Protein AF-0000000078667547 (afdb_homodimer)

Secondary structure (DSSP, 8-state):
--HHHHHHHHHHHHHHHHHHHHHHHHH-TTT--HHHHHHHHT--HHHHHHH-SSHHHHHHHHHHHHHHHHHHHTTTTT-SGGGHHHHHHHHHHHHHHHHTTTHHHHHHHHHHHTT-HHHHHHHHHHHHHHHHHHHHHHHHHHHTTSS-TTS-HHHHHHHHHHHHHHHHHHHHTT--HHHHHHHHHHHHHHHHHTB-/--HHHHHHHHHHHHHHHHHHHHHHHHH-TTT--HHHHHHHHT--HHHHHHH-SSHHHHHHHHHHHHHHHHHHHTTTTT-SGGGHHHHHHHHHHHHHHHHTTTHHHHHHHHHHHTT-HHHHHHHHHHHHHHHHHHHHHHHHHHHTTSS-TTS-HHHHHHHHHHHHHHHHHHHHTT--HHHHHHHHHHHHHHHHHTB-

Nearest PDB structures (foldseek):
  4m3g-assembly1_A-2  TM=6.485E-01  e=1.274E-04  Mycobacterium tuberculosis H37Rv
  2hku-assembly1_A  TM=7.615E-01  e=4.327E-04  Rhodococcus jostii RHA1
  3anp-assembly2_B  TM=6.339E-01  e=1.335E-04  Thermus thermophilus
  2hku-assembly1_B  TM=6.865E-01  e=5.474E-04  Rhodococcus jostii RHA1
  3ppb-assembly1_B  TM=5.004E-01  e=5.214E-05  Shewanella loihica PV-4

Radius of gyration: 23.1 Å; Cα contacts (8 Å, |Δi|>4): 456; chains: 2; bounding box: 82×52×38 Å

pLDDT: mean 87.99, std 9.56, range [44.69, 98.31]

Organism: Nitrososphaera gargensis (strain Ga9.2) (NCBI:txid1237085)

Sequence (392 aa):
MPKVTSMYKAEVKEKIIRAAIDSFAQTGFDRTKMEDIAKRLGLSKGTIYLYFKSKEDLFLAICEHNMQQSDREDAGLFVRKDNIASDAEQIYDNIRRREQGNDRVMLEMVAESARNPKLKKAMYELHVKVHEHVMQAVKSKIDEGFLRKDVDAASLAIALVALYDGLAVNRMLGISDAVNKKAWVTMIKTMIAGSSMPKVTSMYKAEVKEKIIRAAIDSFAQTGFDRTKMEDIAKRLGLSKGTIYLYFKSKEDLFLAICEHNMQQSDREDAGLFVRKDNIASDAEQIYDNIRRREQGNDRVMLEMVAESARNPKLKKAMYELHVKVHEHVMQAVKSKIDEGFLRKDVDAASLAIALVALYDGLAVNRMLGISDAVNKKAWVTMIKTMIAGSS

Foldseek 3Di:
DDPVVVVVLVVVLVLLLVLLQVCCLPPNLVRDDLCVSCVVVVHHSVVSCVNPVDSLRSVLVLLVVLLVVLCVQLPPALLDLVCLLVSLLSSLVSVCVSCSPCLVVLVVLVVVCVVPVVSVVSNVVSLVVQLVSQLVVQVVCCVSVQAPVPDDSSVVSNVLVVLVNVLSVVVVVPNDVVVSSVVSSVVRNVRRVVRD/DDPVVVVVLVVV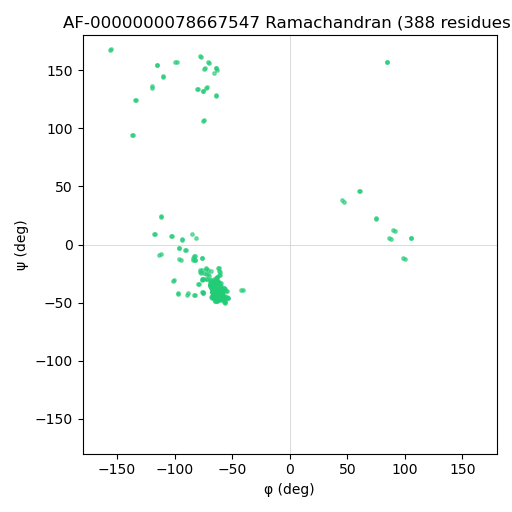LVLLLVLLQVCCLPPNLVRDDLCVSCVVVVHHSVVSCVNPVDSLRSVLVLLVVLLVVLCVQLPPALLDLVCLLVSLLSSLVSVCVSCSPCLVVLVVLVVVCVVPVVSVVSNVVSLVVQLVSQLVVQVVCCVSVQAPVPDDSSVVSNVLVVLVNVLSVVVVVPNDVVVSSVVSSVVRNVRRVVRD

InterPro domains:
  IPR001647 DNA-binding HTH domain, TetR-type [PF00440] (16-62)
  IPR001647 DNA-binding HTH domain, TetR-type [PR00455] (16-29)
  IPR001647 DNA-binding HTH domain, TetR-type [PR00455] (37-60)
  IPR001647 DNA-binding HTH domain, TetR-type [PS50977] (10-70)
  IPR009057 Homedomain-like superfamily [SSF46689] (3-71)
  IPR036271 Tetracyclin repressor-like, C-terminal domain superfamily [SSF48498] (99-179)
  IPR039538 BetI-type transcriptional repressor, C-terminal [PF13977] (104-193)
  IPR050109 HTH-type, TetR-like transcriptional regulator [PTHR30055] (11-168)

Structure (mmCIF, N/CA/C/O backbone):
data_AF-0000000078667547-model_v1
#
loop_
_entity.id
_entity.type
_entity.pdbx_description
1 polymer 'Putative transcriptional regulator, TetR family'
#
loop_
_atom_site.group_PDB
_atom_site.id
_atom_site.type_symbol
_atom_site.label_atom_id
_atom_site.label_alt_id
_atom_site.label_comp_id
_atom_site.label_asym_id
_atom_site.label_entity_id
_atom_site.label_seq_id
_atom_site.pdbx_PDB_ins_code
_atom_site.Cartn_x
_atom_site.Cartn_y
_atom_site.Cartn_z
_atom_site.occupancy
_atom_site.B_iso_or_equiv
_atom_site.auth_seq_id
_atom_site.auth_comp_id
_atom_site.auth_asym_id
_atom_site.auth_atom_id
_atom_site.pdbx_PDB_model_num
ATOM 1 N N . MET A 1 1 ? 37.438 21.062 -8.867 1 49.09 1 MET A N 1
ATOM 2 C CA . MET A 1 1 ? 37.469 20.734 -7.445 1 49.09 1 MET A CA 1
ATOM 3 C C . MET A 1 1 ? 38.156 19.391 -7.223 1 49.09 1 MET A C 1
ATOM 5 O O . MET A 1 1 ? 37.781 18.391 -7.836 1 49.09 1 MET A O 1
ATOM 9 N N . PRO A 1 2 ? 39.125 19.25 -6.613 1 57.19 2 PRO A N 1
ATOM 10 C CA . PRO A 1 2 ? 40 18.062 -6.707 1 57.19 2 PRO A CA 1
ATOM 11 C C . PRO A 1 2 ? 39.312 16.797 -6.211 1 57.19 2 PRO A C 1
ATOM 13 O O . PRO A 1 2 ? 38.344 16.875 -5.445 1 57.19 2 PRO A O 1
ATOM 16 N N . LYS A 1 3 ? 39.656 15.688 -6.812 1 56.44 3 LYS A N 1
ATOM 17 C CA . LYS A 1 3 ? 39.219 14.328 -6.531 1 56.44 3 LYS A CA 1
ATOM 18 C C . LYS A 1 3 ? 39.125 14.078 -5.027 1 56.44 3 LYS A C 1
ATOM 20 O O . LYS A 1 3 ? 38.188 13.422 -4.566 1 56.44 3 LYS A O 1
ATOM 25 N N . VAL A 1 4 ? 40.031 14.578 -4.234 1 58.72 4 VAL A N 1
ATOM 26 C CA . VAL A 1 4 ? 40.094 14.422 -2.785 1 58.72 4 VAL A CA 1
ATOM 27 C C . VAL A 1 4 ? 38.875 15.109 -2.152 1 58.72 4 VAL A C 1
ATOM 29 O O . VAL A 1 4 ? 38.281 14.578 -1.218 1 58.72 4 VAL A O 1
ATOM 32 N N . THR A 1 5 ? 38.406 16.188 -2.861 1 68.81 5 THR A N 1
ATOM 33 C CA . THR A 1 5 ? 37.281 16.938 -2.326 1 68.81 5 THR A CA 1
ATOM 34 C C . THR A 1 5 ? 35.969 16.188 -2.543 1 68.81 5 THR A C 1
ATOM 36 O O . THR A 1 5 ? 35.094 16.172 -1.664 1 68.81 5 THR A O 1
ATOM 39 N N . SER A 1 6 ? 36.031 15.438 -3.67 1 75.06 6 SER A N 1
ATOM 40 C CA . SER A 1 6 ? 34.812 14.688 -3.977 1 75.06 6 SER A CA 1
ATOM 41 C C . SER A 1 6 ? 34.656 13.469 -3.064 1 75.06 6 SER A C 1
ATOM 43 O O . SER A 1 6 ? 33.562 13.164 -2.6 1 75.06 6 SER A O 1
ATOM 45 N N . MET A 1 7 ? 35.781 12.82 -2.834 1 74.75 7 MET A N 1
ATOM 46 C CA . MET A 1 7 ? 35.75 11.648 -1.965 1 74.75 7 MET A CA 1
ATOM 47 C C . MET A 1 7 ? 35.375 12.031 -0.538 1 74.75 7 MET A C 1
ATOM 49 O O . MET A 1 7 ? 34.625 11.312 0.125 1 74.75 7 MET A O 1
ATOM 53 N N . TYR A 1 8 ? 35.938 13.102 -0.163 1 80 8 TYR A N 1
ATOM 54 C CA . TYR A 1 8 ? 35.625 13.594 1.173 1 80 8 TYR A CA 1
ATOM 55 C C . TYR A 1 8 ? 34.125 13.914 1.29 1 80 8 TYR A C 1
ATOM 57 O O . TYR A 1 8 ? 33.5 13.539 2.27 1 80 8 TYR A O 1
ATOM 65 N N . LYS A 1 9 ? 33.625 14.547 0.274 1 85.88 9 LYS A N 1
ATOM 66 C CA . LYS A 1 9 ? 32.219 14.898 0.273 1 85.88 9 LYS A CA 1
ATOM 67 C C . LYS A 1 9 ? 31.328 13.656 0.334 1 85.88 9 LYS A C 1
ATOM 69 O O . LYS A 1 9 ? 30.328 13.633 1.049 1 85.88 9 LYS A O 1
ATOM 74 N N . ALA A 1 10 ? 31.797 12.648 -0.378 1 88.56 10 ALA A N 1
ATOM 75 C CA . ALA A 1 10 ? 31.047 11.398 -0.394 1 88.56 10 ALA A CA 1
ATOM 76 C C . ALA A 1 10 ? 31.094 10.711 0.968 1 88.56 10 ALA A C 1
ATOM 78 O O . ALA A 1 10 ? 30.094 10.141 1.42 1 88.56 10 ALA A O 1
ATOM 79 N N . GLU A 1 11 ? 32.156 10.797 1.584 1 89.88 11 GLU A N 1
ATOM 80 C CA . GLU A 1 11 ? 32.344 10.188 2.9 1 89.88 11 GLU A CA 1
ATOM 81 C C . GLU A 1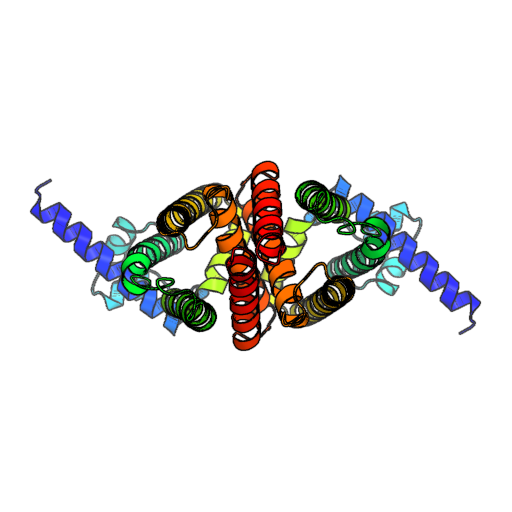 11 ? 31.469 10.891 3.945 1 89.88 11 GLU A C 1
ATOM 83 O O . GLU A 1 11 ? 30.859 10.242 4.789 1 89.88 11 GLU A O 1
ATOM 88 N N . VAL A 1 12 ? 31.516 12.195 3.875 1 91.44 12 VAL A N 1
ATOM 89 C CA . VAL A 1 12 ? 30.719 12.969 4.82 1 91.44 12 VAL A CA 1
ATOM 90 C C . VAL A 1 12 ? 29.234 12.688 4.602 1 91.44 12 VAL A C 1
ATOM 92 O O . VAL A 1 12 ? 28.484 12.516 5.562 1 91.44 12 VAL A O 1
ATOM 95 N N . LYS A 1 13 ? 28.859 12.609 3.385 1 92.94 13 LYS A N 1
ATOM 96 C CA . LYS A 1 13 ? 27.484 12.305 3.047 1 92.94 13 LYS A CA 1
ATOM 97 C C . LYS A 1 13 ? 27.047 10.969 3.643 1 92.94 13 LYS A C 1
ATOM 99 O O . LYS A 1 13 ? 25.969 10.867 4.238 1 92.94 13 LYS A O 1
ATOM 104 N N . GLU A 1 14 ? 27.891 10.031 3.506 1 92.06 14 GLU A N 1
ATOM 105 C CA . GLU A 1 14 ? 27.609 8.703 4.027 1 92.06 14 GLU A CA 1
ATOM 106 C C . GLU A 1 14 ? 27.516 8.711 5.555 1 92.06 14 GLU A C 1
ATOM 108 O O . GLU A 1 14 ? 26.672 8.039 6.137 1 92.06 14 GLU A O 1
ATOM 113 N N . LYS A 1 15 ? 28.359 9.43 6.133 1 93.12 15 LYS A N 1
ATOM 114 C CA . LYS A 1 15 ? 28.344 9.547 7.586 1 93.12 15 LYS A CA 1
ATOM 115 C C . LYS A 1 15 ? 27.031 10.172 8.07 1 93.12 15 LYS A C 1
ATOM 117 O O . LYS A 1 15 ? 26.469 9.742 9.078 1 93.12 15 LYS A O 1
ATOM 122 N N . ILE A 1 16 ? 26.641 11.133 7.348 1 94.12 16 ILE A N 1
ATOM 123 C CA . ILE A 1 16 ? 25.391 11.797 7.703 1 94.12 16 ILE A CA 1
ATOM 124 C C . ILE A 1 16 ? 24.219 10.82 7.566 1 94.12 16 ILE A C 1
ATOM 126 O O . ILE A 1 16 ? 23.375 10.734 8.453 1 94.12 16 ILE A O 1
ATOM 130 N N . ILE A 1 17 ? 24.234 10.062 6.535 1 92.31 17 ILE A N 1
ATOM 131 C CA . ILE A 1 17 ? 23.172 9.094 6.281 1 92.31 17 ILE A CA 1
ATOM 132 C C . ILE A 1 17 ? 23.141 8.062 7.406 1 92.31 17 ILE A C 1
ATOM 134 O O . ILE A 1 17 ? 22.078 7.789 7.973 1 92.31 17 ILE A O 1
ATOM 138 N N . ARG A 1 18 ? 24.234 7.574 7.801 1 89.69 18 ARG A N 1
ATOM 139 C CA . ARG A 1 18 ? 24.312 6.551 8.836 1 89.69 18 ARG A CA 1
ATOM 140 C C . ARG A 1 18 ? 23.859 7.105 10.188 1 89.69 18 ARG A C 1
ATOM 142 O O . ARG A 1 18 ? 23.125 6.438 10.922 1 89.69 18 ARG A O 1
ATOM 149 N N . ALA A 1 19 ? 24.281 8.273 10.406 1 91.62 19 ALA A N 1
ATOM 150 C CA . ALA A 1 19 ? 23.875 8.914 11.648 1 91.62 19 ALA A CA 1
ATOM 151 C C . ALA A 1 19 ? 22.359 9.156 11.68 1 91.62 19 ALA A C 1
ATOM 153 O O . ALA A 1 19 ? 21.719 9.031 12.727 1 91.62 19 ALA A O 1
ATOM 154 N N . ALA A 1 20 ? 21.875 9.578 10.578 1 90.5 20 ALA A N 1
ATOM 155 C CA . ALA A 1 20 ? 20.438 9.828 10.477 1 90.5 20 ALA A CA 1
ATOM 156 C C . ALA A 1 20 ? 19.641 8.547 10.672 1 90.5 20 ALA A C 1
ATOM 158 O O . ALA A 1 20 ? 18.594 8.555 11.336 1 90.5 20 ALA A O 1
ATOM 159 N N . ILE A 1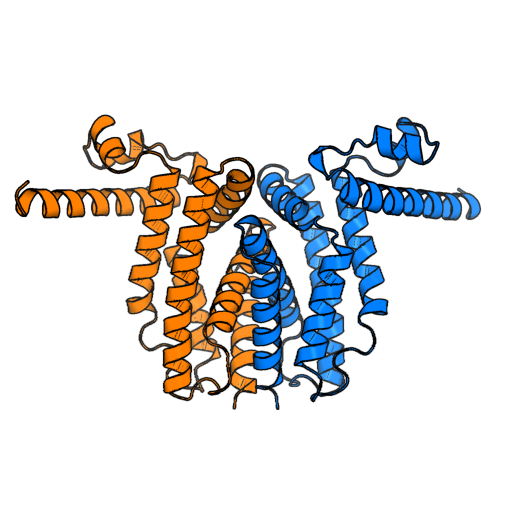 21 ? 20.078 7.457 10.078 1 85.69 21 ILE A N 1
ATOM 160 C CA . ILE A 1 21 ? 19.438 6.156 10.242 1 85.69 21 ILE A CA 1
ATOM 161 C C . ILE A 1 21 ? 19.328 5.812 11.727 1 85.69 21 ILE A C 1
ATOM 163 O O . ILE A 1 21 ? 18.266 5.453 12.211 1 85.69 21 ILE A O 1
ATOM 167 N N . ASP A 1 22 ? 20.375 6.023 12.406 1 85.75 22 ASP A N 1
ATOM 168 C CA . ASP A 1 22 ? 20.406 5.754 13.836 1 85.75 22 ASP A CA 1
ATOM 169 C C . ASP A 1 22 ? 19.469 6.68 14.594 1 85.75 22 ASP A C 1
ATOM 171 O O . ASP A 1 22 ? 18.734 6.242 15.492 1 85.75 22 ASP A O 1
ATOM 175 N N . SER A 1 23 ? 19.5 7.902 14.242 1 86.81 23 SER A N 1
ATOM 176 C CA . SER A 1 23 ? 18.656 8.891 14.914 1 86.81 23 SER A CA 1
ATOM 177 C C . SER A 1 23 ? 17.188 8.625 14.68 1 86.81 23 SER A C 1
ATOM 179 O O . SER A 1 23 ? 16.375 8.68 15.609 1 86.81 23 SER A O 1
ATOM 181 N N . PHE A 1 24 ? 16.859 8.336 13.445 1 82.62 24 PHE A N 1
ATOM 182 C CA . PHE A 1 24 ? 15.469 8.047 13.109 1 82.62 24 PHE A CA 1
ATOM 183 C C . PHE A 1 24 ? 14.992 6.797 13.828 1 82.62 24 PHE A C 1
ATOM 185 O O . PHE A 1 24 ? 13.844 6.73 14.273 1 82.62 24 PHE A O 1
ATOM 192 N N . ALA A 1 25 ? 15.867 5.887 13.953 1 77.06 25 ALA A N 1
ATOM 193 C CA . ALA A 1 25 ? 15.531 4.637 14.633 1 77.06 25 ALA A CA 1
ATOM 194 C C . ALA A 1 25 ? 15.312 4.863 16.125 1 77.06 25 ALA A C 1
ATOM 196 O O . ALA A 1 25 ? 14.414 4.273 16.719 1 77.06 25 ALA A O 1
ATOM 197 N N . GLN A 1 26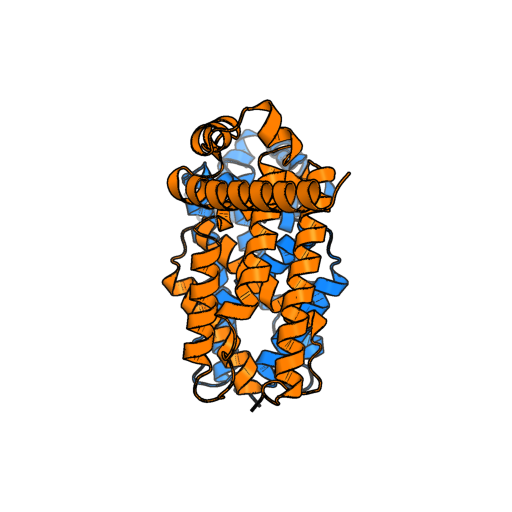 ? 16.062 5.77 16.703 1 78.62 26 GLN A N 1
ATOM 198 C CA . GLN A 1 26 ? 16.047 5.973 18.141 1 78.62 26 GLN A CA 1
ATOM 199 C C . GLN A 1 26 ? 14.977 6.98 18.547 1 78.62 26 GLN A C 1
ATOM 201 O O . GLN A 1 26 ? 14.266 6.773 19.531 1 78.62 26 GLN A O 1
ATOM 206 N N . THR A 1 27 ? 14.867 8.055 17.766 1 78.5 27 THR A N 1
ATOM 207 C CA . THR A 1 27 ? 14.062 9.18 18.234 1 78.5 27 THR A CA 1
ATOM 208 C C . THR A 1 27 ? 12.828 9.352 17.359 1 78.5 27 THR A C 1
ATOM 210 O O . THR A 1 27 ? 11.898 10.086 17.703 1 78.5 27 THR A O 1
ATOM 213 N N . GLY A 1 28 ? 12.828 8.609 16.281 1 77.5 28 GLY A N 1
ATOM 214 C CA . GLY A 1 28 ? 11.742 8.812 15.344 1 77.5 28 GLY A CA 1
ATOM 215 C C . GLY A 1 28 ? 11.992 9.953 14.375 1 77.5 28 GLY A C 1
ATOM 216 O O . GLY A 1 28 ? 12.773 10.867 14.672 1 77.5 28 GLY A O 1
ATOM 217 N N . PHE A 1 29 ? 11.359 9.953 13.273 1 80.12 29 PHE A N 1
ATOM 218 C CA . PHE A 1 29 ? 11.539 10.945 12.219 1 80.12 29 PHE A CA 1
ATOM 219 C C . PHE A 1 29 ? 11.07 12.32 12.68 1 80.12 29 PHE A C 1
ATOM 221 O O . PHE A 1 29 ? 11.773 13.312 12.484 1 80.12 29 PHE A O 1
ATOM 228 N N . ASP A 1 30 ? 9.93 12.305 13.273 1 75.56 30 ASP A N 1
ATOM 229 C CA . ASP A 1 30 ? 9.305 13.57 13.633 1 75.56 30 ASP A CA 1
ATOM 230 C C . ASP A 1 30 ? 10.125 14.312 14.688 1 75.56 30 ASP A C 1
ATOM 232 O O . ASP A 1 30 ? 10.273 15.531 14.625 1 75.56 30 ASP A O 1
ATOM 236 N N . ARG A 1 31 ? 10.789 13.617 15.539 1 83.25 31 ARG A N 1
ATOM 237 C CA . ARG A 1 31 ? 11.453 14.219 16.688 1 83.25 31 ARG A CA 1
ATOM 238 C C . ARG A 1 31 ? 12.922 14.492 16.391 1 83.25 31 ARG A C 1
ATOM 240 O O . ARG A 1 31 ? 13.586 15.227 17.125 1 83.25 31 ARG A O 1
ATOM 247 N N . THR A 1 32 ? 13.344 13.93 15.32 1 88.44 32 THR A N 1
ATOM 248 C CA . THR A 1 32 ? 14.742 14.133 14.961 1 88.44 32 THR A CA 1
ATOM 249 C C . THR A 1 32 ? 14.93 15.477 14.273 1 88.44 32 THR A C 1
ATOM 251 O O . THR A 1 32 ? 14.133 15.859 13.414 1 88.44 32 THR A O 1
ATOM 254 N N . LYS A 1 33 ? 15.992 16.219 14.727 1 91.81 33 LYS A N 1
ATOM 255 C CA . LYS A 1 33 ? 16.344 17.5 14.102 1 91.81 33 LYS A CA 1
ATOM 256 C C . LYS A 1 33 ? 17.656 17.391 13.336 1 91.81 33 LYS A C 1
ATOM 258 O O . LYS A 1 33 ? 18.594 16.719 13.789 1 91.81 33 LYS A O 1
ATOM 263 N N . MET A 1 34 ? 17.672 18.109 12.25 1 93.5 34 MET A N 1
ATOM 264 C CA . MET A 1 34 ? 18.891 18.156 11.453 1 93.5 34 MET A CA 1
ATOM 265 C C . MET A 1 34 ? 20.078 18.641 12.289 1 93.5 34 MET A C 1
ATOM 267 O O . MET A 1 34 ? 21.172 18.094 12.188 1 93.5 34 MET A O 1
ATOM 271 N N . GLU A 1 35 ? 19.766 19.531 13.109 1 93.44 35 GLU A N 1
ATOM 272 C CA . GLU A 1 35 ? 20.812 20.125 13.953 1 93.44 35 GLU A CA 1
ATOM 273 C C . GLU A 1 35 ? 21.375 19.094 14.93 1 93.44 35 GLU A C 1
ATOM 275 O O . GLU A 1 35 ? 22.578 19.109 15.219 1 93.44 35 GLU A O 1
ATOM 280 N N . ASP A 1 36 ? 20.578 18.266 15.391 1 93.19 36 ASP A N 1
ATOM 281 C CA . ASP A 1 36 ? 21.016 17.234 16.328 1 93.19 36 ASP A CA 1
ATOM 282 C C . ASP A 1 36 ? 21.938 16.234 15.625 1 93.19 36 ASP A C 1
ATOM 284 O O . ASP A 1 36 ? 22.922 15.773 16.219 1 93.19 36 ASP A O 1
ATOM 288 N N . ILE A 1 37 ? 21.578 15.883 14.406 1 94.06 37 ILE A N 1
ATOM 289 C CA . ILE A 1 37 ? 22.422 14.984 13.625 1 94.06 37 ILE A CA 1
ATOM 290 C C . ILE A 1 37 ? 23.781 15.641 13.383 1 94.06 37 ILE A C 1
ATOM 292 O O . ILE A 1 37 ? 24.828 14.992 13.523 1 94.06 37 ILE A O 1
ATOM 296 N N . ALA A 1 38 ? 23.766 16.875 13.047 1 94.75 38 ALA A N 1
ATOM 297 C CA . ALA A 1 38 ? 25 17.609 12.82 1 94.75 38 ALA A CA 1
ATOM 298 C C . ALA A 1 38 ? 25.891 17.609 14.062 1 94.75 38 ALA A C 1
ATOM 300 O O . ALA A 1 38 ? 27.078 17.297 13.977 1 94.75 38 ALA A O 1
ATOM 301 N N . LYS A 1 39 ? 25.266 17.891 15.164 1 93.88 39 LYS A N 1
ATOM 302 C CA . LYS A 1 39 ? 25.984 17.953 16.438 1 93.88 39 LYS A CA 1
ATOM 303 C C . LYS A 1 39 ? 26.625 16.594 16.75 1 93.88 39 LYS A C 1
ATOM 305 O O . LYS A 1 39 ? 27.781 16.547 17.203 1 93.88 39 LYS A O 1
ATOM 310 N N . ARG A 1 40 ? 25.984 15.594 16.531 1 92.31 40 ARG A N 1
ATOM 311 C CA . ARG A 1 40 ? 26.469 14.25 16.781 1 92.31 40 ARG A CA 1
ATOM 312 C C . ARG A 1 40 ? 27.719 13.945 15.953 1 92.31 40 ARG A C 1
ATOM 314 O O . ARG A 1 40 ? 28.594 13.203 16.391 1 92.31 40 ARG A O 1
ATOM 321 N N . LEU A 1 41 ? 27.75 14.531 14.789 1 94.06 41 LEU A N 1
ATOM 322 C CA . LEU A 1 41 ? 28.828 14.25 13.852 1 94.06 41 LEU A CA 1
ATOM 323 C C . LEU A 1 41 ? 29.922 15.305 13.953 1 94.06 41 LEU A C 1
ATOM 325 O O . LEU A 1 41 ? 30.922 15.258 13.219 1 94.06 41 LEU A O 1
ATOM 329 N N . GLY A 1 42 ? 29.703 16.312 14.797 1 93.94 42 GLY A N 1
ATOM 330 C CA . GLY A 1 42 ? 30.656 17.391 14.93 1 93.94 42 GLY A CA 1
ATOM 331 C C . GLY A 1 42 ? 30.641 18.359 13.758 1 93.94 42 GLY A C 1
ATOM 332 O O . GLY A 1 42 ? 31.656 19 13.453 1 93.94 42 GLY A O 1
ATOM 333 N N . LEU A 1 43 ? 29.562 18.344 13.109 1 93.19 43 LEU A N 1
ATOM 334 C CA . LEU A 1 43 ? 29.391 19.266 11.984 1 93.19 43 LEU A CA 1
ATOM 335 C C . LEU A 1 43 ? 28.609 20.5 12.406 1 93.19 43 LEU A C 1
ATOM 337 O O . LEU A 1 43 ? 27.844 20.453 13.375 1 93.19 43 LEU A O 1
ATOM 341 N N . SER A 1 44 ? 28.797 21.578 11.641 1 92 44 SER A N 1
ATOM 342 C CA . SER A 1 44 ? 27.953 22.75 11.836 1 92 44 SER A CA 1
ATOM 343 C C . SER A 1 44 ? 26.578 22.547 11.203 1 92 44 SER A C 1
ATOM 345 O O . SER A 1 44 ? 26.406 21.703 10.328 1 92 44 SER A O 1
ATOM 347 N N . LYS A 1 45 ? 25.609 23.391 11.641 1 89.5 45 LYS A N 1
ATOM 348 C CA . LYS A 1 45 ? 24.281 23.406 11.047 1 89.5 45 LYS A CA 1
ATOM 349 C C . LYS A 1 45 ? 24.344 23.719 9.555 1 89.5 45 LYS A C 1
ATOM 351 O O . LYS A 1 45 ? 23.656 23.094 8.75 1 89.5 45 LYS A O 1
ATOM 356 N N . GLY A 1 46 ? 25.188 24.625 9.273 1 91.5 46 GLY A N 1
ATOM 357 C CA . GLY A 1 46 ? 25.344 25.016 7.879 1 91.5 46 GLY A CA 1
ATOM 358 C C . GLY A 1 46 ? 25.906 23.922 7.004 1 91.5 46 GLY A C 1
ATOM 359 O O . GLY A 1 46 ? 25.484 23.75 5.863 1 91.5 46 GLY A O 1
ATOM 360 N N . THR A 1 47 ? 26.797 23.125 7.508 1 91.75 47 THR A N 1
ATOM 361 C CA . THR A 1 47 ? 27.469 22.078 6.75 1 91.75 47 THR A CA 1
ATOM 362 C C . THR A 1 47 ? 26.469 20.969 6.367 1 91.75 47 THR A C 1
ATOM 364 O O . THR A 1 47 ? 26.453 20.516 5.223 1 91.75 47 THR A O 1
ATOM 367 N N . ILE A 1 48 ? 25.609 20.547 7.348 1 94.06 48 ILE A N 1
ATOM 368 C CA . ILE A 1 48 ? 24.688 19.453 7.059 1 94.06 48 ILE A CA 1
ATOM 369 C C . ILE A 1 48 ? 23.719 19.875 5.961 1 94.06 48 ILE A C 1
ATOM 371 O O . ILE A 1 48 ? 23.328 19.062 5.125 1 94.06 48 ILE A O 1
ATOM 375 N N . TYR A 1 49 ? 23.422 21.172 5.863 1 94.25 49 TYR A N 1
ATOM 376 C CA . TYR A 1 49 ? 22.438 21.672 4.898 1 94.25 49 TYR A CA 1
ATOM 377 C C . TYR A 1 49 ? 23.078 21.844 3.525 1 94.25 49 TYR A C 1
ATOM 379 O O . TYR A 1 49 ? 22.375 22 2.525 1 94.25 49 TYR A O 1
ATOM 387 N N . LEU A 1 50 ? 24.422 21.797 3.5 1 92.94 50 LEU A N 1
ATOM 388 C CA . LEU A 1 50 ? 25.094 21.75 2.211 1 92.94 50 LEU A CA 1
ATOM 389 C C . LEU A 1 50 ? 24.891 20.391 1.532 1 92.94 50 LEU A C 1
ATOM 391 O O . LEU A 1 50 ? 24.891 20.312 0.302 1 92.94 50 LEU A O 1
ATOM 395 N N . TYR A 1 51 ? 24.656 19.438 2.369 1 93.5 51 TYR A N 1
ATOM 396 C CA . TYR A 1 51 ? 24.5 18.094 1.84 1 93.5 51 TYR A CA 1
ATOM 397 C C . TYR A 1 51 ? 23.031 17.734 1.668 1 93.5 51 TYR A C 1
ATOM 399 O O . TYR A 1 51 ? 22.656 17.094 0.684 1 93.5 51 TYR A O 1
ATOM 407 N N . PHE A 1 52 ? 22.234 18.094 2.633 1 94.81 52 PHE A N 1
ATOM 408 C CA . PHE A 1 52 ? 20.812 17.781 2.615 1 94.81 52 PHE A CA 1
ATOM 409 C C . PHE A 1 52 ? 19.984 19.016 2.984 1 94.81 52 PHE A C 1
ATOM 411 O O . PHE A 1 52 ? 20.078 19.516 4.102 1 94.81 52 PHE A O 1
ATOM 418 N N . LYS A 1 53 ? 19.078 19.359 2.107 1 92.56 53 LYS A N 1
ATOM 419 C CA . LYS A 1 53 ? 18.344 20.625 2.225 1 92.56 53 LYS A CA 1
ATOM 420 C C . LYS A 1 53 ? 17.25 20.516 3.275 1 92.56 53 LYS A C 1
ATOM 422 O O . LYS A 1 53 ? 16.75 21.547 3.768 1 92.56 53 LYS A O 1
ATOM 427 N N . SER A 1 54 ? 16.828 19.312 3.531 1 89.94 54 SER A N 1
ATOM 428 C CA . SER A 1 54 ? 15.75 19.094 4.484 1 89.94 54 SER A CA 1
ATOM 429 C C . SER A 1 54 ? 15.805 17.688 5.066 1 89.94 54 SER A C 1
ATOM 431 O O . SER A 1 54 ? 16.562 16.844 4.59 1 89.94 54 SER A O 1
ATOM 433 N N . LYS A 1 55 ? 15.078 17.5 6.059 1 89 55 LYS A N 1
ATOM 434 C CA . LYS A 1 55 ? 14.938 16.172 6.645 1 89 55 LYS A CA 1
ATOM 435 C C . LYS A 1 55 ? 14.375 15.172 5.633 1 89 55 LYS A C 1
ATOM 437 O O . LYS A 1 55 ? 14.766 14.008 5.613 1 89 55 LYS A O 1
ATOM 442 N N . GLU A 1 56 ? 13.492 15.656 4.719 1 87.69 56 GLU A N 1
ATOM 443 C CA . GLU A 1 56 ? 12.914 14.82 3.67 1 87.69 56 GLU A CA 1
ATOM 444 C C . GLU A 1 56 ? 13.969 14.383 2.662 1 87.69 56 GLU A C 1
ATOM 446 O O . GLU A 1 56 ? 14.008 13.219 2.256 1 87.69 56 GLU A O 1
ATOM 451 N N . ASP A 1 57 ? 14.758 15.328 2.402 1 91.5 57 ASP A N 1
ATOM 452 C CA . ASP A 1 57 ? 15.859 15.023 1.5 1 91.5 57 ASP A CA 1
ATOM 453 C C . ASP A 1 57 ? 16.781 13.953 2.088 1 91.5 57 ASP A C 1
ATOM 455 O O . ASP A 1 57 ? 17.219 13.047 1.378 1 91.5 57 ASP A O 1
ATOM 459 N N . LEU A 1 58 ? 17.016 14.148 3.297 1 92.06 58 LEU A N 1
ATOM 460 C CA . LEU A 1 58 ? 17.844 13.18 4.008 1 92.06 58 LEU A CA 1
ATOM 461 C C . LEU A 1 58 ? 17.172 11.812 4.047 1 92.06 58 LEU A C 1
ATOM 463 O O . LEU A 1 58 ? 17.812 10.781 3.842 1 92.06 58 LEU A O 1
ATOM 467 N N . PHE A 1 59 ? 15.953 11.758 4.277 1 89.56 59 PHE A N 1
ATOM 468 C CA . PHE A 1 59 ? 15.195 10.516 4.312 1 89.56 59 PHE A CA 1
ATOM 469 C C . PHE A 1 59 ? 15.25 9.812 2.961 1 89.56 59 PHE A C 1
ATOM 471 O O . PHE A 1 59 ? 15.43 8.594 2.895 1 89.56 59 PHE A O 1
ATOM 478 N N . LEU A 1 60 ? 15.086 10.477 1.891 1 90.62 60 LEU A N 1
ATOM 479 C CA . LEU A 1 60 ? 15.141 9.898 0.551 1 90.62 60 LEU A CA 1
ATOM 480 C C . LEU A 1 60 ? 16.5 9.281 0.278 1 90.62 60 LEU A C 1
ATOM 482 O O . LEU A 1 60 ? 16.594 8.219 -0.336 1 90.62 60 LEU A O 1
ATOM 486 N N . ALA A 1 61 ? 17.5 9.938 0.798 1 91.06 61 ALA A N 1
ATOM 487 C CA . ALA A 1 61 ? 18.859 9.414 0.64 1 91.06 61 ALA A CA 1
ATOM 488 C C . ALA A 1 61 ? 19.031 8.117 1.419 1 91.06 61 ALA A C 1
ATOM 490 O O . ALA A 1 61 ? 19.734 7.203 0.966 1 91.06 61 ALA A O 1
ATOM 491 N N . ILE A 1 62 ? 18.438 8.062 2.537 1 89.31 62 ILE A N 1
ATOM 492 C CA . ILE A 1 62 ? 18.469 6.855 3.35 1 89.31 62 ILE A CA 1
ATOM 493 C C . ILE A 1 62 ? 17.797 5.711 2.605 1 89.31 62 ILE A C 1
ATOM 495 O O . ILE A 1 62 ? 18.297 4.586 2.578 1 89.31 62 ILE A O 1
ATOM 499 N N . CYS A 1 63 ? 16.703 5.949 1.972 1 89.19 63 CYS A N 1
ATOM 500 C CA . CYS A 1 63 ? 16 4.934 1.205 1 89.19 63 CYS A CA 1
ATOM 501 C C . CYS A 1 63 ? 16.859 4.398 0.071 1 89.19 63 CYS A C 1
ATOM 503 O O . CYS A 1 63 ? 16.922 3.186 -0.15 1 89.19 63 CYS A O 1
ATOM 505 N N . GLU A 1 64 ? 17.5 5.289 -0.548 1 88.56 64 GLU A N 1
ATOM 506 C CA . GLU A 1 64 ? 18.375 4.879 -1.64 1 88.56 64 GLU A CA 1
ATOM 507 C C . GLU A 1 64 ? 19.547 4.039 -1.123 1 88.56 64 GLU A C 1
ATOM 509 O O . GLU A 1 64 ? 19.922 3.051 -1.748 1 88.56 64 GLU A O 1
ATOM 514 N N . HIS A 1 65 ? 20.031 4.527 -0.047 1 87.44 65 HIS A N 1
ATOM 515 C CA . HIS A 1 65 ? 21.125 3.785 0.588 1 87.44 65 HIS A CA 1
ATOM 516 C C . HIS A 1 65 ? 20.688 2.369 0.946 1 87.44 65 HIS A C 1
ATOM 518 O O . HIS A 1 65 ? 21.406 1.406 0.696 1 87.44 65 HIS A O 1
ATOM 524 N N . ASN A 1 66 ? 19.547 2.236 1.483 1 86 66 ASN A N 1
ATOM 525 C CA . ASN A 1 66 ? 19.031 0.936 1.882 1 86 66 ASN A CA 1
ATOM 526 C C . ASN A 1 66 ? 18.828 0.021 0.678 1 86 66 ASN A C 1
ATOM 528 O O . ASN A 1 66 ? 19.031 -1.189 0.771 1 86 66 ASN A O 1
ATOM 532 N N . MET A 1 67 ? 18.375 0.556 -0.372 1 85.69 67 MET A N 1
ATOM 533 C CA . MET A 1 67 ? 18.203 -0.205 -1.604 1 85.69 67 MET A CA 1
ATOM 534 C C . MET A 1 67 ? 19.516 -0.81 -2.07 1 85.69 67 MET A C 1
ATOM 536 O O . MET A 1 67 ? 19.562 -1.97 -2.484 1 85.69 67 MET A O 1
ATOM 540 N N . GLN A 1 68 ? 20.516 -0.047 -1.968 1 82.69 68 GLN A N 1
ATOM 541 C CA . GLN A 1 68 ? 21.828 -0.519 -2.406 1 82.69 68 GLN A CA 1
ATOM 542 C C . GLN A 1 68 ? 22.344 -1.626 -1.493 1 82.69 68 GLN A C 1
ATOM 544 O O . GLN A 1 68 ? 23.016 -2.555 -1.953 1 82.69 68 GLN A O 1
ATOM 549 N N . GLN A 1 69 ? 22.016 -1.573 -0.313 1 84.25 69 GLN A N 1
ATOM 550 C CA . GLN A 1 69 ? 22.438 -2.576 0.661 1 84.25 69 GLN A CA 1
ATOM 551 C C . GLN A 1 69 ? 21.672 -3.881 0.473 1 84.25 69 GLN A C 1
ATOM 553 O O . GLN A 1 69 ? 22.172 -4.953 0.824 1 84.25 69 GLN A O 1
ATOM 558 N N . SER A 1 70 ? 20.531 -3.809 -0.086 1 86.62 70 SER A N 1
ATOM 559 C CA . SER A 1 70 ? 19.656 -4.973 -0.196 1 86.62 70 SER A CA 1
ATOM 560 C C . SER A 1 70 ? 20.266 -6.039 -1.098 1 86.62 70 SER A C 1
ATOM 562 O O . SER A 1 70 ? 20.125 -7.234 -0.836 1 86.62 70 SER A O 1
ATOM 564 N N . ASP A 1 71 ? 20.969 -5.676 -2.148 1 81.12 71 ASP A N 1
ATOM 565 C CA . ASP A 1 71 ? 21.562 -6.621 -3.084 1 81.12 71 ASP A CA 1
ATOM 566 C C . ASP A 1 71 ? 22.469 -7.613 -2.357 1 81.12 71 ASP A C 1
ATOM 568 O O . ASP A 1 71 ? 22.422 -8.812 -2.619 1 81.12 71 ASP A O 1
ATOM 572 N N . ARG A 1 72 ? 23.172 -7.102 -1.422 1 81.38 72 ARG A N 1
ATOM 573 C CA . ARG A 1 72 ? 24.094 -7.945 -0.685 1 81.38 72 ARG A CA 1
ATOM 574 C C . ARG A 1 72 ? 23.359 -8.852 0.299 1 81.38 72 ARG A C 1
ATOM 576 O O . ARG A 1 72 ? 23.641 -10.047 0.37 1 81.38 72 ARG A O 1
ATOM 583 N N . GLU A 1 73 ? 22.438 -8.336 0.933 1 86.06 73 GLU A N 1
ATOM 584 C CA . GLU A 1 73 ? 21.734 -9.062 1.981 1 86.06 73 GLU A CA 1
ATOM 585 C C . GLU A 1 73 ? 20.828 -10.148 1.392 1 86.06 73 GLU A C 1
ATOM 587 O O . GLU A 1 73 ? 20.594 -11.18 2.031 1 86.06 73 GLU A O 1
ATOM 592 N N . ASP A 1 74 ? 20.375 -9.891 0.225 1 87.56 74 ASP A N 1
ATOM 593 C CA . ASP A 1 74 ? 19.375 -10.789 -0.341 1 87.56 74 ASP A CA 1
ATOM 594 C C . ASP A 1 74 ? 20 -11.719 -1.382 1 87.56 74 ASP A C 1
ATOM 596 O O . ASP A 1 74 ? 19.312 -12.516 -2.014 1 87.56 74 ASP A O 1
ATOM 600 N N . ALA A 1 75 ? 21.375 -11.531 -1.359 1 80.06 75 ALA A N 1
ATOM 601 C CA . ALA A 1 75 ? 22.109 -12.391 -2.287 1 80.06 75 ALA A CA 1
ATOM 602 C C . ALA A 1 75 ? 21.953 -13.859 -1.913 1 80.06 75 ALA A C 1
ATOM 604 O O . ALA A 1 75 ? 22.016 -14.219 -0.734 1 80.06 75 ALA A O 1
ATOM 605 N N . GLY A 1 76 ? 21.578 -14.719 -2.734 1 81.5 76 GLY A N 1
ATOM 606 C CA . GLY A 1 76 ? 21.516 -16.156 -2.482 1 81.5 76 GLY A CA 1
ATOM 607 C C . GLY A 1 76 ? 20.109 -16.641 -2.146 1 81.5 76 GLY A C 1
ATOM 608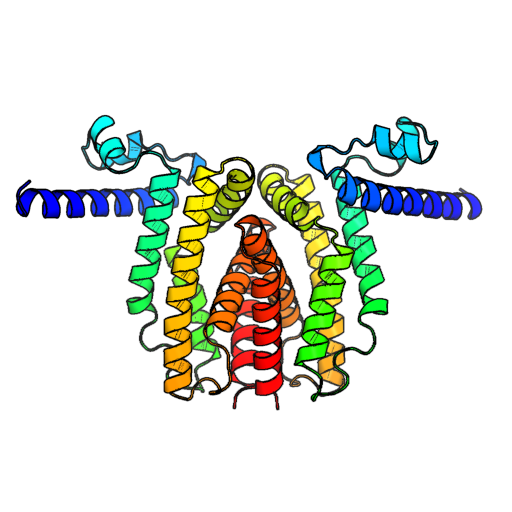 O O . GLY A 1 76 ? 19.906 -17.828 -1.898 1 81.5 76 GLY A O 1
ATOM 609 N N . LEU A 1 77 ? 19.344 -15.664 -1.901 1 85.25 77 LEU A N 1
ATOM 610 C CA . LEU A 1 77 ? 17.969 -16.062 -1.65 1 85.25 77 LEU A CA 1
ATOM 611 C C . LEU A 1 77 ? 17.266 -16.484 -2.945 1 85.25 77 LEU A C 1
ATOM 613 O O . LEU A 1 77 ? 17.641 -16.016 -4.027 1 85.25 77 LEU A O 1
ATOM 617 N N . PHE A 1 78 ? 16.281 -17.391 -2.785 1 84.81 78 PHE A N 1
ATOM 618 C CA . PHE A 1 78 ? 15.5 -17.906 -3.896 1 84.81 78 PHE A CA 1
ATOM 619 C C . PHE A 1 78 ? 16.391 -18.609 -4.91 1 84.81 78 PHE A C 1
ATOM 621 O O . PHE A 1 78 ? 16.328 -18.328 -6.105 1 84.81 78 PHE A O 1
ATOM 628 N N . VAL A 1 79 ? 17.266 -19.438 -4.391 1 80.94 79 VAL A N 1
ATOM 629 C CA . VAL A 1 79 ? 18.156 -20.25 -5.203 1 80.94 79 VAL A CA 1
ATOM 630 C C . VAL A 1 79 ? 17.609 -21.688 -5.293 1 80.94 79 VAL A C 1
ATOM 632 O O . VAL A 1 79 ? 17.797 -22.359 -6.309 1 80.94 79 VAL A O 1
ATOM 635 N N . ARG A 1 80 ? 16.938 -22.109 -4.258 1 81.06 80 ARG A N 1
ATOM 636 C CA . ARG A 1 80 ? 16.328 -23.438 -4.215 1 81.06 80 ARG A CA 1
ATOM 637 C C . ARG A 1 80 ? 14.812 -23.328 -4.027 1 81.06 80 ARG A C 1
ATOM 639 O O . ARG A 1 80 ? 14.336 -22.625 -3.145 1 81.06 80 ARG A O 1
ATOM 646 N N . LYS A 1 81 ? 14.062 -24.125 -4.777 1 79.38 81 LYS A N 1
ATOM 647 C CA . LYS A 1 81 ? 12.602 -24.047 -4.758 1 79.38 81 LYS A CA 1
ATOM 648 C C . LYS A 1 81 ? 12.047 -24.578 -3.436 1 79.38 81 LYS A C 1
ATOM 650 O O . LYS A 1 81 ? 10.969 -24.156 -2.998 1 79.38 81 LYS A O 1
ATOM 655 N N . ASP A 1 82 ? 12.805 -25.375 -2.766 1 83.88 82 ASP A N 1
ATOM 656 C CA . ASP A 1 82 ? 12.352 -25.969 -1.507 1 83.88 82 ASP A CA 1
ATOM 657 C C . ASP A 1 82 ? 12.406 -24.938 -0.375 1 83.88 82 ASP A C 1
ATOM 659 O O . ASP A 1 82 ? 11.82 -25.141 0.688 1 83.88 82 ASP A O 1
ATOM 663 N N . ASN A 1 83 ? 13.031 -23.844 -0.638 1 88.94 83 ASN A N 1
ATOM 664 C CA . ASN A 1 83 ? 13.258 -22.859 0.422 1 88.94 83 ASN A CA 1
ATOM 665 C C . ASN A 1 83 ? 12.445 -21.594 0.19 1 88.94 83 ASN A C 1
ATOM 667 O O . ASN A 1 83 ? 12.75 -20.547 0.753 1 88.94 83 ASN A O 1
ATOM 671 N N . ILE A 1 84 ? 11.383 -21.703 -0.534 1 89.31 84 ILE A N 1
ATOM 672 C CA . ILE A 1 84 ? 10.648 -20.5 -0.955 1 89.31 84 ILE A CA 1
ATOM 673 C C . ILE A 1 84 ? 10.086 -19.781 0.268 1 89.31 84 ILE A C 1
ATOM 675 O O . ILE A 1 84 ? 10.258 -18.578 0.414 1 89.31 84 ILE A O 1
ATOM 679 N N . ALA A 1 85 ? 9.484 -20.578 1.146 1 91.62 85 ALA A N 1
ATOM 680 C CA . ALA A 1 85 ? 8.852 -19.969 2.316 1 91.62 85 ALA A CA 1
ATOM 681 C C . ALA A 1 85 ? 9.891 -19.297 3.209 1 91.62 85 ALA A C 1
ATOM 683 O O . ALA A 1 85 ? 9.719 -18.141 3.594 1 91.62 85 ALA A O 1
ATOM 684 N N . SER A 1 86 ? 10.969 -19.969 3.49 1 94.38 86 SER A N 1
ATOM 685 C CA . SER A 1 86 ? 12.016 -19.422 4.355 1 94.38 86 SER A CA 1
ATOM 686 C C . SER A 1 86 ? 12.695 -18.219 3.711 1 94.38 86 SER A C 1
ATOM 688 O O . SER A 1 86 ? 13.023 -17.25 4.391 1 94.38 86 SER A O 1
ATOM 690 N N . ASP A 1 87 ? 12.891 -18.312 2.42 1 94.19 87 ASP A N 1
ATOM 691 C CA . ASP A 1 87 ? 13.5 -17.188 1.702 1 94.19 87 ASP A CA 1
ATOM 692 C C . ASP A 1 87 ? 12.586 -15.969 1.702 1 94.19 87 ASP A C 1
ATOM 694 O O . ASP A 1 87 ? 13.047 -14.844 1.866 1 94.19 87 ASP A O 1
ATOM 698 N N . ALA A 1 88 ? 11.289 -16.234 1.516 1 95 88 ALA A N 1
ATOM 699 C CA . ALA A 1 88 ? 10.312 -15.148 1.558 1 95 88 ALA A CA 1
ATOM 700 C C . ALA A 1 88 ? 10.289 -14.492 2.932 1 95 88 ALA A C 1
ATOM 702 O O . ALA A 1 88 ? 10.211 -13.266 3.037 1 95 88 ALA A O 1
ATOM 703 N N . GLU A 1 89 ? 10.383 -15.273 4 1 96.69 89 GLU A N 1
ATOM 704 C CA . GLU A 1 89 ? 10.445 -14.75 5.359 1 96.69 89 GLU A CA 1
ATOM 705 C C . GLU A 1 89 ? 11.695 -13.898 5.559 1 96.69 89 GLU A C 1
ATOM 707 O O . GLU A 1 89 ? 11.633 -12.812 6.145 1 96.69 89 GLU A O 1
ATOM 712 N N . GLN A 1 90 ? 12.75 -14.383 5.062 1 95.19 90 GLN A N 1
ATOM 713 C CA . GLN A 1 90 ? 14.023 -13.695 5.25 1 95.19 90 GLN A CA 1
ATOM 714 C C . GLN A 1 90 ? 14.039 -12.359 4.52 1 95.19 90 GLN A C 1
ATOM 716 O O . GLN A 1 90 ? 14.539 -11.367 5.047 1 95.19 90 GLN A O 1
ATOM 721 N N . ILE A 1 91 ? 13.523 -12.336 3.342 1 94.38 91 ILE A N 1
ATOM 722 C CA . ILE A 1 91 ? 13.461 -11.094 2.584 1 94.38 91 ILE A CA 1
ATOM 723 C C . ILE A 1 91 ? 12.609 -10.07 3.336 1 94.38 91 ILE A C 1
ATOM 725 O O . ILE A 1 91 ? 12.977 -8.898 3.432 1 94.38 91 ILE A O 1
ATOM 729 N N . TYR A 1 92 ? 11.5 -10.508 3.838 1 95.38 92 TYR A N 1
ATOM 730 C CA . TYR A 1 92 ? 10.633 -9.641 4.625 1 95.38 92 TYR A CA 1
ATOM 731 C C . TYR A 1 92 ? 11.383 -9.07 5.828 1 95.38 92 TYR A C 1
ATOM 733 O O . TYR A 1 92 ? 11.367 -7.863 6.066 1 95.38 92 TYR A O 1
ATOM 741 N N . ASP A 1 93 ? 12.07 -9.914 6.543 1 94.44 93 ASP A N 1
ATOM 742 C CA . ASP A 1 93 ? 12.812 -9.516 7.734 1 94.44 93 ASP A CA 1
ATOM 743 C C . ASP A 1 93 ? 13.938 -8.547 7.379 1 94.44 93 ASP A C 1
ATOM 745 O O . ASP A 1 93 ? 14.203 -7.598 8.117 1 94.44 93 ASP A O 1
ATOM 749 N N . ASN A 1 94 ? 14.625 -8.82 6.293 1 93.25 94 ASN A N 1
ATOM 750 C CA . ASN A 1 94 ? 15.688 -7.93 5.844 1 93.25 94 ASN A CA 1
ATOM 751 C C . ASN A 1 94 ? 15.156 -6.531 5.539 1 93.25 94 ASN A C 1
ATOM 753 O O . ASN A 1 94 ? 15.766 -5.531 5.93 1 93.25 94 ASN A O 1
ATOM 757 N N . ILE A 1 95 ? 14.008 -6.469 4.883 1 91.88 95 ILE A N 1
ATOM 758 C CA . ILE A 1 95 ? 13.406 -5.184 4.551 1 91.88 95 ILE A CA 1
ATOM 759 C C . ILE A 1 95 ? 13.023 -4.445 5.832 1 91.88 95 ILE A C 1
ATOM 761 O O . ILE A 1 95 ? 13.336 -3.264 5.992 1 91.88 95 ILE A O 1
ATOM 765 N N . ARG A 1 96 ? 12.414 -5.133 6.758 1 91.12 96 ARG A N 1
ATOM 766 C CA . ARG A 1 96 ? 11.992 -4.551 8.031 1 91.12 96 ARG A CA 1
ATOM 767 C C . ARG A 1 96 ? 13.195 -4.012 8.805 1 91.12 96 ARG A C 1
ATOM 769 O O . ARG A 1 96 ? 13.125 -2.93 9.391 1 91.12 96 ARG A O 1
ATOM 776 N N . ARG A 1 97 ? 14.188 -4.762 8.773 1 88 97 ARG A N 1
ATOM 777 C CA . ARG A 1 97 ? 15.398 -4.359 9.484 1 88 97 ARG A CA 1
ATOM 778 C C . ARG A 1 97 ? 15.992 -3.088 8.875 1 88 97 ARG A C 1
ATOM 780 O O . ARG A 1 97 ? 16.406 -2.184 9.602 1 88 97 ARG A O 1
ATOM 787 N N . ARG A 1 98 ? 16.016 -3.018 7.605 1 85.12 98 ARG A N 1
ATOM 788 C CA . ARG A 1 98 ? 16.578 -1.857 6.922 1 85.12 98 ARG A CA 1
ATOM 789 C C . ARG A 1 98 ? 15.703 -0.624 7.129 1 85.12 98 ARG A C 1
ATOM 791 O O . ARG A 1 98 ? 16.219 0.494 7.227 1 85.12 98 ARG A O 1
ATOM 798 N N . GLU A 1 99 ? 14.414 -0.81 7.172 1 82.38 99 GLU A N 1
ATOM 799 C CA . GLU A 1 99 ? 13.477 0.304 7.285 1 82.38 99 GLU A CA 1
ATOM 800 C C . GLU A 1 99 ? 13.438 0.842 8.711 1 82.38 99 GLU A C 1
ATOM 802 O O . GLU A 1 99 ? 13.078 2 8.938 1 82.38 99 GLU A O 1
ATOM 807 N N . GLN A 1 100 ? 13.828 0.037 9.625 1 72.25 100 GLN A N 1
ATOM 808 C CA . GLN A 1 100 ? 13.961 0.426 11.023 1 72.25 100 GLN A CA 1
ATOM 809 C C . GLN A 1 100 ? 12.719 1.182 11.5 1 72.25 100 GLN A C 1
ATOM 811 O O . GLN A 1 100 ? 12.836 2.207 12.172 1 72.25 100 GLN A O 1
ATOM 816 N N . GLY A 1 101 ? 11.586 0.798 11.055 1 66.31 101 GLY A N 1
ATOM 817 C CA . GLY A 1 101 ? 10.367 1.431 11.531 1 66.31 101 GLY A CA 1
ATOM 818 C C . GLY A 1 101 ? 10 2.684 10.758 1 66.31 101 GLY A C 1
ATOM 819 O O . GLY A 1 101 ? 9.023 3.365 11.102 1 66.31 101 GLY A O 1
ATOM 820 N N . ASN A 1 102 ? 10.695 2.939 9.789 1 72.75 102 ASN A N 1
ATOM 821 C CA . ASN A 1 102 ? 10.477 4.184 9.062 1 72.75 102 ASN A CA 1
ATOM 822 C C . ASN A 1 102 ? 9.375 4.035 8.016 1 72.75 102 ASN A C 1
ATOM 824 O O . ASN A 1 102 ? 9.164 4.93 7.199 1 72.75 102 ASN A O 1
ATOM 828 N N . ASP A 1 103 ? 8.68 2.924 8.031 1 74.44 103 ASP A N 1
ATOM 829 C CA . ASP A 1 103 ? 7.602 2.738 7.066 1 74.44 103 ASP A CA 1
ATOM 830 C C . ASP A 1 103 ? 6.504 3.779 7.266 1 74.44 103 ASP A C 1
ATOM 832 O O . ASP A 1 103 ? 5.914 4.258 6.293 1 74.44 103 ASP A O 1
ATOM 836 N N . ARG A 1 104 ? 6.336 4.18 8.469 1 74 104 ARG A N 1
ATOM 837 C CA . ARG A 1 104 ? 5.367 5.23 8.758 1 74 104 ARG A CA 1
ATOM 838 C C . ARG A 1 104 ? 5.781 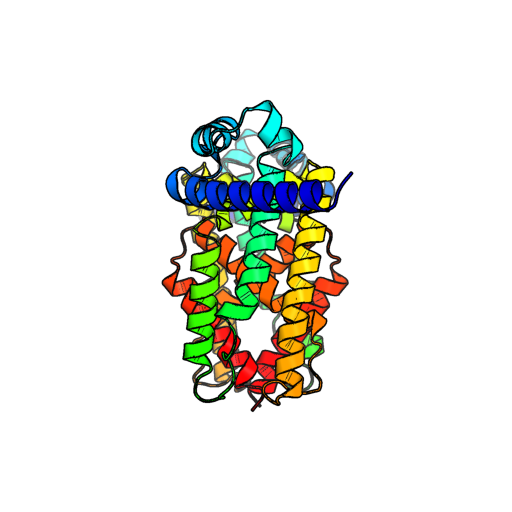6.551 8.117 1 74 104 ARG A C 1
ATOM 840 O O . ARG A 1 104 ? 4.941 7.277 7.586 1 74 104 ARG A O 1
ATOM 847 N N . VAL A 1 105 ? 7.055 6.793 8.156 1 80 105 VAL A N 1
ATOM 848 C CA . VAL A 1 105 ? 7.578 8.031 7.598 1 80 105 VAL A CA 1
ATOM 849 C C . VAL A 1 105 ? 7.336 8.07 6.09 1 80 105 VAL A C 1
ATOM 851 O O . VAL A 1 105 ? 6.93 9.094 5.539 1 80 105 VAL A O 1
ATOM 854 N N . MET A 1 106 ? 7.539 6.922 5.508 1 84.94 106 MET A N 1
ATOM 855 C CA . MET A 1 106 ? 7.34 6.828 4.066 1 84.94 106 MET A CA 1
ATOM 856 C C . MET A 1 106 ? 5.902 7.164 3.691 1 84.94 106 MET A C 1
ATOM 858 O O . MET A 1 106 ? 5.66 7.98 2.799 1 84.94 106 MET A O 1
ATOM 862 N N . LEU A 1 107 ? 4.984 6.609 4.363 1 80.12 107 LEU A N 1
ATOM 863 C CA . LEU A 1 107 ? 3.576 6.832 4.059 1 80.12 107 LEU A CA 1
ATOM 864 C C . LEU A 1 107 ? 3.174 8.273 4.375 1 80.12 107 LEU A C 1
ATOM 866 O O . LEU A 1 107 ? 2.355 8.859 3.666 1 80.12 107 LEU A O 1
ATOM 870 N N . GLU A 1 108 ? 3.74 8.812 5.402 1 78.12 108 GLU A N 1
ATOM 871 C CA . GLU A 1 108 ? 3.494 10.219 5.711 1 78.12 108 GLU A CA 1
ATOM 872 C C . GLU A 1 108 ? 4.023 11.125 4.602 1 78.12 108 GLU A C 1
ATOM 874 O O . GLU A 1 108 ? 3.393 12.133 4.262 1 78.12 108 GLU A O 1
ATOM 879 N N . MET A 1 109 ? 5.141 10.758 4.109 1 84.25 109 MET A N 1
ATOM 880 C CA . MET A 1 109 ? 5.707 11.539 3.016 1 84.25 109 MET A CA 1
ATOM 881 C C . MET A 1 109 ? 4.84 11.438 1.767 1 84.25 109 MET A C 1
ATOM 883 O O . MET A 1 109 ? 4.699 12.406 1.021 1 84.25 109 MET A O 1
ATOM 887 N N . VAL A 1 110 ? 4.277 10.281 1.564 1 86 110 VAL A N 1
ATOM 888 C CA . VAL A 1 110 ? 3.363 10.109 0.439 1 86 110 VAL A CA 1
ATOM 889 C C . VAL A 1 110 ? 2.158 11.031 0.602 1 86 110 VAL A C 1
ATOM 891 O O . VAL A 1 110 ? 1.773 11.734 -0.337 1 86 110 VAL A O 1
ATOM 894 N N . ALA A 1 111 ? 1.62 11.047 1.771 1 78.19 111 ALA A N 1
ATOM 895 C CA . ALA A 1 111 ? 0.473 11.914 2.043 1 78.19 111 ALA A CA 1
ATOM 896 C C . ALA A 1 111 ? 0.833 13.383 1.843 1 78.19 111 ALA A C 1
ATOM 898 O O . ALA A 1 111 ? 0.071 14.133 1.235 1 78.19 111 ALA A O 1
ATOM 899 N N . GLU A 1 112 ? 1.973 13.75 2.309 1 77.25 112 GLU A N 1
ATOM 900 C CA . GLU A 1 112 ? 2.434 15.133 2.188 1 77.25 112 GLU A CA 1
ATOM 901 C C . GLU A 1 112 ? 2.705 15.5 0.731 1 77.25 112 GLU A C 1
ATOM 903 O O . GLU A 1 112 ? 2.531 16.656 0.334 1 77.25 112 GLU A O 1
ATOM 908 N N . SER A 1 113 ? 3.143 14.57 0.009 1 85.12 113 SER A N 1
ATOM 909 C CA . SER A 1 113 ? 3.51 14.797 -1.385 1 85.12 113 SER A CA 1
ATOM 910 C C . SER A 1 113 ? 2.312 15.273 -2.201 1 85.12 113 SER A C 1
ATOM 912 O O . SER A 1 113 ? 2.477 15.898 -3.248 1 85.12 113 SER A O 1
ATOM 914 N N . ALA A 1 114 ? 1.117 14.977 -1.751 1 76.88 114 ALA A N 1
ATOM 915 C CA . ALA A 1 114 ? -0.098 15.398 -2.441 1 76.88 114 ALA A CA 1
ATOM 916 C C . ALA A 1 114 ? -0.182 16.922 -2.523 1 76.88 114 ALA A C 1
ATOM 918 O O . ALA A 1 114 ? -0.782 17.469 -3.451 1 76.88 114 ALA A O 1
ATOM 919 N N . ARG A 1 115 ? 0.442 17.547 -1.613 1 78.94 115 ARG A N 1
ATOM 920 C CA . ARG A 1 115 ? 0.365 19 -1.562 1 78.94 115 ARG A CA 1
ATOM 921 C C . ARG A 1 115 ? 1.741 19.641 -1.76 1 78.94 115 ARG A C 1
ATOM 923 O O . ARG A 1 115 ? 1.912 20.844 -1.568 1 78.94 115 ARG A O 1
ATOM 930 N N . ASN A 1 116 ? 2.707 18.906 -2.104 1 86.06 116 ASN A N 1
ATOM 931 C CA . ASN A 1 116 ? 4.086 19.328 -2.314 1 86.06 116 ASN A CA 1
ATOM 932 C C . ASN A 1 116 ? 4.68 18.719 -3.578 1 86.06 116 ASN A C 1
ATOM 934 O O . ASN A 1 116 ? 5.277 17.641 -3.527 1 86.06 116 ASN A O 1
ATOM 938 N N . PRO A 1 117 ? 4.594 19.453 -4.629 1 90.94 117 PRO A N 1
ATOM 939 C CA . PRO A 1 117 ? 5.004 18.891 -5.918 1 90.94 117 PRO A CA 1
ATOM 940 C C . PRO A 1 117 ? 6.473 18.469 -5.941 1 90.94 117 PRO A C 1
ATOM 942 O O . PRO A 1 117 ? 6.824 17.484 -6.598 1 90.94 117 PRO A O 1
ATOM 945 N N . LYS A 1 118 ? 7.262 19.219 -5.254 1 90 118 LYS A N 1
ATOM 946 C CA . LYS A 1 118 ? 8.68 18.859 -5.207 1 90 118 LYS A CA 1
ATOM 947 C C . LYS A 1 118 ? 8.891 17.531 -4.496 1 90 118 LYS A C 1
ATOM 949 O O . LYS A 1 118 ? 9.648 16.688 -4.969 1 90 118 LYS A O 1
ATOM 954 N N . LEU A 1 119 ? 8.266 17.375 -3.418 1 88.94 119 LEU A N 1
ATOM 955 C CA . LEU A 1 119 ? 8.336 16.125 -2.684 1 88.94 119 LEU A CA 1
ATOM 956 C C . LEU A 1 119 ? 7.734 14.977 -3.5 1 88.94 119 LEU A C 1
ATOM 958 O O . LEU A 1 119 ? 8.273 13.867 -3.514 1 88.94 119 LEU A O 1
ATOM 962 N N . LYS A 1 120 ? 6.684 15.297 -4.184 1 92.06 120 LYS A N 1
ATOM 963 C CA . LYS A 1 120 ? 6.043 14.289 -5.02 1 92.06 120 LYS A CA 1
ATOM 964 C C . LYS A 1 120 ? 7 13.773 -6.094 1 92.06 120 LYS A C 1
ATOM 966 O O . LYS A 1 120 ? 7.109 12.562 -6.309 1 92.06 120 LYS A O 1
ATOM 971 N N . LYS A 1 121 ? 7.633 14.648 -6.695 1 94.38 121 LYS A N 1
ATOM 972 C CA . LYS A 1 121 ? 8.594 14.273 -7.734 1 94.38 121 LYS A CA 1
ATOM 973 C C . LYS A 1 121 ? 9.719 13.422 -7.16 1 94.38 121 LYS A C 1
ATOM 975 O O . LYS A 1 121 ? 10.094 12.406 -7.746 1 94.38 121 LYS A O 1
ATOM 980 N N . ALA A 1 122 ? 10.227 13.844 -6.027 1 92.56 122 ALA A N 1
ATOM 981 C CA . ALA A 1 122 ? 11.32 13.109 -5.391 1 92.56 122 ALA A CA 1
ATOM 982 C C . ALA A 1 122 ? 10.875 11.703 -4.992 1 92.56 122 ALA A C 1
ATOM 984 O O . ALA A 1 122 ? 11.609 10.734 -5.195 1 92.56 122 ALA A O 1
ATOM 985 N N . MET A 1 123 ? 9.742 11.609 -4.48 1 93.44 123 MET A N 1
ATOM 986 C CA . MET A 1 123 ? 9.195 10.312 -4.078 1 93.44 123 MET A CA 1
ATOM 987 C C . MET A 1 123 ? 8.938 9.43 -5.293 1 93.44 123 MET A C 1
ATOM 989 O O . MET A 1 123 ? 9.219 8.227 -5.262 1 93.44 123 MET A O 1
ATOM 993 N N . TYR A 1 124 ? 8.398 10.016 -6.332 1 95.06 124 TYR A N 1
ATOM 994 C CA . TYR A 1 124 ? 8.164 9.289 -7.578 1 95.06 124 TYR A CA 1
ATOM 995 C C . TYR A 1 124 ? 9.461 8.695 -8.109 1 95.06 124 TYR A C 1
ATOM 997 O O . TYR A 1 124 ? 9.516 7.508 -8.445 1 95.06 124 TYR A O 1
ATOM 1005 N N . GLU A 1 125 ? 10.43 9.492 -8.117 1 94.75 125 GLU A N 1
ATOM 1006 C CA . GLU A 1 125 ? 11.719 9.055 -8.648 1 94.75 125 GLU A CA 1
ATOM 1007 C C . GLU A 1 125 ? 12.305 7.93 -7.797 1 94.75 125 GLU A C 1
ATOM 1009 O O . GLU A 1 125 ? 12.891 6.984 -8.328 1 94.75 125 GLU A O 1
ATOM 1014 N N . LEU A 1 126 ? 12.188 8.07 -6.531 1 93.06 126 LEU A N 1
ATOM 1015 C CA . LEU A 1 126 ? 12.641 7.012 -5.641 1 93.06 126 LEU A CA 1
ATOM 1016 C C . LEU A 1 126 ? 11.891 5.711 -5.914 1 93.06 126 LEU A C 1
ATOM 1018 O O . LEU A 1 126 ? 12.508 4.648 -6.016 1 93.06 126 LEU A O 1
ATOM 1022 N N . HIS A 1 127 ? 10.617 5.809 -6.07 1 94.38 127 HIS A N 1
ATOM 1023 C CA . HIS A 1 127 ? 9.812 4.613 -6.301 1 94.38 127 HIS A CA 1
ATOM 1024 C C . HIS A 1 127 ? 10.18 3.949 -7.625 1 94.38 127 HIS A C 1
ATOM 1026 O O . HIS A 1 127 ? 10.234 2.721 -7.711 1 94.38 127 HIS A O 1
ATOM 1032 N N . VAL A 1 128 ? 10.43 4.758 -8.602 1 95.31 128 VAL A N 1
ATOM 1033 C CA . VAL A 1 128 ? 10.836 4.23 -9.898 1 95.31 128 VAL A CA 1
ATOM 1034 C C . VAL A 1 128 ? 12.164 3.482 -9.766 1 95.31 128 VAL A C 1
ATOM 1036 O O . VAL A 1 128 ? 12.328 2.396 -10.32 1 95.31 128 VAL A O 1
ATOM 1039 N N . LYS A 1 129 ? 13.047 4.039 -9 1 94.31 129 LYS A N 1
ATOM 1040 C CA . LYS A 1 129 ? 14.328 3.381 -8.766 1 94.31 129 LYS A CA 1
ATOM 1041 C C . LYS A 1 129 ? 14.133 2.051 -8.039 1 94.31 129 LYS A C 1
ATOM 1043 O O . LYS A 1 129 ? 14.805 1.064 -8.352 1 94.31 129 LYS A O 1
ATOM 1048 N N . VAL A 1 130 ? 13.297 2.037 -7.109 1 94.19 130 VAL A N 1
ATOM 1049 C CA . VAL A 1 130 ? 13.008 0.819 -6.359 1 94.19 130 VAL A CA 1
ATOM 1050 C C . VAL A 1 130 ? 12.398 -0.227 -7.289 1 94.19 130 VAL A C 1
ATOM 1052 O O . VAL A 1 130 ? 12.805 -1.392 -7.277 1 94.19 130 VAL A O 1
ATOM 1055 N N . HIS A 1 131 ? 11.453 0.195 -8.125 1 96.88 131 HIS A N 1
ATOM 1056 C CA . HIS A 1 131 ? 10.852 -0.712 -9.094 1 96.88 131 HIS A CA 1
ATOM 1057 C C . HIS A 1 131 ? 11.906 -1.311 -10.023 1 96.88 131 HIS A C 1
ATOM 1059 O O . HIS A 1 131 ? 11.898 -2.516 -10.281 1 96.88 131 HIS A O 1
ATOM 1065 N N . GLU A 1 132 ? 12.758 -0.463 -10.453 1 95.94 132 GLU A N 1
ATOM 1066 C CA . GLU A 1 132 ? 13.812 -0.915 -11.352 1 95.94 132 GLU A CA 1
ATOM 1067 C C . GLU A 1 132 ? 14.742 -1.913 -10.664 1 95.94 132 GLU A C 1
ATOM 1069 O O . GLU A 1 132 ? 15.133 -2.92 -11.258 1 95.94 132 GLU A O 1
ATOM 1074 N N . HIS A 1 133 ? 15.055 -1.589 -9.5 1 93.94 133 HIS A N 1
ATOM 1075 C CA . HIS A 1 133 ? 15.914 -2.473 -8.727 1 93.94 133 HIS A CA 1
ATOM 1076 C C . HIS A 1 133 ? 15.266 -3.842 -8.531 1 93.94 133 HIS A C 1
ATOM 1078 O O . HIS A 1 133 ? 15.914 -4.871 -8.75 1 93.94 133 HIS A O 1
ATOM 1084 N N . VAL A 1 134 ? 14.062 -3.912 -8.188 1 95.19 134 VAL A N 1
ATOM 1085 C CA . VAL A 1 134 ? 13.344 -5.164 -7.973 1 95.19 134 VAL A CA 1
ATOM 1086 C C . VAL A 1 134 ? 13.133 -5.879 -9.305 1 95.19 134 VAL A C 1
ATOM 1088 O O . VAL A 1 134 ? 13.188 -7.109 -9.367 1 95.19 134 VAL A O 1
ATOM 1091 N N . MET A 1 135 ? 12.922 -5.074 -10.344 1 96.56 135 MET A N 1
ATOM 1092 C CA . MET A 1 135 ? 12.773 -5.656 -11.672 1 96.56 135 MET A CA 1
ATOM 1093 C C . MET A 1 135 ? 14.016 -6.457 -12.055 1 96.56 135 MET A C 1
ATOM 1095 O O . MET A 1 135 ? 13.898 -7.559 -12.594 1 96.56 135 MET A O 1
ATOM 1099 N N . GLN A 1 136 ? 15.125 -5.953 -11.758 1 94.56 136 GLN A N 1
ATOM 1100 C CA . GLN A 1 136 ? 16.375 -6.648 -12.07 1 94.56 136 GLN A CA 1
ATOM 1101 C C . GLN A 1 136 ? 16.484 -7.961 -11.297 1 94.56 136 GLN A C 1
ATOM 1103 O O . GLN A 1 136 ? 16.938 -8.969 -11.836 1 94.56 136 GLN A O 1
ATOM 1108 N N . ALA A 1 137 ? 16.062 -7.895 -10.094 1 92.12 137 ALA A N 1
ATOM 1109 C CA . ALA A 1 137 ? 16.047 -9.117 -9.297 1 92.12 137 ALA A CA 1
ATOM 1110 C C . ALA A 1 137 ? 15.086 -10.141 -9.891 1 92.12 137 ALA A C 1
ATOM 1112 O O . ALA A 1 137 ? 15.414 -11.328 -9.984 1 92.12 137 ALA A O 1
ATOM 1113 N N . VAL A 1 138 ? 13.922 -9.75 -10.297 1 93.88 138 VAL A N 1
ATOM 1114 C CA . VAL A 1 138 ? 12.914 -10.625 -10.883 1 93.88 138 VAL A CA 1
ATOM 1115 C C . VAL A 1 138 ? 13.453 -11.227 -12.188 1 93.88 138 VAL A C 1
ATOM 1117 O O . VAL A 1 138 ? 13.312 -12.43 -12.422 1 93.88 138 VAL A O 1
ATOM 1120 N N . LYS A 1 139 ? 14.086 -10.414 -12.992 1 94.88 139 LYS A N 1
ATOM 1121 C CA . LYS A 1 139 ? 14.664 -10.891 -14.242 1 94.88 139 LYS A CA 1
ATOM 1122 C C . LYS A 1 139 ? 15.688 -12 -13.984 1 94.88 139 LYS A C 1
ATOM 1124 O O . LYS A 1 139 ? 15.719 -13 -14.703 1 94.88 139 LYS A O 1
ATOM 1129 N N . SER A 1 140 ? 16.516 -11.75 -13.031 1 91.94 140 SER A N 1
ATOM 1130 C CA . SER A 1 140 ? 17.5 -12.758 -12.68 1 91.94 140 SER A CA 1
ATOM 1131 C C . SER A 1 140 ? 16.844 -14.078 -12.305 1 91.94 140 SER A C 1
ATOM 1133 O O . SER A 1 140 ? 17.328 -15.148 -12.688 1 91.94 140 SER A O 1
ATOM 1135 N N . LYS A 1 141 ? 15.75 -14.039 -11.641 1 90.19 141 LYS A N 1
ATOM 1136 C CA . LYS A 1 141 ? 15.062 -15.258 -11.203 1 90.19 141 LYS A CA 1
ATOM 1137 C C . LYS A 1 141 ? 14.344 -15.93 -12.375 1 90.19 141 LYS A C 1
ATOM 1139 O O . LYS A 1 141 ? 14.203 -17.156 -12.398 1 90.19 141 LYS A O 1
ATOM 1144 N N . ILE A 1 142 ? 13.922 -15.164 -13.32 1 90 142 ILE A N 1
ATOM 1145 C CA . ILE A 1 142 ? 13.375 -15.719 -14.555 1 90 142 ILE A CA 1
ATOM 1146 C C . ILE A 1 142 ? 14.469 -16.453 -15.32 1 90 142 ILE A C 1
ATOM 1148 O O . ILE A 1 142 ? 14.289 -17.609 -15.727 1 90 142 ILE A O 1
ATOM 1152 N N . ASP A 1 143 ? 15.586 -15.828 -15.398 1 91.56 143 ASP A N 1
ATOM 1153 C CA . ASP A 1 143 ? 16.719 -16.391 -16.125 1 91.56 143 ASP A CA 1
ATOM 1154 C C . ASP A 1 143 ? 17.203 -17.688 -15.453 1 91.56 143 ASP A C 1
ATOM 1156 O O . ASP A 1 143 ? 17.625 -18.625 -16.141 1 91.56 143 ASP A O 1
ATOM 1160 N N . GLU A 1 144 ? 17.109 -17.812 -14.188 1 87.69 144 GLU A N 1
ATOM 1161 C CA . GLU A 1 144 ? 17.547 -18.969 -13.414 1 87.69 144 GLU A CA 1
ATOM 1162 C C . GLU A 1 144 ? 16.484 -20.062 -13.422 1 87.69 144 GLU A C 1
ATOM 1164 O O . GLU A 1 144 ? 16.703 -21.156 -12.883 1 87.69 144 GLU A O 1
ATOM 1169 N N . GLY A 1 145 ? 15.305 -19.797 -13.906 1 83.5 145 GLY A N 1
ATOM 1170 C CA . GLY A 1 145 ? 14.242 -20.781 -14.031 1 83.5 145 GLY A CA 1
ATOM 1171 C C . GLY A 1 145 ? 13.352 -20.875 -12.812 1 83.5 145 GLY A C 1
ATOM 1172 O O . GLY A 1 145 ? 12.539 -21.781 -12.688 1 83.5 145 GLY A O 1
ATOM 1173 N N . PHE A 1 146 ? 13.523 -19.891 -11.961 1 82.62 146 PHE A N 1
ATOM 1174 C CA . PHE A 1 146 ? 12.711 -19.875 -10.75 1 82.62 146 PHE A CA 1
ATOM 1175 C C . PHE A 1 146 ? 11.312 -19.344 -11.047 1 82.62 146 PHE A C 1
ATOM 1177 O O . PHE A 1 146 ? 10.344 -19.734 -10.391 1 82.62 146 PHE A O 1
ATOM 1184 N N . LEU A 1 147 ? 11.242 -18.438 -11.953 1 86.38 147 LEU A N 1
ATOM 1185 C CA . LEU A 1 147 ? 9.984 -17.875 -12.453 1 86.38 147 LEU A CA 1
ATOM 1186 C C . LEU A 1 147 ? 9.797 -18.219 -13.93 1 86.38 147 LEU A C 1
ATOM 1188 O O . LEU A 1 147 ? 10.773 -18.422 -14.648 1 86.38 147 LEU A O 1
ATOM 1192 N N . ARG A 1 148 ? 8.531 -18.234 -14.289 1 87.12 148 ARG A N 1
ATOM 1193 C CA . ARG A 1 148 ? 8.234 -18.547 -15.68 1 87.12 148 ARG A CA 1
ATOM 1194 C C . ARG A 1 148 ? 8.797 -17.484 -16.609 1 87.12 148 ARG A C 1
ATOM 1196 O O . ARG A 1 148 ? 8.828 -16.297 -16.266 1 87.12 148 ARG A O 1
ATOM 1203 N N . LYS A 1 149 ? 9.117 -17.859 -17.844 1 89.69 149 LYS A N 1
ATOM 1204 C CA . LYS A 1 149 ? 9.75 -16.984 -18.828 1 89.69 149 LYS A CA 1
ATOM 1205 C C . LYS A 1 149 ? 8.766 -15.945 -19.359 1 89.69 149 LYS A C 1
ATOM 1207 O O . LYS A 1 149 ? 9.172 -14.883 -19.828 1 89.69 149 LYS A O 1
ATOM 1212 N N . ASP A 1 150 ? 7.512 -16.188 -19.25 1 89.75 150 ASP A N 1
ATOM 1213 C CA . ASP A 1 150 ? 6.516 -15.312 -19.859 1 89.75 150 ASP A CA 1
ATOM 1214 C C . ASP A 1 150 ? 6.035 -14.258 -18.875 1 89.75 150 ASP A C 1
ATOM 1216 O O . ASP A 1 150 ? 5.188 -13.422 -19.203 1 89.75 150 ASP A O 1
ATOM 1220 N N . VAL A 1 151 ? 6.648 -14.266 -17.703 1 92.19 151 VAL A N 1
ATOM 1221 C CA . VAL A 1 151 ? 6.27 -13.273 -16.703 1 92.19 151 VAL A CA 1
ATOM 1222 C C . VAL A 1 151 ? 6.848 -11.914 -17.078 1 92.19 151 VAL A C 1
ATOM 1224 O O . VAL A 1 151 ? 8.016 -11.812 -17.453 1 92.19 151 VAL A O 1
ATOM 1227 N N . ASP A 1 152 ? 6.016 -10.875 -17.031 1 95.81 152 ASP A N 1
ATOM 1228 C CA . ASP A 1 152 ? 6.488 -9.508 -17.219 1 95.81 152 ASP A CA 1
ATOM 1229 C C . ASP A 1 152 ? 7.23 -9.008 -15.977 1 95.81 152 ASP A C 1
ATOM 1231 O O . ASP A 1 152 ? 6.609 -8.656 -14.969 1 95.81 152 ASP A O 1
ATOM 1235 N N . ALA A 1 153 ? 8.539 -8.922 -16.109 1 96.62 153 ALA A N 1
ATOM 1236 C CA . ALA A 1 153 ? 9.391 -8.641 -14.953 1 96.62 153 ALA A CA 1
ATOM 1237 C C . ALA A 1 153 ? 9.094 -7.258 -14.375 1 96.62 153 ALA A C 1
ATOM 1239 O O . ALA A 1 153 ? 9.07 -7.082 -13.156 1 96.62 153 ALA A O 1
ATOM 1240 N N . ALA A 1 154 ? 8.898 -6.293 -15.234 1 97.88 154 ALA A N 1
ATOM 1241 C CA . ALA A 1 154 ? 8.625 -4.93 -14.789 1 97.88 154 ALA A CA 1
ATOM 1242 C C . ALA A 1 154 ? 7.324 -4.867 -13.992 1 97.88 154 ALA A C 1
ATOM 1244 O O . ALA A 1 154 ? 7.289 -4.32 -12.891 1 97.88 154 ALA A O 1
ATOM 1245 N N . SER A 1 155 ? 6.305 -5.461 -14.508 1 98.19 155 SER A N 1
ATOM 1246 C CA . SER A 1 155 ? 4.996 -5.441 -13.867 1 98.19 155 SER A CA 1
ATOM 1247 C C . SER A 1 155 ? 5.016 -6.219 -12.555 1 98.19 155 SER A C 1
ATOM 1249 O O . SER A 1 155 ? 4.406 -5.797 -11.57 1 98.19 155 SER A O 1
ATOM 1251 N N . LEU A 1 156 ? 5.711 -7.316 -12.555 1 97.12 156 LEU A N 1
ATOM 1252 C CA . LEU A 1 156 ? 5.793 -8.102 -11.328 1 97.12 156 LEU A CA 1
ATOM 1253 C C . LEU A 1 156 ? 6.559 -7.336 -10.25 1 97.12 156 LEU A C 1
ATOM 1255 O O . LEU A 1 156 ? 6.191 -7.379 -9.078 1 97.12 156 LEU A O 1
ATOM 1259 N N . ALA A 1 157 ? 7.613 -6.66 -10.633 1 97.44 157 ALA A N 1
ATOM 1260 C CA . ALA A 1 157 ? 8.383 -5.852 -9.695 1 97.44 157 ALA A CA 1
ATOM 1261 C C . ALA A 1 157 ? 7.512 -4.777 -9.055 1 97.44 157 ALA A C 1
ATOM 1263 O O . ALA A 1 157 ? 7.543 -4.586 -7.836 1 97.44 157 ALA A O 1
ATOM 1264 N N . ILE A 1 158 ? 6.742 -4.137 -9.883 1 98.25 158 ILE A N 1
ATOM 1265 C CA . ILE A 1 158 ? 5.832 -3.104 -9.406 1 98.25 158 ILE A CA 1
ATOM 1266 C C . ILE A 1 158 ? 4.832 -3.711 -8.422 1 98.25 158 ILE A C 1
ATOM 1268 O O . ILE A 1 158 ? 4.578 -3.146 -7.355 1 98.25 158 ILE A O 1
ATOM 1272 N N . ALA A 1 159 ? 4.316 -4.852 -8.742 1 98.31 159 ALA A N 1
ATOM 1273 C CA . ALA A 1 159 ? 3.338 -5.527 -7.895 1 98.31 159 ALA A CA 1
ATOM 1274 C C . ALA A 1 159 ? 3.949 -5.922 -6.551 1 98.31 159 ALA A C 1
ATOM 1276 O O . ALA A 1 159 ? 3.311 -5.785 -5.508 1 98.31 159 ALA A O 1
ATOM 1277 N N . LEU A 1 160 ? 5.16 -6.402 -6.555 1 97.5 160 LEU A N 1
ATOM 1278 C CA . LEU A 1 160 ? 5.824 -6.836 -5.332 1 97.5 160 LEU A CA 1
ATOM 1279 C C . LEU A 1 160 ? 6.086 -5.656 -4.406 1 97.5 160 LEU A C 1
ATOM 1281 O O . LEU A 1 160 ? 5.863 -5.75 -3.195 1 97.5 160 LEU A O 1
ATOM 1285 N N . VAL A 1 161 ? 6.52 -4.582 -4.973 1 96.62 161 VAL A N 1
ATOM 1286 C CA . VAL A 1 161 ? 6.758 -3.375 -4.188 1 96.62 161 VAL A CA 1
ATOM 1287 C C . VAL A 1 161 ? 5.438 -2.857 -3.621 1 96.62 161 VAL A C 1
ATOM 1289 O O . VAL A 1 161 ? 5.352 -2.506 -2.443 1 96.62 161 VAL A O 1
ATOM 1292 N N . ALA A 1 162 ? 4.438 -2.865 -4.477 1 97.5 162 ALA A N 1
ATOM 1293 C CA . ALA A 1 162 ? 3.113 -2.43 -4.043 1 97.5 162 ALA A CA 1
ATOM 1294 C C . ALA A 1 162 ? 2.6 -3.299 -2.898 1 97.5 162 ALA A C 1
ATOM 1296 O O . ALA A 1 162 ? 2.012 -2.793 -1.939 1 97.5 162 ALA A O 1
ATOM 1297 N N . LEU A 1 163 ? 2.803 -4.551 -3.016 1 98 163 LEU A N 1
ATOM 1298 C CA . LEU A 1 163 ? 2.398 -5.465 -1.951 1 98 163 LEU A CA 1
ATOM 1299 C C . LEU A 1 163 ? 3.031 -5.066 -0.623 1 98 163 LEU A C 1
ATOM 1301 O O . LEU A 1 163 ? 2.336 -4.938 0.388 1 98 163 LEU A O 1
ATOM 1305 N N . TYR A 1 164 ? 4.258 -4.848 -0.646 1 96.25 164 TYR A N 1
ATOM 1306 C CA . TYR A 1 164 ? 4.941 -4.496 0.593 1 96.25 164 TYR A CA 1
ATOM 1307 C C . TYR A 1 164 ? 4.441 -3.158 1.13 1 96.25 164 TYR A C 1
ATOM 1309 O O . TYR A 1 164 ? 4.254 -3 2.338 1 96.25 164 TYR A O 1
ATOM 1317 N N . ASP A 1 165 ? 4.281 -2.197 0.205 1 94.44 165 ASP A N 1
ATOM 1318 C CA . ASP A 1 165 ? 3.762 -0.898 0.622 1 94.44 165 ASP A CA 1
ATOM 1319 C C . ASP A 1 165 ? 2.379 -1.038 1.255 1 94.44 165 ASP A C 1
ATOM 1321 O O . ASP A 1 165 ? 2.059 -0.344 2.223 1 94.44 165 ASP A O 1
ATOM 1325 N N . GLY A 1 166 ? 1.579 -1.902 0.675 1 96.06 166 GLY A N 1
ATOM 1326 C CA . GLY A 1 166 ? 0.273 -2.148 1.266 1 96.06 166 GLY A CA 1
ATOM 1327 C C . GLY A 1 166 ? 0.35 -2.781 2.643 1 96.06 166 GLY A C 1
ATOM 1328 O O . GLY A 1 166 ? -0.479 -2.496 3.51 1 96.06 166 GLY A O 1
ATOM 1329 N N . LEU A 1 167 ? 1.316 -3.611 2.879 1 96.38 167 LEU A N 1
ATOM 1330 C CA . LEU A 1 167 ? 1.514 -4.203 4.199 1 96.38 167 LEU A CA 1
ATOM 1331 C C . LEU A 1 167 ? 1.963 -3.15 5.207 1 96.38 167 LEU A C 1
ATOM 1333 O O . LEU A 1 167 ? 1.661 -3.254 6.395 1 96.38 167 LEU A O 1
ATOM 1337 N N . ALA A 1 168 ? 2.666 -2.152 4.723 1 93.06 168 ALA A N 1
ATOM 1338 C CA . ALA A 1 168 ? 3.012 -1.021 5.582 1 93.06 168 ALA A CA 1
ATOM 1339 C C . ALA A 1 168 ? 1.764 -0.26 6.016 1 93.06 168 ALA A C 1
ATOM 1341 O O . ALA A 1 168 ? 1.681 0.21 7.152 1 93.06 168 ALA A O 1
ATOM 1342 N N . VAL A 1 169 ? 0.801 -0.137 5.105 1 92.69 169 VAL A N 1
ATOM 1343 C CA . VAL A 1 169 ? -0.48 0.472 5.449 1 92.69 169 VAL A CA 1
ATOM 1344 C C . VAL A 1 169 ? -1.154 -0.33 6.559 1 92.69 169 VAL A C 1
ATOM 1346 O O . VAL A 1 169 ? -1.656 0.242 7.527 1 92.69 169 VAL A O 1
ATOM 1349 N N . ASN A 1 170 ? -1.128 -1.647 6.43 1 94.81 170 ASN A N 1
ATOM 1350 C CA . ASN A 1 170 ? -1.64 -2.518 7.484 1 94.81 170 ASN A CA 1
ATOM 1351 C C . ASN A 1 170 ? -0.99 -2.209 8.828 1 94.81 170 ASN A C 1
ATOM 1353 O O . ASN A 1 170 ? -1.679 -2.088 9.844 1 94.81 170 ASN A O 1
ATOM 1357 N N . ARG A 1 171 ? 0.26 -2.076 8.805 1 92.12 171 ARG A N 1
ATOM 1358 C CA . ARG A 1 171 ? 1 -1.823 10.039 1 92.12 171 ARG A CA 1
ATOM 1359 C C . ARG A 1 171 ? 0.561 -0.512 10.68 1 92.12 171 ARG A C 1
ATOM 1361 O O . ARG A 1 171 ? 0.459 -0.42 11.906 1 92.12 171 ARG A O 1
ATOM 1368 N N . MET A 1 172 ? 0.343 0.46 9.875 1 88.25 172 MET A N 1
ATOM 1369 C CA . MET A 1 172 ? -0.098 1.756 10.391 1 88.25 172 MET A CA 1
ATOM 1370 C C . MET A 1 172 ? -1.46 1.641 11.062 1 88.25 172 MET A C 1
ATOM 1372 O O . MET A 1 172 ? -1.773 2.412 11.969 1 88.25 172 MET A O 1
ATOM 1376 N N . LEU A 1 173 ? -2.205 0.694 10.609 1 92.5 173 LEU A N 1
ATOM 1377 C CA . LEU A 1 173 ? -3.553 0.529 11.141 1 92.5 173 LEU A CA 1
ATOM 1378 C C . LEU A 1 173 ? -3.553 -0.417 12.336 1 92.5 173 LEU A C 1
ATOM 1380 O O . LEU A 1 173 ? -4.598 -0.658 12.945 1 92.5 173 LEU A O 1
ATOM 1384 N N . GLY A 1 174 ? -2.396 -1.012 12.656 1 91.56 174 GLY A N 1
ATOM 1385 C CA . GLY A 1 174 ? -2.287 -1.809 13.867 1 91.56 174 GLY A CA 1
ATOM 1386 C C . GLY A 1 174 ? -2.268 -3.303 13.594 1 91.56 174 GLY A C 1
ATOM 1387 O O . GLY A 1 174 ? -2.318 -4.105 14.531 1 91.56 174 GLY A O 1
ATOM 1388 N N . ILE A 1 175 ? -2.24 -3.707 12.375 1 94.75 175 ILE A N 1
ATOM 1389 C CA . ILE A 1 175 ? -2.082 -5.121 12.055 1 94.75 175 ILE A CA 1
ATOM 1390 C C . ILE A 1 175 ? -0.65 -5.559 12.352 1 94.75 175 ILE A C 1
ATOM 1392 O O . ILE A 1 175 ? 0.305 -4.875 11.977 1 94.75 175 ILE A O 1
ATOM 1396 N N . SER A 1 176 ? -0.488 -6.652 12.961 1 95.19 176 SER A N 1
ATOM 1397 C CA . SER A 1 176 ? 0.812 -7.07 13.477 1 95.19 176 SER A CA 1
ATOM 1398 C C . SER A 1 176 ? 1.756 -7.457 12.336 1 95.19 176 SER A C 1
ATOM 1400 O O . SER A 1 176 ? 1.309 -7.855 11.266 1 95.19 176 SER A O 1
ATOM 1402 N N . ASP A 1 177 ? 2.977 -7.387 12.641 1 94.31 177 ASP A N 1
ATOM 1403 C CA . ASP A 1 177 ? 3.99 -7.754 11.656 1 94.31 177 ASP A CA 1
ATOM 1404 C C . ASP A 1 177 ? 3.951 -9.25 11.359 1 94.31 177 ASP A C 1
ATOM 1406 O O . ASP A 1 177 ? 4.246 -9.68 10.242 1 94.31 177 ASP A O 1
ATOM 1410 N N . ALA A 1 178 ? 3.623 -10.008 12.352 1 97 178 ALA A N 1
ATOM 1411 C CA . ALA A 1 178 ? 3.518 -11.453 12.148 1 97 178 ALA A CA 1
ATOM 1412 C C . ALA A 1 178 ? 2.463 -11.781 11.094 1 97 178 ALA A C 1
ATOM 1414 O O . ALA A 1 178 ? 2.689 -12.617 10.219 1 97 178 ALA A O 1
ATOM 1415 N N . VAL A 1 179 ? 1.344 -11.133 11.164 1 97.62 179 VAL A N 1
ATOM 1416 C CA . VAL A 1 179 ? 0.265 -11.32 10.203 1 97.62 179 VAL A CA 1
ATOM 1417 C C . VAL A 1 179 ? 0.713 -10.852 8.82 1 97.62 179 VAL A C 1
ATOM 1419 O O . VAL A 1 179 ? 0.511 -11.547 7.82 1 97.62 179 VAL A O 1
ATOM 1422 N N . ASN A 1 180 ? 1.367 -9.695 8.797 1 97.69 180 ASN A N 1
ATOM 1423 C CA . ASN A 1 180 ? 1.875 -9.141 7.543 1 97.69 180 ASN A CA 1
ATOM 1424 C C . ASN A 1 180 ? 2.908 -10.07 6.902 1 97.69 180 ASN A C 1
ATOM 1426 O O . ASN A 1 180 ? 2.879 -10.297 5.691 1 97.69 180 ASN A O 1
ATOM 1430 N N . LYS A 1 181 ? 3.793 -10.547 7.746 1 97.88 181 LYS A N 1
ATOM 1431 C CA . LYS A 1 181 ? 4.828 -11.453 7.254 1 97.88 181 LYS A CA 1
ATOM 1432 C C . LYS A 1 181 ? 4.215 -12.727 6.676 1 97.88 181 LYS A C 1
ATOM 1434 O O . LYS A 1 181 ? 4.637 -13.203 5.621 1 97.88 181 LYS A O 1
ATOM 1439 N N . LYS A 1 182 ? 3.264 -13.234 7.328 1 98.19 182 LYS A N 1
ATOM 1440 C CA . LYS A 1 182 ? 2.592 -14.438 6.84 1 98.19 182 LYS A CA 1
ATOM 1441 C C . LYS A 1 182 ? 1.899 -14.172 5.508 1 98.19 182 LYS A C 1
ATOM 1443 O O . LYS A 1 182 ? 1.928 -15.016 4.609 1 98.19 182 LYS A O 1
ATOM 1448 N N . ALA A 1 183 ? 1.271 -13.055 5.371 1 98.25 183 ALA A N 1
ATOM 1449 C CA . ALA A 1 183 ? 0.63 -12.68 4.113 1 98.25 183 ALA A CA 1
ATOM 1450 C C . ALA A 1 183 ? 1.65 -12.586 2.984 1 98.25 183 ALA A C 1
ATOM 1452 O O . ALA A 1 183 ? 1.414 -13.094 1.885 1 98.25 183 ALA A O 1
ATOM 1453 N N . TRP A 1 184 ? 2.756 -11.93 3.275 1 98.06 184 TRP A N 1
ATOM 1454 C CA . TRP A 1 184 ? 3.859 -11.812 2.328 1 98.06 184 TRP A CA 1
ATOM 1455 C C . TRP A 1 184 ? 4.336 -13.188 1.875 1 98.06 184 TRP A C 1
ATOM 1457 O O . TRP A 1 184 ? 4.426 -13.461 0.675 1 98.06 184 TRP A O 1
ATOM 1467 N N . VAL A 1 185 ? 4.59 -14.055 2.809 1 96.81 185 VAL A N 1
ATOM 1468 C CA . VAL A 1 185 ? 5.109 -15.391 2.531 1 96.81 185 VAL A CA 1
ATOM 1469 C C . VAL A 1 185 ? 4.09 -16.188 1.718 1 96.81 185 VAL A C 1
ATOM 1471 O O . VAL A 1 185 ? 4.449 -16.859 0.748 1 96.81 185 VAL A O 1
ATOM 1474 N N . THR A 1 186 ? 2.838 -16.094 2.1 1 96.12 186 THR A N 1
ATOM 1475 C CA . THR A 1 186 ? 1.776 -16.812 1.405 1 96.12 186 THR A CA 1
ATOM 1476 C C . THR A 1 186 ? 1.689 -16.375 -0.054 1 96.12 186 THR A C 1
ATOM 1478 O O . THR A 1 186 ? 1.574 -17.219 -0.954 1 96.12 186 THR A O 1
ATOM 1481 N N . MET A 1 187 ? 1.792 -15.109 -0.276 1 95.75 187 MET A N 1
ATOM 1482 C CA . MET A 1 187 ? 1.72 -14.602 -1.643 1 95.75 187 MET A CA 1
ATOM 1483 C C . MET A 1 187 ? 2.904 -15.094 -2.469 1 95.75 187 MET A C 1
ATOM 1485 O O . MET A 1 187 ? 2.727 -15.578 -3.586 1 95.75 187 MET A O 1
ATOM 1489 N N . ILE A 1 188 ? 4.086 -14.961 -1.928 1 93.25 188 ILE A N 1
ATOM 1490 C CA . ILE A 1 188 ? 5.293 -15.352 -2.648 1 93.25 188 ILE A CA 1
ATOM 1491 C C . ILE A 1 188 ? 5.254 -16.844 -2.951 1 93.25 188 ILE A C 1
ATOM 1493 O O . ILE A 1 188 ? 5.578 -17.266 -4.062 1 93.25 188 ILE A O 1
ATOM 1497 N N . LYS A 1 189 ? 4.84 -17.609 -2.008 1 90.25 189 LYS A N 1
ATOM 1498 C CA . LYS A 1 189 ? 4.734 -19.047 -2.203 1 90.25 189 LYS A CA 1
ATOM 1499 C C . LYS A 1 189 ? 3.719 -19.375 -3.293 1 90.25 189 LYS A C 1
ATOM 1501 O O . LYS A 1 189 ? 3.967 -20.25 -4.133 1 90.25 189 LYS A O 1
ATOM 1506 N N . THR A 1 190 ? 2.59 -18.781 -3.191 1 88.31 190 THR A N 1
ATOM 1507 C CA . THR A 1 190 ? 1.528 -19.047 -4.156 1 88.31 190 THR A CA 1
ATOM 1508 C C . THR A 1 190 ? 1.971 -18.672 -5.566 1 88.31 190 THR A C 1
ATOM 1510 O O . THR A 1 190 ? 1.675 -19.375 -6.531 1 88.31 190 THR A O 1
ATOM 1513 N N . MET A 1 191 ? 2.676 -17.578 -5.672 1 85.25 191 MET A N 1
ATOM 1514 C CA . MET A 1 191 ? 3.146 -17.109 -6.973 1 85.25 191 MET A CA 1
ATOM 1515 C C . MET A 1 191 ? 4.176 -18.062 -7.559 1 85.25 191 MET A C 1
ATOM 1517 O O . MET A 1 191 ? 4.164 -18.344 -8.758 1 85.25 191 MET A O 1
ATOM 1521 N N . ILE A 1 192 ? 5.102 -18.562 -6.762 1 80.44 192 ILE A N 1
ATOM 1522 C CA . ILE A 1 192 ? 6.207 -19.391 -7.242 1 80.44 192 ILE A CA 1
ATOM 1523 C C . ILE A 1 192 ? 5.746 -20.828 -7.391 1 80.44 192 ILE A C 1
ATOM 1525 O O . ILE A 1 192 ? 6.129 -21.516 -8.344 1 80.44 192 ILE A O 1
ATOM 1529 N N . ALA A 1 193 ? 5.008 -21.266 -6.391 1 69 193 ALA A N 1
ATOM 1530 C CA . ALA A 1 193 ? 4.52 -22.641 -6.492 1 69 193 ALA A CA 1
ATOM 1531 C C . ALA A 1 193 ? 3.637 -22.828 -7.723 1 69 193 ALA A C 1
ATOM 1533 O O . ALA A 1 193 ? 3.617 -23.906 -8.328 1 69 193 ALA A O 1
ATOM 1534 N N . GLY A 1 194 ? 2.885 -21.891 -7.934 1 57.5 194 GLY A N 1
ATOM 1535 C CA . GLY A 1 194 ? 2.076 -21.953 -9.141 1 57.5 194 GLY A CA 1
ATOM 1536 C C . GLY A 1 194 ? 2.904 -21.969 -10.414 1 57.5 194 GLY A C 1
ATOM 1537 O O . GLY A 1 194 ? 2.395 -22.297 -11.484 1 57.5 194 GLY A O 1
ATOM 1538 N N . SER A 1 195 ? 4.133 -21.531 -10.312 1 49.03 195 SER A N 1
ATOM 1539 C CA . SER A 1 195 ? 5.039 -21.531 -11.453 1 49.03 195 SER A CA 1
ATOM 1540 C C . SER A 1 195 ? 5.707 -22.891 -11.625 1 49.03 195 SER A C 1
ATOM 1542 O O . SER A 1 195 ? 6.434 -23.125 -12.594 1 49.03 195 SER A O 1
ATOM 1544 N N . SER A 1 196 ? 5.648 -23.812 -10.672 1 44.88 196 SER A N 1
ATOM 1545 C CA . SER A 1 196 ? 6.207 -25.141 -10.875 1 44.88 196 SER A CA 1
ATOM 1546 C C . SER A 1 196 ? 5.234 -26.031 -11.633 1 44.88 196 SER A C 1
ATOM 1548 O O . SER A 1 196 ? 4.016 -25.891 -11.508 1 44.88 196 SER A O 1
ATOM 1550 N N . MET B 1 1 ? -39.594 1.542 18.859 1 49.59 1 MET B N 1
ATOM 1551 C CA . MET B 1 1 ? -39.656 2.398 17.688 1 49.59 1 MET B CA 1
ATOM 1552 C C . MET B 1 1 ? -40.125 1.617 16.453 1 49.59 1 MET B C 1
ATOM 1554 O O . MET B 1 1 ? -39.562 0.574 16.125 1 49.59 1 MET B O 1
ATOM 1558 N N . PRO B 1 2 ? -41.125 1.857 15.891 1 57.16 2 PRO B N 1
ATOM 1559 C CA . PRO B 1 2 ? -41.812 0.91 14.984 1 57.16 2 PRO B CA 1
ATOM 1560 C C . PRO B 1 2 ? -40.938 0.581 13.758 1 57.16 2 PRO B C 1
ATOM 1562 O O . PRO B 1 2 ? -40.062 1.347 13.398 1 57.16 2 PRO B O 1
ATOM 1565 N N . LYS B 1 3 ? -41.125 -0.602 13.273 1 55.25 3 LYS B N 1
ATOM 1566 C CA . LYS B 1 3 ? -40.5 -1.193 12.102 1 55.25 3 LYS B CA 1
ATOM 1567 C C . LYS B 1 3 ? -40.438 -0.191 10.953 1 55.25 3 LYS B C 1
ATOM 1569 O O . LYS B 1 3 ? -39.438 -0.13 10.227 1 55.25 3 LYS B O 1
ATOM 1574 N N . VAL B 1 4 ? -41.406 0.614 10.727 1 59.31 4 VAL B N 1
ATOM 1575 C CA . VAL B 1 4 ? -41.5 1.608 9.664 1 59.31 4 VAL B CA 1
ATOM 1576 C C . VAL B 1 4 ? -40.438 2.686 9.875 1 59.31 4 VAL B C 1
ATOM 1578 O O . VAL B 1 4 ? -39.812 3.139 8.914 1 59.31 4 VAL B O 1
ATOM 1581 N N . THR B 1 5 ? -40.094 2.912 11.18 1 68.06 5 THR B N 1
ATOM 1582 C CA . THR B 1 5 ? -39.125 3.951 11.508 1 68.06 5 THR B CA 1
ATOM 1583 C C . THR B 1 5 ? -37.688 3.486 11.195 1 68.06 5 THR B C 1
ATOM 1585 O O . THR B 1 5 ? -36.875 4.258 10.688 1 68.06 5 THR B O 1
ATOM 1588 N N . SER B 1 6 ? -37.594 2.137 11.336 1 74.31 6 SER B N 1
ATOM 1589 C CA . SER B 1 6 ? -36.25 1.586 11.07 1 74.31 6 SER B CA 1
ATOM 1590 C C . SER B 1 6 ? -35.969 1.536 9.57 1 74.31 6 SER B C 1
ATOM 1592 O O . SER B 1 6 ? -34.875 1.844 9.141 1 74.31 6 SER B O 1
ATOM 1594 N N . MET B 1 7 ? -36.969 1.161 8.828 1 74.69 7 MET B N 1
ATOM 1595 C CA . MET B 1 7 ? -36.812 1.083 7.379 1 74.69 7 MET B CA 1
ATOM 1596 C C . MET B 1 7 ? -36.562 2.463 6.785 1 74.69 7 MET B C 1
ATOM 1598 O O . MET B 1 7 ? -35.719 2.611 5.879 1 74.69 7 MET B O 1
ATOM 1602 N N . TYR B 1 8 ? -37.281 3.357 7.309 1 79.69 8 TYR B N 1
ATOM 1603 C CA . TYR B 1 8 ? -37.094 4.727 6.848 1 79.69 8 TYR B CA 1
ATOM 1604 C C . TYR B 1 8 ? -35.688 5.215 7.148 1 79.69 8 TYR B C 1
ATOM 1606 O O . TYR B 1 8 ? -35.031 5.805 6.289 1 79.69 8 TYR B O 1
ATOM 1614 N N . LYS B 1 9 ? -35.25 4.91 8.328 1 85.75 9 LYS B N 1
ATOM 1615 C CA . LYS B 1 9 ? -33.906 5.316 8.727 1 85.75 9 LYS B CA 1
ATOM 1616 C C . LYS B 1 9 ? -32.844 4.688 7.82 1 85.75 9 LYS B C 1
ATOM 1618 O O . LYS B 1 9 ? -31.875 5.348 7.43 1 85.75 9 LYS B O 1
ATOM 1623 N N . ALA B 1 10 ? -33.125 3.438 7.48 1 88.31 10 ALA B N 1
ATOM 1624 C CA . ALA B 1 10 ? -32.188 2.732 6.609 1 88.31 10 ALA B CA 1
ATOM 1625 C C . ALA B 1 10 ? -32.188 3.33 5.203 1 88.31 10 ALA B C 1
ATOM 1627 O O . ALA B 1 10 ? -31.141 3.447 4.57 1 88.31 10 ALA B O 1
ATOM 1628 N N . GLU B 1 11 ? -33.281 3.715 4.773 1 89.69 11 GLU B N 1
ATOM 1629 C CA . GLU B 1 11 ? -33.406 4.312 3.447 1 89.69 11 GLU B CA 1
ATOM 1630 C C . GLU B 1 11 ? -32.719 5.668 3.381 1 89.69 11 GLU B C 1
ATOM 1632 O O . GLU B 1 11 ? -32.062 5.977 2.396 1 89.69 11 GLU B O 1
ATOM 1637 N N . VAL B 1 12 ? -32.969 6.438 4.41 1 91.31 12 VAL B N 1
ATOM 1638 C CA . VAL B 1 12 ? -32.312 7.754 4.457 1 91.31 12 VAL B CA 1
ATOM 1639 C C . VAL B 1 12 ? -30.812 7.598 4.516 1 91.31 12 VAL B C 1
ATOM 1641 O O . VAL B 1 12 ? -30.078 8.32 3.826 1 91.31 12 VAL B O 1
ATOM 1644 N N . LYS B 1 13 ? -30.391 6.668 5.281 1 92.69 13 LYS B N 1
ATOM 1645 C CA . LYS B 1 13 ? -28.953 6.398 5.387 1 92.69 13 LYS B CA 1
ATOM 1646 C C . LYS B 1 13 ? -28.359 6.059 4.027 1 92.69 13 LYS B C 1
ATOM 1648 O O . LYS B 1 13 ? -27.297 6.582 3.654 1 92.69 13 LYS B O 1
ATOM 1653 N N . GLU B 1 14 ? -29.031 5.254 3.336 1 91.75 14 GLU B N 1
ATOM 1654 C CA . GLU B 1 14 ? -28.578 4.844 2.014 1 91.75 14 GLU B CA 1
ATOM 1655 C C . GLU B 1 14 ? -28.562 6.023 1.045 1 91.75 14 GLU B C 1
ATOM 1657 O O . GLU B 1 14 ? -27.641 6.152 0.231 1 91.75 14 GLU B O 1
ATOM 1662 N N . LYS B 1 15 ? -29.516 6.805 1.147 1 92.81 15 LYS B N 1
ATOM 1663 C CA . LYS B 1 15 ? -29.578 7.988 0.297 1 92.81 15 LYS B CA 1
ATOM 1664 C C . LYS B 1 15 ? -28.406 8.922 0.573 1 92.81 15 LYS B C 1
ATOM 1666 O O . LYS B 1 15 ? -27.828 9.492 -0.355 1 92.81 15 LYS B O 1
ATOM 1671 N N . ILE B 1 16 ? -28.125 9.039 1.802 1 94 16 ILE B N 1
ATOM 1672 C CA . ILE B 1 16 ? -27.016 9.898 2.186 1 94 16 ILE B CA 1
ATOM 1673 C C . ILE B 1 16 ? -25.703 9.32 1.637 1 94 16 ILE B C 1
ATOM 1675 O O . ILE B 1 16 ? -24.891 10.047 1.073 1 94 16 ILE B O 1
ATOM 1679 N N . ILE B 1 17 ? -25.562 8.047 1.725 1 91.88 17 ILE B N 1
ATOM 1680 C CA . ILE B 1 17 ? -24.359 7.375 1.248 1 91.88 17 ILE B CA 1
ATOM 1681 C C . ILE B 1 17 ? -24.219 7.582 -0.259 1 91.88 17 ILE B C 1
ATOM 1683 O O . ILE B 1 17 ? -23.156 7.977 -0.739 1 91.88 17 ILE B O 1
ATOM 1687 N N . ARG B 1 18 ? -25.25 7.438 -0.979 1 89.06 18 ARG B N 1
ATOM 1688 C CA . ARG B 1 18 ? -25.203 7.57 -2.432 1 89.06 18 ARG B CA 1
ATOM 1689 C C . ARG B 1 18 ? -24.906 9.008 -2.842 1 89.06 18 ARG B C 1
ATOM 1691 O O . ARG B 1 18 ? -24.109 9.242 -3.762 1 89.06 18 ARG B O 1
ATOM 1698 N N . ALA B 1 19 ? -25.5 9.859 -2.129 1 91.25 19 ALA B N 1
ATOM 1699 C CA . ALA B 1 19 ? -25.25 11.273 -2.41 1 91.25 19 ALA B CA 1
ATOM 1700 C C . ALA B 1 19 ? -23.797 11.641 -2.111 1 91.25 19 ALA B C 1
ATOM 1702 O O . ALA B 1 19 ? -23.203 12.445 -2.822 1 91.25 19 ALA B O 1
ATOM 1703 N N . ALA B 1 20 ? -23.328 11.133 -1.052 1 89.94 20 ALA B N 1
ATOM 1704 C CA . ALA B 1 20 ? -21.953 11.398 -0.663 1 89.94 20 ALA B CA 1
ATOM 1705 C C . ALA B 1 20 ? -20.969 10.844 -1.695 1 89.94 20 ALA B C 1
ATOM 1707 O O . ALA B 1 20 ? -19.984 11.492 -2.029 1 89.94 20 ALA B O 1
ATOM 1708 N N . ILE B 1 21 ? -21.234 9.641 -2.172 1 84.56 21 ILE B N 1
ATOM 1709 C CA . ILE B 1 21 ? -20.391 9.023 -3.201 1 84.56 21 ILE B CA 1
ATOM 1710 C C . ILE B 1 21 ? -20.312 9.953 -4.41 1 84.56 21 ILE B C 1
ATOM 1712 O O . ILE B 1 21 ? -19.219 10.234 -4.902 1 84.56 21 ILE B O 1
ATOM 1716 N N . ASP B 1 22 ? -21.391 10.469 -4.789 1 84.38 22 ASP B N 1
ATOM 1717 C CA . ASP B 1 22 ? -21.453 11.383 -5.926 1 84.38 22 ASP B CA 1
ATOM 1718 C C . ASP B 1 22 ? -20.688 12.672 -5.625 1 84.38 22 ASP B C 1
ATOM 1720 O O . ASP B 1 22 ? -19.953 13.172 -6.477 1 84.38 22 ASP B O 1
ATOM 1724 N N . SER B 1 23 ? -20.891 13.172 -4.469 1 86.12 23 SER B N 1
ATOM 1725 C CA . SER B 1 23 ? -20.25 14.422 -4.082 1 86.12 23 SER B CA 1
ATOM 1726 C C . SER B 1 23 ? -18.734 14.266 -3.992 1 86.12 23 SER B C 1
ATOM 1728 O O . SER B 1 23 ? -17.984 15.125 -4.473 1 86.12 23 SER B O 1
ATOM 1730 N N . PHE B 1 24 ? -18.328 13.188 -3.387 1 81.69 24 PHE B N 1
ATOM 1731 C CA . PHE B 1 24 ? -16.891 12.93 -3.264 1 81.69 24 PHE B CA 1
ATOM 1732 C C . PHE B 1 24 ? -16.266 12.758 -4.637 1 81.69 24 PHE B C 1
ATOM 1734 O O . PHE B 1 24 ? -15.141 13.219 -4.871 1 81.69 24 PHE B O 1
ATOM 1741 N N . ALA B 1 25 ? -16.984 12.156 -5.484 1 75.75 25 ALA B N 1
ATOM 1742 C CA . ALA B 1 25 ? -16.484 11.922 -6.836 1 75.75 25 ALA B CA 1
ATOM 1743 C C . ALA B 1 25 ? -16.375 13.234 -7.609 1 75.75 25 ALA B C 1
ATOM 1745 O O . ALA B 1 25 ? -15.422 13.438 -8.367 1 75.75 25 ALA B O 1
ATOM 1746 N N . GLN B 1 26 ? -17.266 14.148 -7.359 1 77.31 26 GLN B N 1
ATOM 1747 C CA . GLN B 1 26 ? -17.359 15.375 -8.133 1 77.31 26 GLN B CA 1
ATOM 1748 C C . GLN B 1 26 ? -16.469 16.469 -7.539 1 77.31 26 GLN B C 1
ATOM 1750 O O . GLN B 1 26 ? -15.781 17.188 -8.273 1 77.31 26 GLN B O 1
ATOM 1755 N N . THR B 1 27 ? -16.516 16.578 -6.211 1 77.56 27 THR B N 1
ATOM 1756 C CA . THR B 1 27 ? -15.906 17.75 -5.59 1 77.56 27 THR B CA 1
ATOM 1757 C C . THR B 1 27 ? -14.672 17.359 -4.781 1 77.56 27 THR B C 1
ATOM 1759 O O . THR B 1 27 ? -13.883 18.219 -4.383 1 77.56 27 THR B O 1
ATOM 1762 N N . GLY B 1 28 ? -14.516 16.062 -4.66 1 76.19 28 GLY B N 1
ATOM 1763 C CA . GLY B 1 28 ? -13.43 15.625 -3.805 1 76.19 28 GLY B CA 1
ATOM 1764 C C . GLY B 1 28 ? -13.805 15.578 -2.336 1 76.19 28 GLY B C 1
ATOM 1765 O O . GLY B 1 28 ? -14.727 16.281 -1.902 1 76.19 28 GLY B O 1
ATOM 1766 N N . PHE B 1 29 ? -13.141 14.836 -1.567 1 79 29 PHE B N 1
ATOM 1767 C CA . PHE B 1 29 ? -13.422 14.625 -0.152 1 79 29 PHE B CA 1
ATOM 1768 C C . PHE B 1 29 ? -13.195 15.906 0.64 1 79 29 PHE B C 1
ATOM 1770 O O . PHE B 1 29 ? -14.031 16.297 1.456 1 79 29 PHE B O 1
ATOM 1777 N N . ASP B 1 30 ? -12.086 16.5 0.347 1 74.69 30 ASP B N 1
ATOM 1778 C CA . ASP B 1 30 ? -11.688 17.672 1.133 1 74.69 30 ASP B CA 1
ATOM 1779 C C . ASP B 1 30 ? -12.664 18.828 0.932 1 74.69 30 ASP B C 1
ATOM 1781 O O . ASP B 1 30 ? -13 19.531 1.883 1 74.69 30 ASP B O 1
ATOM 1785 N N . ARG B 1 31 ? -13.227 18.938 -0.2 1 82.38 31 ARG B N 1
ATOM 1786 C CA . ARG B 1 31 ? -14.031 20.109 -0.55 1 82.38 31 ARG B CA 1
ATOM 1787 C C . ARG B 1 31 ? -15.516 19.859 -0.274 1 82.38 31 ARG B C 1
ATOM 1789 O O . ARG B 1 31 ? -16.312 20.797 -0.247 1 82.38 31 ARG B O 1
ATOM 1796 N N . THR B 1 32 ? -15.797 18.625 -0.061 1 88 32 THR B N 1
ATOM 1797 C CA . THR B 1 32 ? -17.188 18.297 0.206 1 88 32 THR B CA 1
ATOM 1798 C C . THR B 1 32 ? -17.547 18.609 1.657 1 88 32 THR B C 1
ATOM 1800 O O . THR B 1 32 ? -16.781 18.297 2.57 1 88 32 THR B O 1
ATOM 1803 N N . LYS B 1 33 ? -18.719 19.281 1.836 1 91.56 33 LYS B N 1
ATOM 1804 C CA . LYS B 1 33 ? -19.234 19.562 3.172 1 91.56 33 LYS B CA 1
ATOM 1805 C C . LYS B 1 33 ? -20.484 18.734 3.467 1 91.56 33 LYS B C 1
ATOM 1807 O O . LYS B 1 33 ? -21.328 18.531 2.586 1 91.56 33 LYS B O 1
ATOM 1812 N N . MET B 1 34 ? -20.562 18.359 4.711 1 93.44 34 MET B N 1
ATOM 1813 C CA . MET B 1 34 ? -21.734 17.625 5.156 1 93.44 34 MET B CA 1
ATOM 1814 C C . MET B 1 34 ? -23.016 18.406 4.867 1 93.44 34 MET B C 1
ATOM 1816 O O . MET B 1 34 ? -24.016 17.844 4.418 1 93.44 34 MET B O 1
ATOM 1820 N N . GLU B 1 35 ? -22.891 19.656 5.051 1 93.44 35 GLU B N 1
ATOM 1821 C CA . GLU B 1 35 ? -24.047 20.531 4.863 1 93.44 35 GLU B CA 1
ATOM 1822 C C . GLU B 1 35 ? -24.484 20.547 3.406 1 93.44 35 GLU B C 1
ATOM 1824 O O . GLU B 1 35 ? -25.688 20.625 3.119 1 93.44 35 GLU B O 1
ATOM 1829 N N . ASP B 1 36 ? -23.578 20.484 2.549 1 93.06 36 ASP B N 1
ATOM 1830 C CA . ASP B 1 36 ? -23.906 20.469 1.125 1 93.06 36 ASP B CA 1
ATOM 1831 C C . ASP B 1 36 ? -24.625 19.188 0.728 1 93.06 36 ASP B C 1
ATOM 1833 O O . ASP B 1 36 ? -25.547 19.219 -0.092 1 93.06 36 ASP B O 1
ATOM 1837 N N . ILE B 1 37 ? -24.172 18.078 1.284 1 94 37 ILE B N 1
ATOM 1838 C CA . ILE B 1 37 ? -24.828 16.812 1.03 1 94 37 ILE B CA 1
ATOM 1839 C C . ILE B 1 37 ? -26.266 16.859 1.562 1 94 37 ILE B C 1
ATOM 1841 O O . ILE B 1 37 ? -27.203 16.422 0.885 1 94 37 ILE B O 1
ATOM 1845 N N . ALA B 1 38 ? -26.422 17.391 2.713 1 94.75 38 ALA B N 1
ATOM 1846 C CA . ALA B 1 38 ? -27.75 17.531 3.318 1 94.75 38 ALA B CA 1
ATOM 1847 C C . ALA B 1 38 ? -28.672 18.344 2.43 1 94.75 38 ALA B C 1
ATOM 1849 O O . ALA B 1 38 ? -29.797 17.938 2.145 1 94.75 38 ALA B O 1
ATOM 1850 N N . LYS B 1 39 ? -28.141 19.453 1.987 1 93.88 39 LYS B N 1
ATOM 1851 C CA . LYS B 1 39 ? -28.922 20.359 1.142 1 93.88 39 LYS B CA 1
ATOM 1852 C C . LYS B 1 39 ? -29.359 19.656 -0.143 1 93.88 39 LYS B C 1
ATOM 1854 O O . LYS B 1 39 ? -30.5 19.812 -0.576 1 93.88 39 LYS B O 1
ATOM 1859 N N . ARG B 1 40 ? -28.562 18.938 -0.692 1 92.31 40 ARG B N 1
ATOM 1860 C CA . ARG B 1 40 ? -28.859 18.219 -1.928 1 92.31 40 ARG B CA 1
ATOM 1861 C C . ARG B 1 40 ? -30 17.219 -1.726 1 92.31 40 ARG B C 1
ATOM 1863 O O . ARG B 1 40 ? -30.766 16.969 -2.648 1 92.31 40 ARG B O 1
ATOM 1870 N N . LEU B 1 41 ? -30.062 16.703 -0.541 1 94.06 41 LEU B N 1
ATOM 1871 C CA . LEU B 1 41 ? -31.047 15.672 -0.249 1 94.06 41 LEU B CA 1
ATOM 1872 C C . LEU B 1 41 ? -32.281 16.266 0.389 1 94.06 41 LEU B C 1
ATOM 1874 O O . LEU B 1 41 ? -33.219 15.547 0.742 1 94.06 41 LEU B O 1
ATOM 1878 N N . GLY B 1 42 ? -32.25 17.594 0.63 1 93.94 42 GLY B N 1
ATOM 1879 C CA . GLY B 1 42 ? -33.375 18.25 1.278 1 93.94 42 GLY B CA 1
ATOM 1880 C C . GLY B 1 42 ? -33.469 17.969 2.768 1 93.94 42 GLY B C 1
ATOM 1881 O O . GLY B 1 42 ? -34.531 18.016 3.359 1 93.94 42 GLY B O 1
ATOM 1882 N N . LEU B 1 43 ? -32.344 17.609 3.283 1 93.25 43 LEU B N 1
ATOM 1883 C CA . LEU B 1 43 ? -32.281 17.359 4.715 1 93.25 43 LEU B CA 1
ATOM 1884 C C . LEU B 1 43 ? -31.703 18.562 5.453 1 93.25 43 LEU B C 1
ATOM 1886 O O . LEU B 1 43 ? -30.984 19.375 4.863 1 93.25 43 LEU B O 1
ATOM 1890 N N . SER B 1 44 ? -32.031 18.641 6.738 1 91.88 44 SER B N 1
ATOM 1891 C CA . SER B 1 44 ? -31.391 19.641 7.578 1 91.88 44 SER B CA 1
ATOM 1892 C C . SER B 1 44 ? -29.969 19.219 7.953 1 91.88 44 SER B C 1
ATOM 1894 O O . SER B 1 44 ? -29.641 18.031 7.895 1 91.88 44 SER B O 1
ATOM 1896 N N . LYS B 1 45 ? -29.156 20.219 8.391 1 89.5 45 LYS B N 1
ATOM 1897 C CA . LYS B 1 45 ? -27.812 19.938 8.906 1 89.5 45 LYS B CA 1
ATOM 1898 C C . LYS B 1 45 ? -27.875 18.984 10.102 1 89.5 45 LYS B C 1
ATOM 1900 O O . LYS B 1 45 ? -27.062 18.062 10.203 1 89.5 45 LYS B O 1
ATOM 1905 N N . GLY B 1 46 ? -28.844 19.25 10.891 1 91.44 46 GLY B N 1
ATOM 1906 C CA . GLY B 1 46 ? -29 18.422 12.078 1 91.44 46 GLY B CA 1
ATOM 1907 C C . GLY B 1 46 ? -29.359 16.984 11.758 1 91.44 46 GLY B C 1
ATOM 1908 O O . GLY B 1 46 ? -28.859 16.062 12.398 1 91.44 46 GLY B O 1
ATOM 1909 N N . THR B 1 47 ? -30.125 16.75 10.75 1 91.75 47 THR B N 1
ATOM 1910 C CA . THR B 1 47 ? -30.578 15.406 10.383 1 91.75 47 THR B CA 1
ATOM 1911 C C . THR B 1 47 ? -29.422 14.555 9.891 1 91.75 47 THR B C 1
ATOM 1913 O O . THR B 1 47 ? -29.281 13.391 10.289 1 91.75 47 THR B O 1
ATOM 1916 N N . ILE B 1 48 ? -28.531 15.133 9 1 94.06 48 ILE B N 1
ATOM 1917 C CA . ILE B 1 48 ? -27.438 14.344 8.445 1 94.06 48 ILE B CA 1
ATOM 1918 C C . ILE B 1 48 ? -26.5 13.906 9.57 1 94.06 48 ILE B C 1
ATOM 1920 O O . ILE B 1 48 ? -25.953 12.805 9.531 1 94.06 48 ILE B O 1
ATOM 1924 N N . TYR B 1 49 ? -26.406 14.695 10.633 1 94.19 49 TYR B N 1
ATOM 1925 C CA . TYR B 1 49 ? -25.469 14.406 11.719 1 94.19 49 TYR B CA 1
ATOM 1926 C C . TYR B 1 49 ? -26.062 13.391 12.68 1 94.19 49 TYR B C 1
ATOM 1928 O O . TYR B 1 49 ? -25.344 12.828 13.516 1 94.19 49 TYR B O 1
ATOM 1936 N N . LEU B 1 50 ? -27.375 13.172 12.539 1 92.81 50 LEU B N 1
ATOM 1937 C CA . LEU B 1 50 ? -28 12.07 13.273 1 92.81 50 LEU B CA 1
ATOM 1938 C C . LEU B 1 50 ? -27.547 10.727 12.711 1 92.81 50 LEU B C 1
ATOM 1940 O O . LEU B 1 50 ? -27.484 9.734 13.445 1 92.81 50 LEU B O 1
ATOM 1944 N N . TYR B 1 51 ? -27.219 10.789 11.477 1 93.31 51 TYR B N 1
ATOM 1945 C CA . TYR B 1 51 ? -26.828 9.547 10.805 1 93.31 51 TYR B CA 1
ATOM 1946 C C . TYR B 1 51 ? -25.312 9.383 10.773 1 93.31 51 TYR B C 1
ATOM 1948 O O . TYR B 1 51 ? -24.797 8.281 10.961 1 93.31 51 TYR B O 1
ATOM 1956 N N . PHE B 1 52 ? -24.625 10.461 10.492 1 94.69 52 PHE B N 1
ATOM 1957 C CA . PHE B 1 52 ? -23.172 10.43 10.391 1 94.69 52 PHE B CA 1
ATOM 1958 C C . PHE B 1 52 ? -22.562 11.602 11.148 1 94.69 52 PHE B C 1
ATOM 1960 O O . PHE B 1 52 ? -22.781 12.758 10.812 1 94.69 52 PHE B O 1
ATOM 1967 N N . LYS B 1 53 ? -21.688 11.258 12.055 1 92.38 53 LYS B N 1
ATOM 1968 C CA . LYS B 1 53 ? -21.156 12.242 12.992 1 92.38 53 LYS B CA 1
ATOM 1969 C C . LYS B 1 53 ? -20.109 13.133 12.336 1 92.38 53 LYS B C 1
ATOM 1971 O O . LYS B 1 53 ? -19.812 14.219 12.828 1 92.38 53 LYS B O 1
ATOM 1976 N N . SER B 1 54 ? -19.516 12.602 11.297 1 89.62 54 SER B N 1
ATOM 1977 C CA . SER B 1 54 ? -18.469 13.328 10.602 1 89.62 54 SER B CA 1
ATOM 1978 C C . SER B 1 54 ? -18.328 12.867 9.156 1 89.62 54 SER B C 1
ATOM 1980 O O . SER B 1 54 ? -18.938 11.875 8.758 1 89.62 54 SER B O 1
ATOM 1982 N N . LYS B 1 55 ? -17.609 13.594 8.438 1 88.81 55 LYS B N 1
ATOM 1983 C CA . LYS B 1 55 ? -17.312 13.211 7.062 1 88.81 55 LYS B CA 1
ATOM 1984 C C . LYS B 1 55 ? -16.562 11.891 7.02 1 88.81 55 LYS B C 1
ATOM 1986 O O . LYS B 1 55 ? -16.766 11.078 6.109 1 88.81 55 LYS B O 1
ATOM 1991 N N . GLU B 1 56 ? -15.727 11.617 8.047 1 87.38 56 GLU B N 1
ATOM 1992 C CA . GLU B 1 56 ? -14.984 10.367 8.141 1 87.38 56 GLU B CA 1
ATOM 1993 C C . GLU B 1 56 ? -15.922 9.18 8.367 1 87.38 56 GLU B C 1
ATOM 1995 O O . GLU B 1 56 ? -15.758 8.125 7.746 1 87.38 56 GLU B O 1
ATOM 2000 N N . ASP B 1 57 ? -16.828 9.484 9.188 1 91.19 57 ASP B N 1
ATOM 2001 C CA . ASP B 1 57 ? -17.844 8.461 9.438 1 91.19 57 ASP B CA 1
ATOM 2002 C C . ASP B 1 57 ? -18.609 8.109 8.164 1 91.19 57 ASP B C 1
ATOM 2004 O O . ASP B 1 57 ? -18.875 6.938 7.898 1 91.19 57 ASP B O 1
ATOM 2008 N N . LEU B 1 58 ? -18.922 9.117 7.516 1 91.69 58 LEU B N 1
ATOM 2009 C CA . LEU B 1 58 ? -19.625 8.938 6.246 1 91.69 58 LEU B CA 1
ATOM 2010 C C . LEU B 1 58 ? -18.75 8.188 5.246 1 91.69 58 LEU B C 1
ATOM 2012 O O . LEU B 1 58 ? -19.234 7.297 4.543 1 91.69 58 LEU B O 1
ATOM 2016 N N . PHE B 1 59 ? -17.562 8.484 5.16 1 89 59 PHE B N 1
ATOM 2017 C CA . PHE B 1 59 ? -16.625 7.812 4.262 1 89 59 PHE B CA 1
ATOM 2018 C C . PHE B 1 59 ? -16.516 6.328 4.602 1 89 59 PHE B C 1
ATOM 2020 O O . PHE B 1 59 ? -16.516 5.48 3.709 1 89 59 PHE B O 1
ATOM 2027 N N . LEU B 1 60 ? -16.406 5.965 5.816 1 90.06 60 LEU B N 1
ATOM 2028 C CA . LEU B 1 60 ? -16.328 4.57 6.246 1 90.06 60 LEU B CA 1
ATOM 2029 C C . LEU B 1 60 ? -17.562 3.795 5.832 1 90.06 60 LEU B C 1
ATOM 2031 O O . LEU B 1 60 ? -17.469 2.639 5.414 1 90.06 60 LEU B O 1
ATOM 2035 N N . ALA B 1 61 ? -18.672 4.484 5.906 1 90.62 61 ALA B N 1
ATOM 2036 C CA . ALA B 1 61 ? -19.922 3.855 5.496 1 90.62 61 ALA B CA 1
ATOM 2037 C C . ALA B 1 61 ? -19.938 3.596 3.992 1 90.62 61 ALA B C 1
ATOM 2039 O O . ALA B 1 61 ? -20.469 2.58 3.535 1 90.62 61 ALA B O 1
ATOM 2040 N N . ILE B 1 62 ? -19.391 4.492 3.271 1 88.81 62 ILE B N 1
ATOM 2041 C CA . ILE B 1 62 ? -19.281 4.336 1.824 1 88.81 62 ILE B CA 1
ATOM 2042 C C . ILE B 1 62 ? -18.406 3.127 1.501 1 88.81 62 ILE B C 1
ATOM 2044 O O . ILE B 1 62 ? -18.734 2.324 0.627 1 88.81 62 ILE B O 1
ATOM 2048 N N . CYS B 1 63 ? -17.344 2.939 2.18 1 88.56 63 CYS B N 1
ATOM 2049 C CA . CYS B 1 63 ? -16.453 1.803 1.969 1 88.56 63 CYS B CA 1
ATOM 2050 C C . CYS B 1 63 ? -17.172 0.487 2.227 1 88.56 63 CYS B C 1
ATOM 2052 O O . CYS B 1 63 ? -17.047 -0.461 1.45 1 88.56 63 CYS B O 1
ATOM 2054 N N . GLU B 1 64 ? -17.906 0.509 3.252 1 88.19 64 GLU B N 1
ATOM 2055 C CA . GLU B 1 64 ? -18.656 -0.697 3.578 1 88.19 64 GLU B CA 1
ATOM 2056 C C . GLU B 1 64 ? -19.719 -0.993 2.514 1 88.19 64 GLU B C 1
ATOM 2058 O O . GLU B 1 64 ? -19.922 -2.148 2.141 1 88.19 64 GLU B O 1
ATOM 2063 N N . HIS B 1 65 ? -20.328 0.074 2.148 1 86.81 65 HIS B N 1
ATOM 2064 C CA . HIS B 1 65 ? -21.312 -0.06 1.085 1 86.81 65 HIS B CA 1
ATOM 2065 C C . HIS B 1 65 ? -20.688 -0.637 -0.18 1 86.81 65 HIS B C 1
ATOM 2067 O O . HIS B 1 65 ? -21.25 -1.535 -0.806 1 86.81 65 HIS B O 1
ATOM 2073 N N . ASN B 1 66 ? -19.578 -0.175 -0.54 1 85.44 66 ASN B N 1
ATOM 2074 C CA . ASN B 1 66 ? -18.875 -0.635 -1.736 1 85.44 66 ASN B CA 1
ATOM 2075 C C . ASN B 1 66 ? -18.484 -2.105 -1.627 1 85.44 66 ASN B C 1
ATOM 2077 O O . ASN B 1 66 ? -18.531 -2.84 -2.617 1 85.44 66 ASN B O 1
ATOM 2081 N N . MET B 1 67 ? -18.078 -2.504 -0.498 1 85.12 67 MET B N 1
ATOM 2082 C CA . MET B 1 67 ? -17.734 -3.9 -0.255 1 85.12 67 MET B CA 1
ATOM 2083 C C . MET B 1 67 ? -18.922 -4.812 -0.505 1 85.12 67 MET B C 1
ATOM 2085 O O . MET B 1 67 ? -18.781 -5.875 -1.113 1 85.12 67 MET B O 1
ATOM 2089 N N . GLN B 1 68 ? -20.031 -4.371 -0.077 1 82.38 68 GLN B N 1
ATOM 2090 C CA . GLN B 1 68 ? -21.234 -5.18 -0.243 1 82.38 68 GLN B CA 1
ATOM 2091 C C . GLN B 1 68 ? -21.641 -5.27 -1.712 1 82.38 68 GLN B C 1
ATOM 2093 O O . GLN B 1 68 ? -22.141 -6.301 -2.16 1 82.38 68 GLN B O 1
ATOM 2098 N N . GLN B 1 69 ? -21.391 -4.301 -2.416 1 83.81 69 GLN B N 1
ATOM 2099 C CA . GLN B 1 69 ? -21.703 -4.266 -3.838 1 83.81 69 GLN B CA 1
ATOM 2100 C C . GLN B 1 69 ? -20.766 -5.145 -4.645 1 83.81 69 GLN B C 1
ATOM 2102 O O . GLN B 1 69 ? -21.125 -5.637 -5.715 1 83.81 69 GLN B O 1
ATOM 2107 N N . SER B 1 70 ? -19.625 -5.371 -4.148 1 86.06 70 SER B N 1
ATOM 2108 C CA . SER B 1 70 ? -18.578 -6.082 -4.895 1 86.06 70 SER B CA 1
ATOM 2109 C C . SER B 1 70 ? -18.984 -7.527 -5.16 1 86.06 70 SER B C 1
ATOM 2111 O O . SER B 1 70 ? -18.703 -8.07 -6.227 1 86.06 70 SER B O 1
ATOM 2113 N N . ASP B 1 71 ? -19.656 -8.188 -4.246 1 80.38 71 ASP B N 1
ATOM 2114 C CA . ASP B 1 71 ? -20.062 -9.586 -4.398 1 80.38 71 ASP B CA 1
ATOM 2115 C C . ASP B 1 71 ? -20.859 -9.789 -5.68 1 80.38 71 ASP B C 1
ATOM 2117 O O . ASP B 1 71 ? -20.625 -10.742 -6.422 1 80.38 71 ASP B O 1
ATOM 2121 N N . ARG B 1 72 ? -21.672 -8.859 -5.953 1 80.75 72 ARG B N 1
ATOM 2122 C CA . ARG B 1 72 ? -22.531 -8.969 -7.129 1 80.75 72 ARG B CA 1
ATOM 2123 C C . ARG B 1 72 ? -21.734 -8.703 -8.406 1 80.75 72 ARG B C 1
ATOM 2125 O O . ARG B 1 72 ? -21.844 -9.445 -9.375 1 80.75 72 ARG B O 1
ATOM 2132 N N . GLU B 1 73 ? -20.922 -7.77 -8.359 1 85.5 73 GLU B N 1
ATOM 2133 C CA . GLU B 1 73 ? -20.188 -7.344 -9.547 1 85.5 73 GLU B CA 1
ATOM 2134 C C . GLU B 1 73 ? -19.109 -8.359 -9.922 1 85.5 73 GLU B C 1
ATOM 2136 O O . GLU B 1 73 ? -18.766 -8.492 -11.094 1 85.5 73 GLU B O 1
ATOM 2141 N N . ASP B 1 74 ? -18.625 -9.008 -8.93 1 87 74 ASP B N 1
ATOM 2142 C CA . ASP B 1 74 ? -17.484 -9.875 -9.18 1 87 74 ASP B CA 1
ATOM 2143 C C . ASP B 1 74 ? -17.906 -11.344 -9.25 1 87 74 ASP B C 1
ATOM 2145 O O . ASP B 1 74 ? -17.062 -12.227 -9.414 1 87 74 ASP B O 1
ATOM 2149 N N . ALA B 1 75 ? -19.281 -11.398 -9.211 1 79.5 75 ALA B N 1
ATOM 2150 C CA . ALA B 1 75 ? -19.828 -12.75 -9.305 1 79.5 75 ALA B CA 1
ATOM 2151 C C . ALA B 1 75 ? -19.484 -13.375 -10.656 1 79.5 75 ALA B C 1
ATOM 2153 O O . ALA B 1 75 ? -19.578 -12.711 -11.695 1 79.5 75 ALA B O 1
ATOM 2154 N N . GLY B 1 76 ? -18.953 -14.508 -10.75 1 80.69 76 GLY B N 1
ATOM 2155 C CA . GLY B 1 76 ? -18.703 -15.211 -11.992 1 80.69 76 GLY B CA 1
ATOM 2156 C C . GLY B 1 76 ? -17.281 -15.062 -12.492 1 80.69 76 GLY B C 1
ATOM 2157 O O . GLY B 1 76 ? -16.938 -15.586 -13.555 1 80.69 76 GLY B O 1
ATOM 2158 N N . LEU B 1 77 ? -16.672 -14.164 -11.852 1 84.69 77 LEU B N 1
ATOM 2159 C CA . LEU B 1 77 ? -15.266 -14.031 -12.234 1 84.69 77 LEU B CA 1
ATOM 2160 C C . LEU B 1 77 ? -14.438 -15.18 -11.664 1 84.69 77 LEU B C 1
ATOM 2162 O O . LEU B 1 77 ? -14.797 -15.758 -10.633 1 84.69 77 LEU B O 1
ATOM 2166 N N . PHE B 1 78 ? -13.359 -15.492 -12.398 1 84.19 78 PHE B N 1
ATOM 2167 C CA . PHE B 1 78 ? -12.43 -16.547 -12.016 1 84.19 78 PHE B CA 1
ATOM 2168 C C . PHE B 1 78 ? -13.141 -17.891 -11.961 1 84.19 78 PHE B C 1
ATOM 2170 O O . PHE B 1 78 ? -13.047 -18.609 -10.961 1 84.19 78 PHE B O 1
ATOM 2177 N N . VAL B 1 79 ? -13.914 -18.141 -12.984 1 79.81 79 VAL B N 1
ATOM 2178 C CA . VAL B 1 79 ? -14.633 -19.406 -13.133 1 79.81 79 VAL B CA 1
ATOM 2179 C C . VAL B 1 79 ? -13.891 -20.312 -14.125 1 79.81 79 VAL B C 1
ATOM 2181 O O . VAL B 1 79 ? -13.906 -21.531 -13.992 1 79.81 79 VAL B O 1
ATOM 2184 N N . ARG B 1 80 ? -13.234 -19.703 -15.078 1 80.38 80 ARG B N 1
ATOM 2185 C CA . ARG B 1 80 ? -12.453 -20.422 -16.078 1 80.38 80 ARG B CA 1
ATOM 2186 C C . ARG B 1 80 ? -10.984 -20.016 -16.016 1 80.38 80 ARG B C 1
ATOM 2188 O O . ARG B 1 80 ? -10.672 -18.828 -16.016 1 80.38 80 ARG B O 1
ATOM 2195 N N . LYS B 1 81 ? -10.086 -20.969 -16.062 1 78.88 81 LYS B N 1
ATOM 2196 C CA . LYS B 1 81 ? -8.656 -20.719 -15.938 1 78.88 81 LYS B CA 1
ATOM 2197 C C . LYS B 1 81 ? -8.117 -19.969 -17.156 1 78.88 81 LYS B C 1
ATOM 2199 O O . LYS B 1 81 ? -7.141 -19.219 -17.047 1 78.88 81 LYS B O 1
ATOM 2204 N N . ASP B 1 82 ? -8.805 -20.078 -18.25 1 83.19 82 ASP B N 1
ATOM 2205 C CA . ASP B 1 82 ? -8.352 -19.438 -19.484 1 83.19 82 ASP B CA 1
ATOM 2206 C C . ASP B 1 82 ? -8.617 -17.922 -19.438 1 83.19 82 ASP B C 1
ATOM 2208 O O . ASP B 1 82 ? -8.07 -17.172 -20.25 1 83.19 82 ASP B O 1
ATOM 2212 N N . ASN B 1 83 ? -9.367 -17.516 -18.484 1 88.5 83 ASN B N 1
ATOM 2213 C CA . ASN B 1 83 ? -9.781 -16.125 -18.438 1 88.5 83 ASN B CA 1
ATOM 2214 C C . ASN B 1 83 ? -9.148 -15.375 -17.266 1 88.5 83 ASN B C 1
ATOM 2216 O O . ASN B 1 83 ? -9.648 -14.328 -16.844 1 88.5 83 ASN B O 1
ATOM 2220 N N . ILE B 1 84 ? -8.039 -15.836 -16.812 1 89.06 84 ILE B N 1
ATOM 2221 C CA . ILE B 1 84 ? -7.465 -15.297 -15.586 1 89.06 84 ILE B CA 1
ATOM 2222 C C . ILE B 1 84 ? -7.094 -13.828 -15.789 1 89.06 84 ILE B C 1
ATOM 2224 O O . ILE B 1 84 ? -7.441 -12.977 -14.977 1 89.06 84 ILE B O 1
ATOM 2228 N N . ALA B 1 85 ? -6.434 -13.578 -16.922 1 91.31 85 ALA B N 1
ATOM 2229 C CA . ALA B 1 85 ? -5.973 -12.211 -17.188 1 91.31 85 ALA B CA 1
ATOM 2230 C C . ALA B 1 85 ? -7.152 -11.25 -17.312 1 91.31 85 ALA B C 1
ATOM 2232 O O . ALA B 1 85 ? -7.18 -10.195 -16.672 1 91.31 85 ALA B O 1
ATOM 2233 N N . SER B 1 86 ? -8.141 -11.633 -18.078 1 94.06 86 SER B N 1
ATOM 2234 C CA . SER B 1 86 ? -9.305 -10.781 -18.297 1 94.06 86 SER B CA 1
ATOM 2235 C C . SER B 1 86 ? -10.109 -10.602 -17.016 1 94.06 86 SER B C 1
ATOM 2237 O O . SER B 1 86 ? -10.609 -9.508 -16.734 1 94.06 86 SER B O 1
ATOM 2239 N N . ASP B 1 87 ? -10.203 -11.664 -16.266 1 94 87 ASP B N 1
ATOM 2240 C CA . ASP B 1 87 ? -10.922 -11.586 -14.992 1 94 87 ASP B CA 1
ATOM 2241 C C . ASP B 1 87 ? -10.188 -10.68 -14 1 94 87 ASP B C 1
ATOM 2243 O O . ASP B 1 87 ? -10.82 -9.898 -13.281 1 94 87 ASP B O 1
ATOM 2247 N N . ALA B 1 88 ? -8.867 -10.797 -13.984 1 94.88 88 ALA B N 1
ATOM 2248 C CA . ALA B 1 88 ? -8.055 -9.938 -13.125 1 94.88 88 ALA B CA 1
ATOM 2249 C C . ALA B 1 88 ? -8.211 -8.469 -13.516 1 94.88 88 ALA B C 1
ATOM 2251 O O . ALA B 1 88 ? -8.328 -7.602 -12.641 1 94.88 88 ALA B O 1
ATOM 2252 N N . GLU B 1 89 ? -8.258 -8.172 -14.805 1 96.5 89 GLU B N 1
ATOM 2253 C CA . GLU B 1 89 ? -8.492 -6.812 -15.289 1 96.5 89 GLU B CA 1
ATOM 2254 C C . GLU B 1 89 ? -9.859 -6.297 -14.859 1 96.5 89 GLU B C 1
ATOM 2256 O O . GLU B 1 89 ? -9.984 -5.152 -14.414 1 96.5 89 GLU B O 1
ATOM 2261 N N . GLN B 1 90 ? -10.797 -7.133 -14.984 1 94.94 90 GLN B N 1
ATOM 2262 C CA . GLN B 1 90 ? -12.164 -6.73 -14.672 1 94.94 90 GLN B CA 1
ATOM 2263 C C . GLN B 1 90 ? -12.32 -6.438 -13.18 1 94.94 90 GLN B C 1
ATOM 2265 O O . GLN B 1 90 ? -12.992 -5.477 -12.797 1 94.94 90 GLN B O 1
ATOM 2270 N N . ILE B 1 91 ? -11.734 -7.246 -12.367 1 94.19 91 ILE B N 1
ATOM 2271 C CA . ILE B 1 91 ? -11.797 -7.02 -10.922 1 94.19 91 ILE B CA 1
ATOM 2272 C C . ILE B 1 91 ? -11.156 -5.676 -10.586 1 94.19 91 ILE B C 1
ATOM 2274 O O . ILE B 1 91 ? -11.688 -4.906 -9.781 1 94.19 91 ILE B O 1
ATOM 2278 N N . TYR B 1 92 ? -10.023 -5.422 -11.172 1 95.19 92 TYR B N 1
ATOM 2279 C CA . TYR B 1 92 ? -9.344 -4.145 -10.961 1 95.19 92 TYR B CA 1
ATOM 2280 C C . TYR B 1 92 ? -10.242 -2.98 -11.367 1 95.19 92 TYR B C 1
ATOM 2282 O O . TYR B 1 92 ? -10.414 -2.027 -10.602 1 95.19 92 TYR B O 1
ATOM 2290 N N . ASP B 1 93 ? -10.852 -3.066 -12.523 1 94.12 93 ASP B N 1
ATOM 2291 C CA . ASP B 1 93 ? -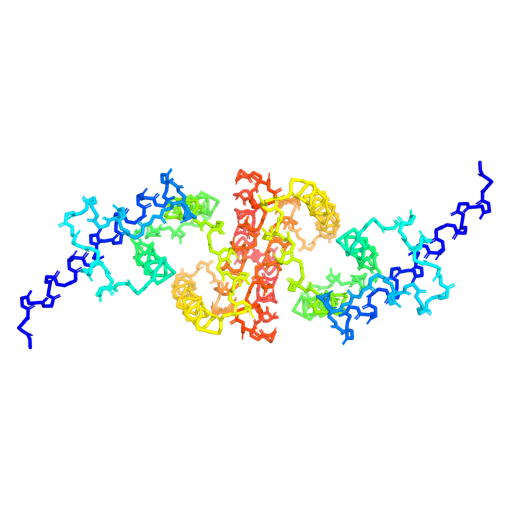11.719 -2.014 -13.039 1 94.12 93 ASP B CA 1
ATOM 2292 C C . ASP B 1 93 ? -12.945 -1.829 -12.148 1 94.12 93 ASP B C 1
ATOM 2294 O O . ASP B 1 93 ? -13.391 -0.701 -11.922 1 94.12 93 ASP B O 1
ATOM 2298 N N . ASN B 1 94 ? -13.508 -2.922 -11.695 1 92.94 94 ASN B N 1
ATOM 2299 C CA . ASN B 1 94 ? -14.656 -2.846 -10.797 1 92.94 94 ASN B CA 1
ATOM 2300 C C . ASN B 1 94 ? -14.312 -2.111 -9.508 1 92.94 94 ASN B C 1
ATOM 2302 O O . ASN B 1 94 ? -15.078 -1.265 -9.047 1 92.94 94 ASN B O 1
ATOM 2306 N N . ILE B 1 95 ? -13.156 -2.408 -8.953 1 91.69 95 ILE B N 1
ATOM 2307 C CA . ILE B 1 95 ? -12.719 -1.756 -7.727 1 91.69 95 ILE B CA 1
ATOM 2308 C C . ILE B 1 95 ? -12.531 -0.26 -7.973 1 91.69 95 ILE B C 1
ATOM 2310 O O . ILE B 1 95 ? -13.016 0.568 -7.195 1 91.69 95 ILE B O 1
ATOM 2314 N N . ARG B 1 96 ? -11.891 0.086 -9.055 1 90.81 96 ARG B N 1
ATOM 2315 C CA . ARG B 1 96 ? -11.641 1.479 -9.414 1 90.81 96 ARG B CA 1
ATOM 2316 C C . ARG B 1 96 ? -12.953 2.24 -9.586 1 90.81 96 ARG B C 1
ATOM 2318 O O . ARG B 1 96 ? -13.078 3.383 -9.141 1 90.81 96 ARG B O 1
ATOM 2325 N N . ARG B 1 97 ? -13.828 1.6 -10.211 1 87.56 97 ARG B N 1
ATOM 2326 C CA . ARG B 1 97 ? -15.125 2.223 -10.445 1 87.56 97 ARG B CA 1
ATOM 2327 C C . ARG B 1 97 ? -15.852 2.488 -9.125 1 87.56 97 ARG B C 1
ATOM 2329 O O . ARG B 1 97 ? -16.438 3.557 -8.938 1 87.56 97 ARG B O 1
ATOM 2336 N N . ARG B 1 98 ? -15.797 1.557 -8.25 1 84.5 98 ARG B N 1
ATOM 2337 C CA . ARG B 1 98 ? -16.469 1.698 -6.965 1 84.5 98 ARG B CA 1
ATOM 2338 C C . ARG B 1 98 ? -15.797 2.766 -6.105 1 84.5 98 ARG B C 1
ATOM 2340 O O . ARG B 1 98 ? -16.469 3.48 -5.355 1 84.5 98 ARG B O 1
ATOM 2347 N N . GLU B 1 99 ? -14.5 2.867 -6.184 1 81.94 99 GLU B N 1
ATOM 2348 C CA . GLU B 1 99 ? -13.742 3.791 -5.348 1 81.94 99 GLU B CA 1
ATOM 2349 C C . GLU B 1 99 ? -13.844 5.223 -5.871 1 81.94 99 GLU B C 1
ATOM 2351 O O . GLU B 1 99 ? -13.68 6.18 -5.113 1 81.94 99 GLU B O 1
ATOM 2356 N N . GLN B 1 100 ? -14.164 5.344 -7.113 1 71.75 100 GLN B N 1
ATOM 2357 C CA . GLN B 1 100 ? -14.414 6.637 -7.742 1 71.75 100 GLN B CA 1
ATOM 2358 C C . GLN B 1 100 ? -13.344 7.656 -7.355 1 71.75 100 GLN B C 1
ATOM 2360 O O . GLN B 1 100 ? -13.664 8.797 -7.023 1 71.75 100 GLN B O 1
ATOM 2365 N N . GLY B 1 101 ? -12.133 7.234 -7.258 1 65.75 101 GLY B N 1
ATOM 2366 C CA . GLY B 1 101 ? -11.07 8.18 -6.957 1 65.75 101 GLY B CA 1
ATOM 2367 C C . GLY B 1 101 ? -10.859 8.391 -5.473 1 65.75 101 GLY B C 1
ATOM 2368 O O . GLY B 1 101 ? -10 9.172 -5.066 1 65.75 101 GLY B O 1
ATOM 2369 N N . ASN B 1 102 ? -11.539 7.688 -4.73 1 72.38 102 ASN B N 1
ATOM 2370 C CA . ASN B 1 102 ? -11.484 7.887 -3.285 1 72.38 102 ASN B CA 1
ATOM 2371 C C . ASN B 1 102 ? -10.273 7.184 -2.672 1 72.38 102 ASN B C 1
ATOM 2373 O O . ASN B 1 102 ? -10.102 7.195 -1.452 1 72.38 102 ASN B O 1
ATOM 2377 N N . ASP B 1 103 ? -9.43 6.621 -3.506 1 74.31 103 ASP B N 1
ATOM 2378 C CA . ASP B 1 103 ? -8.258 5.941 -2.961 1 74.31 103 ASP B CA 1
ATOM 2379 C C . ASP B 1 103 ? -7.34 6.926 -2.244 1 74.31 103 ASP B C 1
ATOM 2381 O O . ASP B 1 103 ? -6.742 6.594 -1.216 1 74.31 103 ASP B O 1
ATOM 2385 N N . ARG B 1 104 ? -7.332 8.117 -2.713 1 74 104 ARG B N 1
ATOM 2386 C CA . ARG B 1 104 ? -6.551 9.156 -2.053 1 74 104 ARG B CA 1
ATOM 2387 C C . ARG B 1 104 ? -7.105 9.453 -0.663 1 74 104 ARG B C 1
ATOM 2389 O O . ARG B 1 104 ? -6.34 9.633 0.288 1 74 104 ARG B O 1
ATOM 2396 N N . VAL B 1 105 ? -8.391 9.461 -0.595 1 79.38 105 VAL B N 1
ATOM 2397 C CA . VAL B 1 105 ? -9.047 9.758 0.676 1 79.38 105 VAL B CA 1
ATOM 2398 C C . VAL B 1 105 ? -8.711 8.672 1.694 1 79.38 105 VAL B C 1
ATOM 2400 O O . VAL B 1 105 ? -8.414 8.969 2.855 1 79.38 105 VAL B O 1
ATOM 2403 N N . MET B 1 106 ? -8.711 7.469 1.193 1 84.56 106 MET B N 1
ATOM 2404 C CA . MET B 1 106 ? -8.406 6.34 2.07 1 84.56 106 MET B CA 1
ATOM 2405 C C . MET B 1 106 ? -7.008 6.48 2.664 1 84.56 106 MET B C 1
ATOM 2407 O O . MET B 1 106 ? -6.832 6.363 3.879 1 84.56 106 MET B O 1
ATOM 2411 N N . LEU B 1 107 ? -6.07 6.777 1.87 1 80 107 LEU B N 1
ATOM 2412 C CA . LEU B 1 107 ? -4.691 6.895 2.332 1 80 107 LEU B CA 1
ATOM 2413 C C . LEU B 1 107 ? -4.52 8.109 3.238 1 80 107 LEU B C 1
ATOM 2415 O O . LEU B 1 107 ? -3.748 8.062 4.199 1 80 107 LEU B O 1
ATOM 2419 N N . GLU B 1 108 ? -5.223 9.148 2.945 1 77.88 108 GLU B N 1
ATOM 2420 C CA . GLU B 1 108 ? -5.207 10.312 3.824 1 77.88 108 GLU B CA 1
ATOM 2421 C C . GLU B 1 108 ? -5.781 9.977 5.195 1 77.88 108 GLU B C 1
ATOM 2423 O O . GLU B 1 108 ? -5.281 10.453 6.219 1 77.88 108 GLU B O 1
ATOM 2428 N N . MET B 1 109 ? -6.805 9.203 5.176 1 84.19 109 MET B N 1
ATOM 2429 C CA . MET B 1 109 ? -7.406 8.797 6.441 1 84.19 109 MET B CA 1
ATOM 2430 C C . MET B 1 109 ? -6.453 7.906 7.234 1 84.19 109 MET B C 1
ATOM 2432 O O . MET B 1 109 ? -6.402 7.984 8.461 1 84.19 109 MET B O 1
ATOM 2436 N N . VAL B 1 110 ? -5.715 7.102 6.527 1 85.94 110 VAL B N 1
ATOM 2437 C CA . VAL B 1 110 ? -4.715 6.266 7.184 1 85.94 110 VAL B CA 1
ATOM 2438 C C . VAL B 1 110 ? -3.666 7.148 7.855 1 85.94 110 VAL B C 1
ATOM 2440 O O . VAL B 1 110 ? -3.32 6.938 9.023 1 85.94 110 VAL B O 1
ATOM 2443 N N . ALA B 1 111 ? -3.217 8.117 7.137 1 78.19 111 ALA B N 1
ATOM 2444 C CA . ALA B 1 111 ? -2.225 9.031 7.691 1 78.19 111 ALA B CA 1
ATOM 2445 C C . ALA B 1 111 ? -2.777 9.766 8.906 1 78.19 111 ALA B C 1
ATOM 2447 O O . ALA B 1 111 ? -2.092 9.898 9.93 1 78.19 111 ALA B O 1
ATOM 2448 N N . GLU B 1 112 ? -3.982 10.203 8.82 1 76.94 112 GLU B N 1
ATOM 2449 C CA . GLU B 1 112 ? -4.629 10.922 9.914 1 76.94 112 GLU B CA 1
ATOM 2450 C C . GLU B 1 112 ? -4.848 10.016 11.117 1 76.94 112 GLU B C 1
ATOM 2452 O O . GLU B 1 112 ? -4.809 10.469 12.266 1 76.94 112 GLU B O 1
ATOM 2457 N N . SER B 1 113 ? -5.098 8.812 10.852 1 85.06 113 SER B N 1
ATOM 2458 C CA . SER B 1 113 ? -5.398 7.852 11.906 1 85.06 113 SER B CA 1
ATOM 2459 C C . SER B 1 113 ? -4.223 7.703 12.867 1 85.06 113 SER B C 1
ATOM 2461 O O . SER B 1 113 ? -4.402 7.285 14.016 1 85.06 113 SER B O 1
ATOM 2463 N N . ALA B 1 114 ? -3.039 8.031 12.43 1 77.12 114 ALA B N 1
ATOM 2464 C CA . ALA B 1 114 ? -1.851 7.945 13.273 1 77.12 114 ALA B CA 1
ATOM 2465 C C . ALA B 1 114 ? -1.975 8.859 14.484 1 77.12 114 ALA B C 1
ATOM 2467 O O . ALA B 1 114 ? -1.399 8.586 15.539 1 77.12 114 ALA B O 1
ATOM 2468 N N . ARG B 1 115 ? -2.73 9.867 14.328 1 79 115 ARG B N 1
ATOM 2469 C CA . ARG B 1 115 ? -2.861 10.844 15.406 1 79 115 ARG B CA 1
ATOM 2470 C C . ARG B 1 115 ? -4.293 10.898 15.922 1 79 115 ARG B C 1
ATOM 2472 O O . ARG B 1 115 ? -4.645 11.789 16.703 1 79 115 ARG B O 1
ATOM 2479 N N . ASN B 1 116 ? -5.133 10.039 15.547 1 85.81 116 ASN B N 1
ATOM 2480 C CA . ASN B 1 116 ? -6.543 9.961 15.914 1 85.81 116 ASN B CA 1
ATOM 2481 C C . ASN B 1 116 ? -6.957 8.523 16.234 1 85.81 116 ASN B C 1
ATOM 2483 O O . ASN B 1 116 ? -7.402 7.793 15.344 1 85.81 116 ASN B O 1
ATOM 2487 N N . PRO B 1 117 ? -6.906 8.203 17.469 1 90.75 117 PRO B N 1
ATOM 2488 C CA . PRO B 1 117 ? -7.148 6.816 17.875 1 90.75 117 PRO B CA 1
ATOM 2489 C C . PRO B 1 117 ? -8.539 6.32 17.469 1 90.75 117 PRO B C 1
ATOM 2491 O O . PRO B 1 117 ? -8.703 5.148 17.125 1 90.75 117 PRO B O 1
ATOM 2494 N N . LYS B 1 118 ? -9.477 7.203 17.531 1 89.5 118 LYS B N 1
ATOM 2495 C CA . LYS B 1 118 ? -10.828 6.816 17.141 1 89.5 118 LYS B CA 1
ATOM 2496 C C . LYS B 1 118 ? -10.891 6.473 15.656 1 89.5 118 LYS B C 1
ATOM 2498 O O . LYS B 1 118 ? -11.492 5.465 15.273 1 89.5 118 LYS B O 1
ATOM 2503 N N . LEU B 1 119 ? -10.32 7.273 14.875 1 88.38 119 LEU B N 1
ATOM 2504 C CA . LEU B 1 119 ? -10.258 7.02 13.445 1 88.38 119 LEU B CA 1
ATOM 2505 C C . LEU B 1 119 ? -9.453 5.762 13.148 1 88.38 119 LEU B C 1
ATOM 2507 O O . LEU B 1 119 ? -9.82 4.973 12.281 1 88.38 119 LEU B O 1
ATOM 2511 N N . LYS B 1 120 ? -8.406 5.594 13.914 1 92 120 LYS B N 1
ATOM 2512 C CA . LYS B 1 120 ? -7.578 4.41 13.727 1 92 120 LYS B CA 1
ATOM 2513 C C . LYS B 1 120 ? -8.383 3.135 13.977 1 92 120 LYS B C 1
ATOM 2515 O O . LYS B 1 120 ? -8.297 2.184 13.195 1 92 120 LYS B O 1
ATOM 2520 N N . LYS B 1 121 ? -9.094 3.148 14.984 1 94.19 121 LYS B N 1
ATOM 2521 C CA . LYS B 1 121 ? -9.914 1.986 15.312 1 94.19 121 LYS B CA 1
ATOM 2522 C C . LYS B 1 121 ? -10.945 1.718 14.219 1 94.19 121 LYS B C 1
ATOM 2524 O O . LYS B 1 121 ? -11.133 0.572 13.805 1 94.19 121 LYS B O 1
ATOM 2529 N N . ALA B 1 122 ? -11.578 2.771 13.766 1 92.12 122 ALA B N 1
ATOM 2530 C CA . ALA B 1 122 ? -12.594 2.633 12.719 1 92.12 122 ALA B CA 1
ATOM 2531 C C . ALA B 1 122 ? -11.984 2.105 11.43 1 92.12 122 ALA B C 1
ATOM 2533 O O . ALA B 1 122 ? -12.555 1.23 10.773 1 92.12 122 ALA B O 1
ATOM 2534 N N . MET B 1 123 ? -10.883 2.592 11.086 1 93.19 123 MET B N 1
ATOM 2535 C CA . MET B 1 123 ? -10.18 2.152 9.883 1 93.19 123 MET B CA 1
ATOM 2536 C C . MET B 1 123 ? -9.727 0.704 10.016 1 93.19 123 MET B C 1
ATOM 2538 O O . MET B 1 123 ? -9.82 -0.075 9.07 1 93.19 123 MET B O 1
ATOM 2542 N N . TYR B 1 124 ? -9.195 0.368 11.18 1 95 124 TYR B N 1
ATOM 2543 C CA . TYR B 1 124 ? -8.789 -1.004 11.453 1 95 124 TYR B CA 1
ATOM 2544 C C . TYR B 1 124 ? -9.953 -1.97 11.266 1 95 124 TYR B C 1
ATOM 2546 O O . TYR B 1 124 ? -9.812 -2.984 10.578 1 95 124 TYR B O 1
ATOM 2554 N N . GLU B 1 125 ? -11.016 -1.608 11.805 1 94.5 125 GLU B N 1
ATOM 2555 C CA . GLU B 1 125 ? -12.195 -2.467 11.727 1 94.5 125 GLU B CA 1
ATOM 2556 C C . GLU B 1 125 ? -12.672 -2.617 10.289 1 94.5 125 GLU B C 1
ATOM 2558 O O . GLU B 1 125 ? -13.078 -3.705 9.875 1 94.5 125 GLU B O 1
ATOM 2563 N N . LEU B 1 126 ? -12.648 -1.55 9.586 1 92.81 126 LEU B N 1
ATOM 2564 C CA . LEU B 1 126 ? -13.008 -1.609 8.18 1 92.81 126 LEU B CA 1
ATOM 2565 C C . LEU B 1 126 ? -12.07 -2.543 7.418 1 92.81 126 LEU B C 1
ATOM 2567 O O . LEU B 1 126 ? -12.523 -3.379 6.633 1 92.81 126 LEU B O 1
ATOM 2571 N N . HIS B 1 127 ? -10.812 -2.428 7.664 1 94.31 127 HIS B N 1
ATOM 2572 C CA . HIS B 1 127 ? -9.836 -3.252 6.961 1 94.31 127 HIS B CA 1
ATOM 2573 C C . HIS B 1 127 ? -10.023 -4.73 7.297 1 94.31 127 HIS B C 1
ATOM 2575 O O . HIS B 1 127 ? -9.891 -5.586 6.422 1 94.31 127 HIS B O 1
ATOM 2581 N N . VAL B 1 128 ? -10.32 -4.98 8.531 1 95.19 128 VAL B N 1
ATOM 2582 C CA . VAL B 1 128 ? -10.57 -6.355 8.945 1 95.19 128 VAL B CA 1
ATOM 2583 C C . VAL B 1 128 ? -11.781 -6.914 8.203 1 95.19 128 VAL B C 1
ATOM 2585 O O . VAL B 1 128 ? -11.75 -8.055 7.727 1 95.19 128 VAL B O 1
ATOM 2588 N N . LYS B 1 129 ? -12.781 -6.109 8.062 1 94.06 129 LYS B N 1
ATOM 2589 C CA . LYS B 1 129 ? -13.969 -6.531 7.324 1 94.06 129 LYS B CA 1
ATOM 2590 C C . LYS B 1 129 ? -13.633 -6.801 5.859 1 94.06 129 LYS B C 1
ATOM 2592 O O . LYS B 1 129 ? -14.133 -7.762 5.27 1 94.06 129 LYS B O 1
ATOM 2597 N N . VAL B 1 130 ? -12.875 -5.98 5.305 1 94 130 VAL B N 1
ATOM 2598 C CA . VAL B 1 130 ? -12.461 -6.145 3.916 1 94 130 VAL B CA 1
ATOM 2599 C C . VAL B 1 130 ? -11.648 -7.43 3.764 1 94 130 VAL B C 1
ATOM 2601 O O . VAL B 1 130 ? -11.883 -8.219 2.846 1 94 130 VAL B O 1
ATOM 2604 N N . HIS B 1 131 ? -10.719 -7.668 4.691 1 96.75 131 HIS B N 1
ATOM 2605 C CA . HIS B 1 131 ? -9.93 -8.898 4.672 1 96.75 131 HIS B CA 1
ATOM 2606 C C . HIS B 1 131 ? -10.828 -10.125 4.746 1 96.75 131 HIS B C 1
ATOM 2608 O O . HIS B 1 131 ? -10.633 -11.086 3.998 1 96.75 131 HIS B O 1
ATOM 2614 N N . GLU B 1 132 ? -11.766 -10.031 5.605 1 95.75 132 GLU B N 1
ATOM 2615 C CA . GLU B 1 132 ? -12.68 -11.148 5.777 1 95.75 132 GLU B CA 1
ATOM 2616 C C . GLU B 1 132 ? -13.5 -11.398 4.512 1 95.75 132 GLU B C 1
ATOM 2618 O O . GLU B 1 132 ? -13.703 -12.539 4.109 1 95.75 132 GLU B O 1
ATOM 2623 N N . HIS B 1 133 ? -13.93 -10.359 3.984 1 93.56 133 HIS B N 1
ATOM 2624 C CA . HIS B 1 133 ? -14.703 -10.453 2.752 1 93.56 133 HIS B CA 1
ATOM 2625 C C . HIS B 1 133 ? -13.891 -11.086 1.633 1 93.56 133 HIS B C 1
ATOM 2627 O O . HIS B 1 133 ? -14.359 -11.992 0.949 1 93.56 133 HIS B O 1
ATOM 2633 N N . VAL B 1 134 ? -12.711 -10.695 1.434 1 95 134 VAL B N 1
ATOM 2634 C CA . VAL B 1 134 ? -11.836 -11.227 0.392 1 95 134 VAL B CA 1
ATOM 2635 C C . VAL B 1 134 ? -11.438 -12.664 0.728 1 95 134 VAL B C 1
ATOM 2637 O O . VAL B 1 134 ? -11.312 -13.5 -0.165 1 95 134 VAL B O 1
ATOM 2640 N N . MET B 1 135 ? -11.273 -12.906 2.029 1 96.38 135 MET B N 1
ATOM 2641 C CA . MET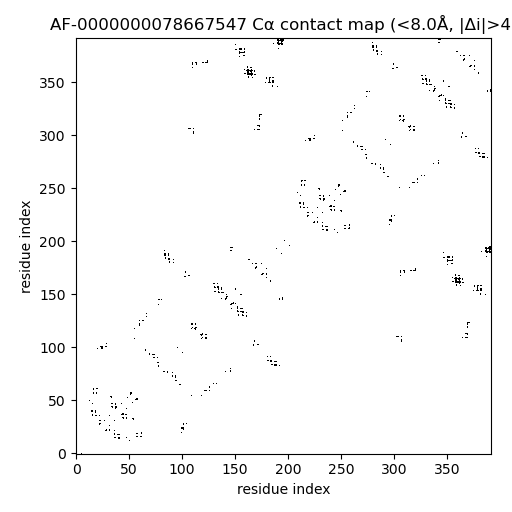 B 1 135 ? -10.961 -14.266 2.463 1 96.38 135 MET B CA 1
ATOM 2642 C C . MET B 1 135 ? -12.047 -15.242 2.021 1 96.38 135 MET B C 1
ATOM 2644 O O . MET B 1 135 ? -11.742 -16.344 1.544 1 96.38 135 MET B O 1
ATOM 2648 N N . GLN B 1 136 ? -13.242 -14.844 2.129 1 94.31 136 GLN B N 1
ATOM 2649 C CA . GLN B 1 136 ? -14.344 -15.703 1.723 1 94.31 136 GLN B CA 1
ATOM 2650 C C . GLN B 1 136 ? -14.312 -15.961 0.219 1 94.31 136 GLN B C 1
ATOM 2652 O O . GLN B 1 136 ? -14.586 -17.078 -0.227 1 94.31 136 GLN B O 1
ATOM 2657 N N . ALA B 1 137 ? -14 -14.961 -0.48 1 91.81 137 ALA B N 1
ATOM 2658 C CA . ALA B 1 137 ? -13.859 -15.141 -1.924 1 91.81 137 ALA B CA 1
ATOM 2659 C C . ALA B 1 137 ? -12.719 -16.094 -2.256 1 91.81 137 ALA B C 1
ATOM 2661 O O . ALA B 1 137 ? -12.867 -16.969 -3.111 1 91.81 137 ALA B O 1
ATOM 2662 N N . VAL B 1 138 ? -11.594 -15.992 -1.604 1 93.69 138 VAL B N 1
ATOM 2663 C CA . VAL B 1 138 ? -10.438 -16.844 -1.82 1 93.69 138 VAL B CA 1
ATOM 2664 C C . VAL B 1 138 ? -10.789 -18.297 -1.472 1 93.69 138 VAL B C 1
ATOM 2666 O O . VAL B 1 138 ? -10.469 -19.219 -2.221 1 93.69 138 VAL B O 1
ATOM 2669 N N . LYS B 1 139 ? -11.492 -18.469 -0.382 1 94.69 139 LYS B N 1
ATOM 2670 C CA . LYS B 1 139 ? -11.914 -19.812 0.026 1 94.69 139 LYS B CA 1
ATOM 2671 C C . LYS B 1 139 ? -12.781 -20.469 -1.047 1 94.69 139 LYS B C 1
ATOM 2673 O O . LYS B 1 139 ? -12.625 -21.656 -1.347 1 94.69 139 LYS B O 1
ATOM 2678 N N . SER B 1 140 ? -13.695 -19.703 -1.528 1 91.62 140 SER B N 1
ATOM 2679 C CA . SER B 1 140 ? -14.562 -20.219 -2.59 1 91.62 140 SER B CA 1
ATOM 2680 C C . SER B 1 140 ? -13.742 -20.688 -3.789 1 91.62 140 SER B C 1
ATOM 2682 O O . SER B 1 140 ? -14.039 -21.719 -4.387 1 91.62 140 SER B O 1
ATOM 2684 N N . LYS B 1 141 ? -12.711 -20 -4.125 1 90.06 141 LYS B N 1
ATOM 2685 C CA . LYS B 1 141 ? -11.891 -20.344 -5.277 1 90.06 141 LYS B CA 1
ATOM 2686 C C . LYS B 1 141 ? -11.008 -21.547 -4.984 1 90.06 141 LYS B C 1
ATOM 2688 O O . LYS B 1 141 ? -10.695 -22.328 -5.887 1 90.06 141 LYS B O 1
ATOM 2693 N N . ILE B 1 142 ? -10.633 -21.734 -3.756 1 89.88 142 ILE B N 1
ATOM 2694 C CA . ILE B 1 142 ? -9.938 -22.938 -3.338 1 89.88 142 ILE B CA 1
ATOM 2695 C C . ILE B 1 142 ? -10.859 -24.141 -3.479 1 89.88 142 ILE B C 1
ATOM 2697 O O . ILE B 1 142 ? -10.484 -25.156 -4.07 1 89.88 142 ILE B O 1
ATOM 2701 N N . ASP B 1 143 ? -12.047 -23.969 -3.025 1 91.38 143 ASP B N 1
ATOM 2702 C CA . ASP B 1 143 ? -13.039 -25.031 -3.066 1 91.38 143 ASP B CA 1
ATOM 2703 C C . ASP B 1 143 ? -13.375 -25.422 -4.508 1 91.38 143 ASP B C 1
ATOM 2705 O O . ASP B 1 143 ? -13.617 -26.594 -4.801 1 91.38 143 ASP B O 1
ATOM 2709 N N . GLU B 1 144 ? -13.352 -24.516 -5.414 1 87.44 144 GLU B N 1
ATOM 2710 C CA . GLU B 1 144 ? -13.664 -24.734 -6.824 1 87.44 144 GLU B CA 1
ATOM 2711 C C . GLU B 1 144 ? -12.453 -25.281 -7.578 1 87.44 144 GLU B C 1
ATOM 2713 O O . GLU B 1 144 ? -12.547 -25.594 -8.766 1 87.44 144 GLU B O 1
ATOM 2718 N N . GLY B 1 145 ? -11.297 -25.297 -6.98 1 83.38 145 GLY B N 1
ATOM 2719 C CA . GLY B 1 145 ? -10.102 -25.875 -7.574 1 83.38 145 GLY B CA 1
ATOM 2720 C C . GLY B 1 145 ? -9.281 -24.875 -8.367 1 83.38 145 GLY B C 1
ATOM 2721 O O . GLY B 1 145 ? -8.352 -25.25 -9.086 1 83.38 145 GLY B O 1
ATOM 2722 N N . PHE B 1 146 ? -9.648 -23.641 -8.195 1 82.38 146 PHE B N 1
ATOM 2723 C CA . PHE B 1 146 ? -8.914 -22.594 -8.914 1 82.38 146 PHE B CA 1
ATOM 2724 C C . PHE B 1 146 ? -7.594 -22.297 -8.211 1 82.38 146 PHE B C 1
ATOM 2726 O O . PHE B 1 146 ? -6.621 -21.891 -8.859 1 82.38 146 PHE B O 1
ATOM 2733 N N . LEU B 1 147 ? -7.598 -22.391 -6.93 1 86.19 147 LEU B N 1
ATOM 2734 C CA . LEU B 1 147 ? -6.41 -22.25 -6.098 1 86.19 147 LEU B CA 1
ATOM 2735 C C . LEU B 1 147 ? -6.086 -23.547 -5.379 1 86.19 147 LEU B C 1
ATOM 2737 O O . LEU B 1 147 ? -6.973 -24.375 -5.145 1 86.19 147 LEU B O 1
ATOM 2741 N N . ARG B 1 148 ? -4.812 -23.656 -5.078 1 87.12 148 ARG B N 1
ATOM 2742 C CA . ARG B 1 148 ? -4.387 -24.875 -4.383 1 87.12 148 ARG B CA 1
ATOM 2743 C C . ARG B 1 148 ? -5.043 -24.969 -3.01 1 87.12 148 ARG B C 1
ATOM 2745 O O . ARG B 1 148 ? -5.266 -23.953 -2.346 1 87.12 148 ARG B O 1
ATOM 2752 N N . LYS B 1 149 ? -5.227 -26.203 -2.525 1 89.62 149 LYS B N 1
ATOM 2753 C CA . LYS B 1 149 ? -5.918 -26.469 -1.27 1 89.62 149 LYS B CA 1
ATOM 2754 C C . LYS B 1 149 ? -5.062 -26.078 -0.07 1 89.62 149 LYS B C 1
ATOM 2756 O O . LYS B 1 149 ? -5.586 -25.828 1.018 1 89.62 149 LYS B O 1
ATOM 2761 N N . ASP B 1 150 ? -3.787 -25.969 -0.245 1 89.75 150 ASP B N 1
ATOM 2762 C CA . ASP B 1 150 ? -2.896 -25.734 0.889 1 89.75 150 ASP B CA 1
ATOM 2763 C C . ASP B 1 150 ? -2.631 -24.25 1.082 1 89.75 150 ASP B C 1
ATOM 2765 O O . ASP B 1 150 ? -1.883 -23.859 1.98 1 89.75 150 ASP B O 1
ATOM 2769 N N . VAL B 1 151 ? -3.307 -23.453 0.276 1 92.12 151 VAL B N 1
ATOM 2770 C CA . VAL B 1 151 ? -3.133 -22 0.404 1 92.12 151 VAL B CA 1
ATOM 2771 C C . VAL B 1 151 ? -3.871 -21.5 1.644 1 92.12 151 VAL B C 1
ATOM 2773 O O . VAL B 1 151 ? -5.02 -21.891 1.888 1 92.12 151 VAL B O 1
ATOM 2776 N N . ASP B 1 152 ? -3.195 -20.688 2.443 1 95.75 152 ASP B N 1
ATOM 2777 C CA . ASP B 1 152 ? -3.844 -20.031 3.57 1 95.75 152 ASP B CA 1
ATOM 2778 C C . ASP B 1 152 ? -4.727 -18.875 3.094 1 95.75 152 ASP B C 1
ATOM 2780 O O . ASP B 1 152 ? -4.23 -17.797 2.76 1 95.75 152 ASP B O 1
ATOM 2784 N N . ALA B 1 153 ? -6.027 -19.109 3.15 1 96.56 153 ALA B N 1
ATOM 2785 C CA . ALA B 1 153 ? -6.984 -18.172 2.559 1 96.56 153 ALA B CA 1
ATOM 2786 C C . ALA B 1 153 ? -6.926 -16.812 3.25 1 96.56 153 ALA B C 1
ATOM 2788 O O . ALA B 1 153 ? -7.004 -15.781 2.596 1 96.56 153 ALA B O 1
ATOM 2789 N N . ALA B 1 154 ? -6.82 -16.828 4.559 1 97.81 154 ALA B N 1
ATOM 2790 C CA . ALA B 1 154 ? -6.773 -15.578 5.316 1 97.81 154 ALA B CA 1
ATOM 2791 C C . ALA B 1 154 ? -5.547 -14.75 4.938 1 97.81 154 ALA B C 1
ATOM 2793 O O . ALA B 1 154 ? -5.664 -13.562 4.633 1 97.81 154 ALA B O 1
ATOM 2794 N N . SER B 1 155 ? -4.422 -15.383 4.898 1 98.12 155 SER B N 1
ATOM 2795 C CA . SER B 1 155 ? -3.172 -14.695 4.582 1 98.12 155 SER B CA 1
ATOM 2796 C C . SER B 1 155 ? -3.164 -14.195 3.141 1 98.12 155 SER B C 1
ATOM 2798 O O . SER B 1 155 ? -2.688 -13.094 2.859 1 98.12 155 SER B O 1
ATOM 2800 N N . LEU B 1 156 ? -3.689 -14.992 2.264 1 97.12 156 LEU B N 1
ATOM 2801 C CA . LEU B 1 156 ? -3.738 -14.57 0.868 1 97.12 156 LEU B CA 1
ATOM 2802 C C . LEU B 1 156 ? -4.672 -13.375 0.692 1 97.12 156 LEU B C 1
ATOM 2804 O O . LEU B 1 156 ? -4.375 -12.461 -0.078 1 97.12 156 LEU B O 1
ATOM 2808 N N . ALA B 1 157 ? -5.789 -13.383 1.38 1 97.38 157 ALA B N 1
ATOM 2809 C CA . ALA B 1 157 ? -6.727 -12.266 1.327 1 97.38 157 ALA B CA 1
ATOM 2810 C C . ALA B 1 157 ? -6.062 -10.969 1.784 1 97.38 157 ALA B C 1
ATOM 2812 O O . ALA B 1 157 ? -6.199 -9.93 1.135 1 97.38 157 ALA B O 1
ATOM 2813 N N . ILE B 1 158 ? -5.336 -11.086 2.859 1 98.25 158 ILE B N 1
ATOM 2814 C CA . ILE B 1 158 ? -4.617 -9.938 3.393 1 98.25 158 ILE B CA 1
ATOM 2815 C C . ILE B 1 158 ? -3.605 -9.438 2.363 1 98.25 158 ILE B C 1
ATOM 2817 O O . ILE B 1 158 ? -3.502 -8.234 2.115 1 98.25 158 ILE B O 1
ATOM 2821 N N . ALA B 1 159 ? -2.914 -10.336 1.738 1 98.31 159 ALA B N 1
ATOM 2822 C CA . ALA B 1 159 ? -1.904 -9.984 0.742 1 98.31 159 ALA B CA 1
ATOM 2823 C C . ALA B 1 159 ? -2.539 -9.305 -0.469 1 98.31 159 ALA B C 1
ATOM 2825 O O . ALA B 1 159 ? -1.995 -8.336 -1.002 1 98.31 159 ALA B O 1
ATOM 2826 N N . LEU B 1 160 ? -3.662 -9.789 -0.911 1 97.44 160 LEU B N 1
ATOM 2827 C CA . LEU B 1 160 ? -4.34 -9.227 -2.078 1 97.44 160 LEU B CA 1
ATOM 2828 C C . LEU B 1 160 ? -4.824 -7.812 -1.8 1 97.44 160 LEU B C 1
ATOM 2830 O O . LEU B 1 160 ? -4.672 -6.922 -2.643 1 97.44 160 LEU B O 1
ATOM 2834 N N . VAL B 1 161 ? -5.375 -7.617 -0.653 1 96.56 161 VAL B N 1
ATOM 2835 C CA . VAL B 1 161 ? -5.832 -6.285 -0.262 1 96.56 161 VAL B CA 1
ATOM 2836 C C . VAL B 1 161 ? -4.637 -5.344 -0.146 1 96.56 161 VAL B C 1
ATOM 2838 O O . VAL B 1 161 ? -4.684 -4.211 -0.635 1 96.56 161 VAL B O 1
ATOM 2841 N N . ALA B 1 162 ? -3.59 -5.852 0.472 1 97.5 162 ALA B N 1
ATOM 2842 C CA . ALA B 1 162 ? -2.371 -5.059 0.606 1 97.5 162 ALA B CA 1
ATOM 2843 C C . ALA B 1 162 ? -1.816 -4.672 -0.761 1 97.5 162 ALA B C 1
ATOM 2845 O O . ALA B 1 162 ? -1.37 -3.539 -0.958 1 97.5 162 ALA B O 1
ATOM 2846 N N . LEU B 1 163 ? -1.831 -5.586 -1.643 1 98 163 LEU B N 1
ATOM 2847 C CA . LEU B 1 163 ? -1.374 -5.305 -3 1 98 163 LEU B CA 1
ATOM 2848 C C . LEU B 1 163 ? -2.145 -4.133 -3.6 1 98 163 LEU B C 1
ATOM 2850 O O . LEU B 1 163 ? -1.542 -3.188 -4.113 1 98 163 LEU B O 1
ATOM 2854 N N . TYR B 1 164 ? -3.387 -4.184 -3.506 1 96.19 164 TYR B N 1
ATOM 2855 C CA . TYR B 1 164 ? -4.191 -3.115 -4.086 1 96.19 164 TYR B CA 1
ATOM 2856 C C . TYR B 1 164 ? -3.922 -1.789 -3.387 1 96.19 164 TYR B C 1
ATOM 2858 O O . TYR B 1 164 ? -3.838 -0.744 -4.039 1 96.19 164 TYR B O 1
ATOM 2866 N N . ASP B 1 165 ? -3.838 -1.857 -2.045 1 94.38 165 ASP B N 1
ATOM 2867 C CA . ASP B 1 165 ? -3.537 -0.642 -1.296 1 94.38 165 ASP B CA 1
ATOM 2868 C C . ASP B 1 165 ? -2.193 -0.054 -1.721 1 94.38 165 ASP B C 1
ATOM 2870 O O . ASP B 1 165 ? -2.039 1.167 -1.796 1 94.38 165 ASP B O 1
ATOM 2874 N N . GLY B 1 166 ? -1.249 -0.928 -1.947 1 96.06 166 GLY B N 1
ATOM 2875 C CA . GLY B 1 166 ? 0.037 -0.452 -2.43 1 96.06 166 GLY B CA 1
ATOM 2876 C C . GLY B 1 166 ? -0.039 0.178 -3.809 1 96.06 166 GLY B C 1
ATOM 2877 O O . GLY B 1 166 ? 0.682 1.134 -4.098 1 96.06 166 GLY B O 1
ATOM 2878 N N . LEU B 1 167 ? -0.888 -0.303 -4.648 1 96.44 167 LEU B N 1
ATOM 2879 C CA . LEU B 1 167 ? -1.086 0.29 -5.969 1 96.44 167 LEU B CA 1
ATOM 2880 C C . LEU B 1 167 ? -1.746 1.66 -5.852 1 96.44 167 LEU B C 1
ATOM 2882 O O . LEU B 1 167 ? -1.512 2.539 -6.688 1 96.44 167 LEU B O 1
ATOM 2886 N N . ALA B 1 168 ? -2.545 1.826 -4.832 1 93 168 ALA B N 1
ATOM 2887 C CA . ALA B 1 168 ? -3.104 3.148 -4.559 1 93 168 ALA B CA 1
ATOM 2888 C C . ALA B 1 168 ? -2.008 4.141 -4.18 1 93 168 ALA B C 1
ATOM 2890 O O . ALA B 1 168 ? -2.068 5.312 -4.551 1 93 168 ALA B O 1
ATOM 2891 N N . VAL B 1 169 ? -1.019 3.664 -3.436 1 92.75 169 VAL B N 1
ATOM 2892 C CA . VAL B 1 169 ? 0.139 4.492 -3.111 1 92.75 169 VAL B CA 1
ATOM 2893 C C . VAL B 1 169 ? 0.846 4.918 -4.398 1 92.75 169 VAL B C 1
ATOM 2895 O O . VAL B 1 169 ? 1.198 6.086 -4.559 1 92.75 169 VAL B O 1
ATOM 2898 N N . ASN B 1 170 ? 1.013 3.975 -5.309 1 94.88 170 ASN B N 1
ATOM 2899 C CA . ASN B 1 170 ? 1.571 4.289 -6.617 1 94.88 170 ASN B CA 1
ATOM 2900 C C . ASN B 1 170 ? 0.798 5.414 -7.301 1 94.88 170 ASN B C 1
ATOM 2902 O O . ASN B 1 170 ? 1.396 6.355 -7.828 1 94.88 170 ASN B O 1
ATOM 2906 N N . ARG B 1 171 ? -0.455 5.309 -7.262 1 92 171 ARG B N 1
ATOM 2907 C CA . ARG B 1 171 ? -1.302 6.297 -7.922 1 92 171 ARG B CA 1
ATOM 2908 C C . ARG B 1 171 ? -1.098 7.684 -7.316 1 92 171 ARG B C 1
ATOM 2910 O O . ARG B 1 171 ? -1.088 8.688 -8.039 1 92 171 ARG B O 1
ATOM 2917 N N . MET B 1 172 ? -0.964 7.727 -6.047 1 87.94 172 MET B N 1
ATOM 2918 C CA . MET B 1 172 ? -0.747 9 -5.367 1 87.94 172 MET B CA 1
ATOM 2919 C C . MET B 1 172 ? 0.571 9.633 -5.801 1 87.94 172 MET B C 1
ATOM 2921 O O . MET B 1 172 ? 0.712 10.852 -5.785 1 87.94 172 MET B O 1
ATOM 2925 N N . LEU B 1 173 ? 1.469 8.789 -6.18 1 92.5 173 LEU B N 1
ATOM 2926 C CA . LEU B 1 173 ? 2.789 9.281 -6.562 1 92.5 173 LEU B CA 1
ATOM 2927 C C . LEU B 1 173 ? 2.846 9.586 -8.055 1 92.5 173 LEU B C 1
ATOM 2929 O O . LEU B 1 173 ? 3.873 10.039 -8.562 1 92.5 173 LEU B O 1
ATOM 2933 N N . GLY B 1 174 ? 1.768 9.289 -8.789 1 91.5 174 GLY B N 1
ATOM 2934 C CA . GLY B 1 174 ? 1.692 9.68 -10.188 1 91.5 174 GLY B CA 1
ATOM 2935 C C . GLY B 1 174 ? 1.9 8.523 -11.148 1 91.5 174 GLY B C 1
ATOM 2936 O O . GLY B 1 174 ? 2.002 8.727 -12.359 1 91.5 174 GLY B O 1
ATOM 2937 N N . ILE B 1 175 ? 2.002 7.328 -10.656 1 94.75 175 ILE B N 1
ATOM 2938 C CA . ILE B 1 175 ? 2.064 6.164 -11.531 1 94.75 175 ILE B CA 1
ATOM 2939 C C . ILE B 1 175 ? 0.692 5.906 -12.148 1 94.75 175 ILE B C 1
ATOM 2941 O O . ILE B 1 175 ? -0.324 5.93 -11.453 1 94.75 175 ILE B O 1
ATOM 2945 N N . SER B 1 176 ? 0.664 5.66 -13.398 1 95.12 176 SER B N 1
ATOM 2946 C CA . SER B 1 176 ? -0.596 5.594 -14.133 1 95.12 176 SER B CA 1
ATOM 2947 C C . SER B 1 176 ? -1.396 4.355 -13.75 1 95.12 176 SER B C 1
ATOM 2949 O O . SER B 1 176 ? -0.825 3.35 -13.32 1 95.12 176 SER B O 1
ATOM 2951 N N . ASP B 1 177 ? -2.637 4.457 -13.961 1 94.25 177 ASP B N 1
ATOM 2952 C CA . ASP B 1 177 ? -3.521 3.334 -13.664 1 94.25 177 ASP B CA 1
ATOM 2953 C C . ASP B 1 177 ? -3.254 2.162 -14.602 1 94.25 177 ASP B C 1
ATOM 2955 O O . ASP B 1 177 ? -3.408 1.001 -14.219 1 94.25 177 ASP B O 1
ATOM 2959 N N . ALA B 1 178 ? -2.889 2.473 -15.797 1 96.94 178 ALA B N 1
ATOM 2960 C CA . ALA B 1 178 ? -2.568 1.414 -16.75 1 96.94 178 ALA B CA 1
ATOM 2961 C C . ALA B 1 178 ? -1.41 0.556 -16.25 1 96.94 178 ALA B C 1
ATOM 2963 O O . ALA B 1 178 ? -1.457 -0.674 -16.328 1 96.94 178 ALA B O 1
ATOM 2964 N N . VAL B 1 179 ? -0.404 1.175 -15.734 1 97.62 179 VAL B N 1
ATOM 2965 C CA . VAL B 1 179 ? 0.754 0.476 -15.188 1 97.62 179 VAL B CA 1
ATOM 2966 C C . VAL B 1 179 ? 0.337 -0.331 -13.961 1 97.62 179 VAL B C 1
ATOM 2968 O O . VAL B 1 179 ? 0.702 -1.502 -13.828 1 97.62 179 VAL B O 1
ATOM 2971 N N . ASN B 1 180 ? -0.464 0.299 -13.117 1 97.69 180 ASN B N 1
ATOM 2972 C CA . ASN B 1 180 ? -0.959 -0.373 -11.914 1 97.69 180 ASN B CA 1
ATOM 2973 C C . ASN B 1 180 ? -1.809 -1.591 -12.266 1 97.69 180 ASN B C 1
ATOM 2975 O O . ASN B 1 180 ? -1.667 -2.65 -11.656 1 97.69 180 ASN B O 1
ATOM 2979 N N . LYS B 1 181 ? -2.668 -1.389 -13.242 1 97.88 181 LYS B N 1
ATOM 2980 C CA . LYS B 1 181 ? -3.529 -2.486 -13.672 1 97.88 181 LYS B CA 1
ATOM 2981 C C . LYS B 1 181 ? -2.705 -3.648 -14.227 1 97.88 181 LYS B C 1
ATOM 2983 O O . LYS B 1 181 ? -2.988 -4.809 -13.922 1 97.88 181 LYS B O 1
ATOM 2988 N N . LYS B 1 182 ? -1.741 -3.34 -14.969 1 98.19 182 LYS B N 1
ATOM 2989 C CA . LYS B 1 182 ? -0.875 -4.379 -15.523 1 98.19 182 LYS B CA 1
ATOM 2990 C C . LYS B 1 182 ? -0.139 -5.125 -14.414 1 98.19 182 LYS B C 1
ATOM 2992 O O . LYS B 1 182 ? 0.011 -6.348 -14.469 1 98.19 182 LYS B O 1
ATOM 2997 N N . ALA B 1 183 ? 0.326 -4.426 -13.43 1 98.25 183 ALA B N 1
ATOM 2998 C CA . ALA B 1 183 ? 0.992 -5.047 -12.289 1 98.25 183 ALA B CA 1
ATOM 2999 C C . ALA B 1 183 ? 0.047 -5.992 -11.555 1 98.25 183 ALA B C 1
ATOM 3001 O O . ALA B 1 183 ? 0.426 -7.113 -11.203 1 98.25 183 ALA B O 1
ATOM 3002 N N . TRP B 1 184 ? -1.157 -5.512 -11.328 1 98.06 184 TRP B N 1
ATOM 3003 C CA . TRP B 1 184 ? -2.197 -6.312 -10.688 1 98.06 184 TRP B CA 1
ATOM 3004 C C . TRP B 1 184 ? -2.447 -7.598 -11.469 1 98.06 184 TRP B C 1
ATOM 3006 O O . TRP B 1 184 ? -2.414 -8.695 -10.906 1 98.06 184 TRP B O 1
ATOM 3016 N N . VAL B 1 185 ? -2.635 -7.48 -12.742 1 96.81 185 VAL B N 1
ATOM 3017 C CA . VAL B 1 185 ? -2.941 -8.617 -13.609 1 96.81 185 VAL B CA 1
ATOM 3018 C C . VAL B 1 185 ? -1.768 -9.594 -13.617 1 96.81 185 VAL B C 1
ATOM 3020 O O . VAL B 1 185 ? -1.96 -10.805 -13.523 1 96.81 185 VAL B O 1
ATOM 3023 N N . THR B 1 186 ? -0.569 -9.062 -13.719 1 96.12 186 THR B N 1
ATOM 3024 C CA . THR B 1 186 ? 0.628 -9.898 -13.742 1 96.12 186 THR B CA 1
ATOM 3025 C C . THR B 1 186 ? 0.751 -10.711 -12.461 1 96.12 186 THR B C 1
ATOM 3027 O O . THR B 1 186 ? 1.046 -11.906 -12.5 1 96.12 186 THR B O 1
ATOM 3030 N N . MET B 1 187 ? 0.485 -10.094 -11.359 1 95.69 187 MET B N 1
ATOM 3031 C CA . MET B 1 187 ? 0.577 -10.789 -10.078 1 95.69 187 MET B CA 1
ATOM 3032 C C . MET B 1 187 ? -0.467 -11.898 -9.992 1 95.69 187 MET B C 1
ATOM 3034 O O . MET B 1 187 ? -0.147 -13.031 -9.625 1 95.69 187 MET B O 1
ATOM 3038 N N . ILE B 1 188 ? -1.689 -11.57 -10.32 1 93.12 188 ILE B N 1
ATOM 3039 C CA . ILE B 1 188 ? -2.777 -12.539 -10.227 1 93.12 188 ILE B CA 1
ATOM 3040 C C . ILE B 1 188 ? -2.508 -13.711 -11.164 1 93.12 188 ILE B C 1
ATOM 3042 O O . ILE B 1 188 ? -2.691 -14.875 -10.781 1 93.12 188 ILE B O 1
ATOM 3046 N N . LYS B 1 189 ? -2.057 -13.43 -12.32 1 90.19 189 LYS B N 1
ATOM 3047 C CA . LYS B 1 189 ? -1.736 -14.477 -13.281 1 90.19 189 LYS B CA 1
ATOM 3048 C C . LYS B 1 189 ? -0.611 -15.375 -12.766 1 90.19 189 LYS B C 1
ATOM 3050 O O . LYS B 1 189 ? -0.674 -16.594 -12.891 1 90.19 189 LYS B O 1
ATOM 3055 N N . THR B 1 190 ? 0.418 -14.758 -12.305 1 88.31 190 THR B N 1
ATOM 3056 C CA . THR B 1 190 ? 1.57 -15.5 -11.812 1 88.31 190 THR B CA 1
ATOM 3057 C C . THR B 1 190 ? 1.177 -16.391 -10.641 1 88.31 190 THR B C 1
ATOM 3059 O O . THR B 1 190 ? 1.636 -17.531 -10.539 1 88.31 190 THR B O 1
ATOM 3062 N N . MET B 1 191 ? 0.331 -15.875 -9.789 1 85.38 191 MET B N 1
ATOM 3063 C CA . MET B 1 191 ? -0.115 -16.641 -8.625 1 85.38 191 MET B CA 1
ATOM 3064 C C . MET B 1 191 ? -0.954 -17.844 -9.039 1 85.38 191 MET B C 1
ATOM 3066 O O . MET B 1 191 ? -0.819 -18.922 -8.469 1 85.38 191 MET B O 1
ATOM 3070 N N . ILE B 1 192 ? -1.848 -17.688 -9.992 1 80.44 192 ILE B N 1
ATOM 3071 C CA . ILE B 1 192 ? -2.789 -18.734 -10.383 1 80.44 192 ILE B CA 1
ATOM 3072 C C . ILE B 1 192 ? -2.111 -19.703 -11.352 1 80.44 192 ILE B C 1
ATOM 3074 O O . ILE B 1 192 ? -2.328 -20.906 -11.273 1 80.44 192 ILE B O 1
ATOM 3078 N N . ALA B 1 193 ? -1.383 -19.125 -12.273 1 68.81 193 ALA B N 1
ATOM 3079 C CA . ALA B 1 193 ? -0.696 -20.016 -13.211 1 68.81 193 ALA B CA 1
ATOM 3080 C C . ALA B 1 193 ? 0.283 -20.938 -12.492 1 68.81 193 ALA B C 1
ATOM 3082 O O . ALA B 1 193 ? 0.498 -22.078 -12.906 1 68.81 193 ALA B O 1
ATOM 3083 N N . GLY B 1 194 ? 0.909 -20.391 -11.594 1 57.47 194 GLY B N 1
ATOM 3084 C CA . GLY B 1 194 ? 1.8 -21.219 -10.805 1 57.47 194 GLY B CA 1
ATOM 3085 C C . GLY B 1 194 ? 1.076 -22.328 -10.055 1 57.47 194 GLY B C 1
ATOM 3086 O O . GLY B 1 194 ? 1.704 -23.281 -9.578 1 57.47 194 GLY B O 1
ATOM 3087 N N . SER B 1 195 ? -0.215 -22.141 -9.875 1 49.25 195 SER B N 1
ATOM 3088 C CA . SER B 1 195 ? -1.029 -23.156 -9.203 1 49.25 195 SER B CA 1
ATOM 3089 C C . SER B 1 195 ? -1.483 -24.234 -10.172 1 49.25 195 SER B C 1
ATOM 3091 O O . SER B 1 195 ? -2.107 -25.219 -9.766 1 49.25 195 SER B O 1
ATOM 3093 N N . SER B 1 196 ? -1.346 -24.078 -11.484 1 44.69 196 SER B N 1
ATOM 3094 C CA . SER B 1 196 ? -1.691 -25.172 -12.398 1 44.69 196 SER B CA 1
ATOM 3095 C C . SER B 1 196 ? -0.543 -26.156 -12.531 1 44.69 196 SER B C 1
ATOM 3097 O O . SER B 1 196 ? 0.627 -25.781 -12.453 1 44.69 196 SER B O 1
#

Solvent-accessible surface area (backbone atoms only — not comparable to full-atom values): 20470 Å² total; per-residue (Å²): 128,57,70,69,55,52,54,50,50,51,50,52,51,49,51,50,42,54,50,44,54,52,41,35,56,73,57,29,69,87,69,50,49,72,56,56,52,18,53,76,69,73,43,50,64,68,58,50,45,74,77,32,84,39,74,66,53,44,50,53,50,44,52,52,53,46,56,63,51,42,59,67,74,53,56,77,54,77,75,47,83,89,41,42,54,62,36,42,48,48,52,52,51,52,50,50,60,70,45,48,74,42,57,61,54,52,54,45,48,55,56,50,19,74,80,28,67,68,53,23,52,53,50,33,51,49,50,51,50,50,31,51,53,41,16,54,53,45,44,52,34,28,75,72,64,63,36,55,80,84,58,57,36,62,32,36,20,45,32,53,52,14,25,52,50,12,41,45,52,40,43,71,46,65,47,52,64,69,59,44,49,47,8,52,26,44,43,54,38,39,28,42,53,4,50,88,128,58,70,70,56,53,53,49,50,52,49,51,51,49,50,51,42,54,49,43,54,52,41,35,54,73,57,30,67,88,69,50,49,72,55,57,51,18,53,75,70,74,42,49,64,68,56,49,46,73,77,30,85,39,71,66,51,44,50,54,50,41,53,54,50,47,56,64,52,42,60,68,73,52,55,77,53,76,74,49,83,89,40,40,55,62,35,41,47,48,52,52,51,52,51,50,60,68,44,48,73,41,56,61,56,53,53,47,49,55,57,50,19,73,80,29,68,68,53,25,50,53,52,33,52,50,50,52,50,50,31,52,54,42,17,54,54,45,43,52,35,28,74,72,63,63,36,55,81,84,58,56,36,63,32,37,18,43,32,53,52,15,26,52,49,12,41,45,53,40,44,72,46,67,48,52,65,68,59,45,48,48,7,52,24,44,43,54,38,39,28,42,53,5,52,88